Protein AF-A0A9E6BJZ3-F1 (afdb_monomer_lite)

pLDDT: mean 85.26, std 14.19, range [24.48, 97.94]

Structure (mmCIF, N/CA/C/O backbone):
data_AF-A0A9E6BJZ3-F1
#
_entry.id   AF-A0A9E6BJZ3-F1
#
loop_
_atom_site.group_PDB
_atom_site.id
_atom_site.type_symbol
_atom_site.label_atom_id
_atom_site.label_alt_id
_atom_site.label_comp_id
_atom_site.label_asym_id
_atom_site.label_entity_id
_atom_site.label_seq_id
_atom_site.pdbx_PDB_ins_code
_atom_site.Cartn_x
_atom_site.Cartn_y
_atom_site.Cartn_z
_atom_site.occupancy
_atom_site.B_iso_or_equiv
_atom_site.auth_seq_id
_atom_site.auth_comp_id
_atom_site.auth_asym_id
_atom_site.auth_atom_id
_atom_site.pdbx_PDB_model_num
ATOM 1 N N . MET A 1 1 ? -42.605 -7.011 -4.165 1.00 44.53 1 MET A N 1
ATOM 2 C CA . MET A 1 1 ? -43.627 -6.231 -4.903 1.00 44.53 1 MET A CA 1
ATOM 3 C C . MET A 1 1 ? -43.575 -6.679 -6.365 1.00 44.53 1 MET A C 1
ATOM 5 O O . MET A 1 1 ? -42.492 -6.611 -6.926 1.00 44.53 1 MET A O 1
ATOM 9 N N . VAL A 1 2 ? -44.649 -7.219 -6.958 1.00 57.72 2 VAL A N 1
ATOM 10 C CA . VAL A 1 2 ? -44.639 -7.738 -8.350 1.00 57.72 2 VAL A CA 1
ATOM 11 C C . VAL A 1 2 ? -45.305 -6.713 -9.275 1.00 57.72 2 VAL A C 1
ATOM 13 O O . VAL A 1 2 ? -46.449 -6.340 -9.043 1.00 57.72 2 VAL A O 1
ATOM 16 N N . VAL A 1 3 ? -44.583 -6.227 -10.290 1.00 78.38 3 VAL A N 1
ATOM 17 C CA . VAL A 1 3 ? -45.066 -5.228 -11.268 1.00 78.38 3 VAL A CA 1
ATOM 18 C C . VAL A 1 3 ? -45.964 -5.897 -12.320 1.00 78.38 3 VAL A C 1
ATOM 20 O O . VAL A 1 3 ? -45.636 -6.986 -12.810 1.00 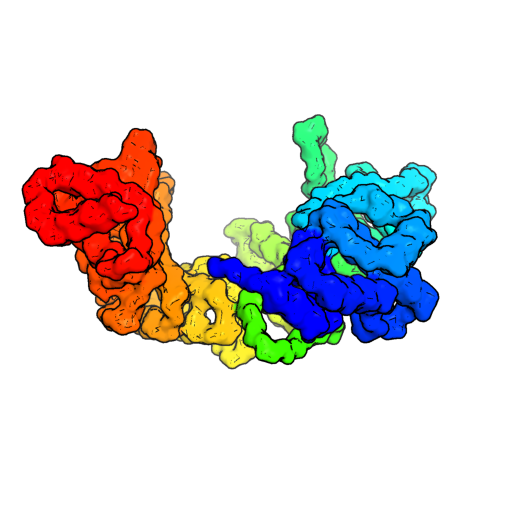78.38 3 VAL A O 1
ATOM 23 N N . SER A 1 4 ? -47.078 -5.253 -12.692 1.00 87.62 4 SER A N 1
ATOM 24 C CA . SER A 1 4 ? -48.056 -5.794 -13.651 1.00 87.62 4 SER A CA 1
ATOM 25 C C . SER A 1 4 ? -47.452 -6.022 -15.051 1.00 87.62 4 SER A C 1
ATOM 27 O O . SER A 1 4 ? -46.490 -5.359 -15.446 1.00 87.62 4 SER A O 1
ATOM 29 N N . ALA A 1 5 ? -47.997 -6.977 -15.816 1.00 85.44 5 ALA A N 1
ATOM 30 C CA . ALA A 1 5 ? -47.523 -7.275 -17.175 1.00 85.44 5 ALA A CA 1
ATOM 31 C C . ALA A 1 5 ? -47.745 -6.097 -18.143 1.00 85.44 5 ALA A C 1
ATOM 33 O O . ALA A 1 5 ? -46.919 -5.855 -19.024 1.00 85.44 5 ALA A O 1
ATOM 34 N N . GLU A 1 6 ? -48.822 -5.332 -17.947 1.00 85.00 6 GLU A N 1
ATOM 35 C CA . GLU A 1 6 ? -49.139 -4.149 -18.752 1.00 85.00 6 GLU A CA 1
ATOM 36 C C . GLU A 1 6 ? -48.151 -3.006 -18.506 1.00 85.00 6 GLU A C 1
ATOM 38 O O . GLU A 1 6 ? -47.654 -2.405 -19.461 1.00 85.00 6 GLU A O 1
ATOM 43 N N . ASP A 1 7 ? -47.786 -2.755 -17.246 1.00 85.88 7 ASP A N 1
ATOM 44 C CA . ASP A 1 7 ? -46.793 -1.731 -16.906 1.00 85.88 7 ASP A CA 1
ATOM 45 C C . ASP A 1 7 ? -45.412 -2.088 -17.461 1.00 85.88 7 ASP A C 1
ATOM 47 O O . ASP A 1 7 ? -44.694 -1.224 -17.974 1.00 85.88 7 ASP A O 1
ATOM 51 N N . VAL A 1 8 ? -45.037 -3.371 -17.417 1.00 86.69 8 VAL A N 1
ATOM 52 C CA . VAL A 1 8 ? -43.790 -3.851 -18.027 1.00 86.69 8 VAL A CA 1
ATOM 53 C C . VAL A 1 8 ? -43.815 -3.674 -19.546 1.00 86.69 8 VAL A C 1
ATOM 55 O O . VAL A 1 8 ? -42.855 -3.145 -20.108 1.00 86.69 8 VAL A O 1
ATOM 58 N N . ALA A 1 9 ? -44.907 -4.044 -20.219 1.00 86.94 9 ALA A N 1
ATOM 59 C CA . ALA A 1 9 ? -45.038 -3.887 -21.666 1.00 86.94 9 ALA A CA 1
ATOM 60 C C . ALA A 1 9 ? -44.966 -2.413 -22.101 1.00 86.94 9 ALA A C 1
ATOM 62 O O . ALA A 1 9 ? -44.258 -2.078 -23.057 1.00 86.94 9 ALA A O 1
ATOM 63 N N . LYS A 1 10 ? -45.640 -1.519 -21.367 1.00 87.25 10 LYS A N 1
ATOM 64 C CA . LYS A 1 10 ? -45.631 -0.071 -21.614 1.00 87.25 10 LYS A CA 1
ATOM 65 C C . LYS A 1 10 ? -44.239 0.530 -21.426 1.00 87.25 10 LYS A C 1
ATOM 67 O O . LYS A 1 10 ? -43.795 1.318 -22.263 1.00 87.25 10 LYS A O 1
ATOM 72 N N . ASN A 1 11 ? -43.522 0.116 -20.381 1.00 89.00 11 ASN A N 1
ATOM 73 C CA . ASN A 1 11 ? -42.146 0.548 -20.139 1.00 89.00 11 ASN A CA 1
ATOM 74 C C . ASN A 1 11 ? -41.180 0.035 -21.216 1.00 89.00 11 ASN A C 1
ATOM 76 O O . ASN A 1 11 ? -40.397 0.819 -21.746 1.00 89.00 11 ASN A O 1
ATOM 80 N N . LEU A 1 12 ? -41.263 -1.243 -21.608 1.00 87.31 12 LEU A N 1
ATOM 81 C CA . LEU A 1 12 ? -40.444 -1.809 -22.691 1.00 87.31 12 LEU A CA 1
ATOM 82 C C . LEU A 1 12 ? -40.699 -1.104 -24.030 1.00 87.31 12 LEU A C 1
ATOM 84 O O . LEU A 1 12 ? -39.766 -0.874 -24.804 1.00 87.31 12 LEU A O 1
ATOM 88 N N . TRP A 1 13 ? -41.948 -0.726 -24.304 1.00 83.25 13 TRP A N 1
ATOM 89 C CA . TRP A 1 13 ? -42.296 0.047 -25.491 1.00 83.25 13 TRP A CA 1
ATOM 90 C C . TRP A 1 13 ? -41.735 1.476 -25.450 1.00 83.25 13 TRP A C 1
ATOM 92 O O . TRP A 1 13 ? -41.143 1.919 -26.433 1.00 83.25 13 TRP A O 1
ATOM 102 N N . GLY A 1 14 ? -41.860 2.176 -24.318 1.00 82.19 14 GLY A N 1
ATOM 103 C CA . GLY A 1 14 ? -41.381 3.553 -24.136 1.00 82.19 14 GLY A CA 1
ATOM 104 C C . GLY A 1 14 ? -39.869 3.700 -23.923 1.00 82.19 14 GLY A C 1
ATOM 105 O O . GLY A 1 14 ? -39.358 4.816 -23.902 1.00 82.19 14 GLY A O 1
ATOM 106 N N . MET A 1 15 ? -39.139 2.594 -23.767 1.00 86.06 15 MET A N 1
ATOM 107 C CA . MET A 1 15 ? -37.715 2.603 -2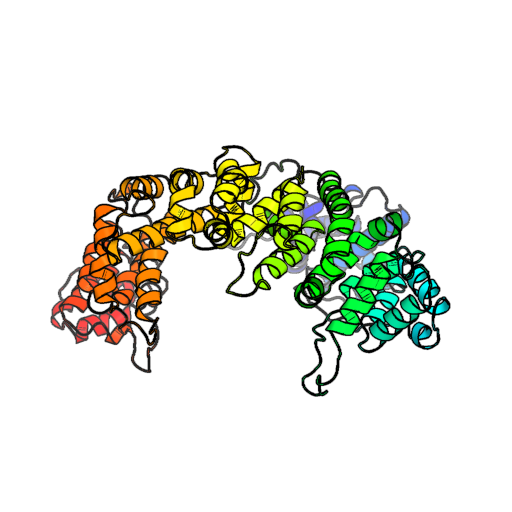3.434 1.00 86.06 15 MET A CA 1
ATOM 108 C C . MET A 1 15 ? -36.839 3.178 -24.554 1.00 86.06 15 MET A C 1
ATOM 110 O O . MET A 1 15 ? -37.031 2.876 -25.738 1.00 86.06 15 MET A O 1
ATOM 114 N N . ASN A 1 16 ? -35.811 3.936 -24.168 1.00 85.62 16 ASN A N 1
ATOM 115 C CA . ASN A 1 16 ? -34.779 4.439 -25.075 1.00 85.62 16 ASN A CA 1
ATOM 116 C C . ASN A 1 16 ? -34.022 3.301 -25.782 1.00 85.62 16 ASN A C 1
ATOM 118 O O . ASN A 1 16 ? -33.911 2.184 -25.279 1.00 85.62 16 ASN A O 1
ATOM 122 N N . HIS A 1 17 ? -33.461 3.586 -26.959 1.00 84.06 17 HIS A N 1
ATOM 123 C CA . HIS A 1 17 ? -32.834 2.565 -27.805 1.00 84.06 17 HIS A CA 1
ATOM 124 C C . HIS A 1 17 ? -31.642 1.855 -27.159 1.00 84.06 17 HIS A C 1
ATOM 126 O O . HIS A 1 17 ? -31.489 0.655 -27.357 1.00 84.06 17 HIS A O 1
ATOM 132 N N . ARG A 1 18 ? -30.816 2.566 -26.385 1.00 79.88 18 ARG A N 1
ATOM 133 C CA . ARG A 1 18 ? -29.605 1.989 -25.792 1.00 79.88 18 ARG A CA 1
ATOM 134 C C . ARG A 1 18 ? -29.917 0.920 -24.727 1.00 79.88 18 ARG A C 1
ATOM 136 O O . ARG A 1 18 ? -29.478 -0.203 -24.940 1.00 79.88 18 ARG A O 1
ATOM 143 N N . PRO A 1 19 ? -30.733 1.180 -23.683 1.00 82.12 19 PRO A N 1
ATOM 144 C CA . PRO A 1 19 ? -31.127 0.127 -22.738 1.00 82.12 19 PRO A CA 1
ATOM 145 C C . PRO A 1 19 ? -31.898 -1.030 -23.385 1.00 82.12 19 PRO A C 1
ATOM 147 O O . PRO A 1 19 ? -31.786 -2.172 -22.963 1.00 82.12 19 PRO A O 1
ATOM 150 N N . TYR A 1 20 ? -32.659 -0.752 -24.446 1.00 87.31 20 TYR A N 1
ATOM 151 C CA . TYR A 1 20 ? -33.479 -1.765 -25.111 1.00 87.31 20 TYR A CA 1
ATOM 152 C C . TYR A 1 20 ? -32.666 -2.793 -25.925 1.00 87.31 20 TYR A C 1
ATOM 154 O O . TYR A 1 20 ? -33.112 -3.936 -26.092 1.00 87.31 20 TYR A O 1
ATOM 162 N N . TRP A 1 21 ? -31.514 -2.379 -26.470 1.00 85.94 21 TRP A N 1
ATOM 163 C CA . TRP A 1 21 ? -30.717 -3.147 -27.438 1.00 85.94 21 TRP A CA 1
ATOM 164 C C . TRP A 1 21 ? -29.338 -3.590 -26.934 1.00 85.94 21 TRP A C 1
ATOM 166 O O . TRP A 1 21 ? -28.679 -4.345 -27.647 1.00 85.94 21 TRP A O 1
ATOM 176 N N . ASP A 1 22 ? -28.893 -3.139 -25.759 1.00 82.00 22 ASP A N 1
ATOM 177 C CA . ASP A 1 22 ? -27.570 -3.448 -25.204 1.00 82.00 22 ASP A CA 1
ATOM 178 C C . ASP A 1 22 ? -27.652 -4.521 -24.100 1.00 82.00 22 ASP A C 1
ATOM 180 O O . ASP A 1 22 ? -27.747 -4.179 -22.920 1.00 82.00 22 ASP A O 1
ATOM 184 N N . PRO A 1 23 ? -27.614 -5.822 -24.451 1.00 73.94 23 PRO A 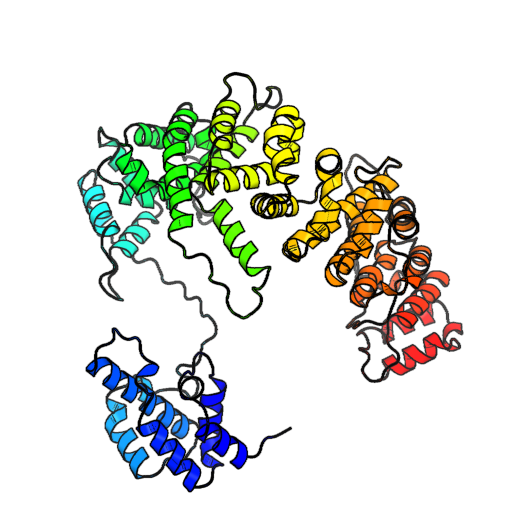N 1
ATOM 185 C CA . PRO A 1 23 ? -27.681 -6.904 -23.470 1.00 73.94 23 PRO A CA 1
ATOM 186 C C . PRO A 1 23 ? -26.413 -7.030 -22.619 1.00 73.94 23 PRO A C 1
ATOM 188 O O . PRO A 1 23 ? -26.445 -7.748 -21.630 1.00 73.94 23 PRO A O 1
ATOM 191 N N . ASN A 1 24 ? -25.309 -6.364 -22.984 1.00 71.00 24 ASN A N 1
ATOM 192 C CA . ASN A 1 24 ? -24.087 -6.379 -22.179 1.00 71.00 24 ASN A CA 1
ATOM 193 C C . ASN A 1 24 ? -24.227 -5.461 -20.965 1.00 71.00 24 ASN A C 1
ATOM 195 O O . ASN A 1 24 ? -23.766 -5.798 -19.881 1.00 71.00 24 ASN A O 1
ATOM 199 N N . SER A 1 25 ? -24.856 -4.300 -21.160 1.00 75.94 25 SER A N 1
ATOM 200 C CA . SER A 1 25 ? -25.086 -3.333 -20.083 1.00 75.94 25 SER A CA 1
ATOM 201 C C . SER A 1 25 ? -26.407 -3.571 -19.340 1.00 75.94 25 SER A C 1
ATOM 203 O O . SER A 1 25 ? -26.513 -3.165 -18.189 1.00 75.94 25 SER A O 1
ATOM 205 N N . PHE A 1 26 ? -27.404 -4.182 -20.000 1.00 82.56 26 PHE A N 1
ATOM 206 C CA . PHE A 1 26 ? -28.769 -4.366 -19.480 1.00 82.56 26 PHE A CA 1
ATOM 207 C C . PHE A 1 26 ? -29.364 -5.749 -19.844 1.00 82.56 26 PHE A C 1
ATOM 209 O O . PHE A 1 26 ? -30.390 -5.823 -20.541 1.00 82.56 26 PHE A O 1
ATOM 216 N N . PRO A 1 27 ? -28.729 -6.871 -19.450 1.00 82.69 27 PRO A N 1
ATOM 217 C CA . PRO A 1 27 ? -29.222 -8.221 -19.757 1.00 82.69 27 PRO A CA 1
ATOM 218 C C . PRO A 1 27 ? -30.643 -8.473 -19.229 1.00 82.69 27 PRO A C 1
ATOM 220 O O . PRO A 1 27 ? -31.460 -9.102 -19.907 1.00 82.69 27 PRO A O 1
ATOM 223 N N . GLU A 1 28 ? -30.981 -7.893 -18.077 1.00 85.25 28 GLU A N 1
ATOM 224 C CA . GLU A 1 28 ? -32.276 -8.023 -17.414 1.00 85.25 28 GLU A CA 1
ATOM 225 C C . GLU A 1 28 ? -33.437 -7.523 -18.282 1.00 85.25 28 GLU A C 1
ATOM 227 O O . GLU A 1 28 ? -34.531 -8.080 -18.237 1.00 85.25 28 GLU A O 1
ATOM 232 N N . ILE A 1 29 ? -33.212 -6.517 -19.133 1.00 88.75 29 ILE A N 1
ATOM 233 C CA . ILE A 1 29 ? -34.245 -5.980 -20.029 1.00 88.75 29 ILE A CA 1
ATOM 234 C C . ILE A 1 29 ? -34.567 -6.970 -21.149 1.00 88.75 29 ILE A C 1
ATOM 236 O O . ILE A 1 29 ? -35.733 -7.165 -21.509 1.00 88.75 29 ILE A O 1
ATOM 240 N N . ALA A 1 30 ? -33.536 -7.600 -21.710 1.00 87.94 30 ALA A N 1
ATOM 241 C CA . ALA A 1 30 ? -33.692 -8.591 -22.762 1.00 87.94 30 ALA A CA 1
ATOM 242 C C . ALA A 1 30 ? -34.319 -9.888 -22.227 1.00 87.94 30 ALA A C 1
ATOM 244 O O . ALA A 1 30 ? -35.182 -10.470 -22.890 1.00 87.94 30 ALA A O 1
ATOM 245 N N . GLU A 1 31 ? -33.939 -10.299 -21.018 1.00 88.00 31 GLU A N 1
ATOM 246 C CA . GLU A 1 31 ? -34.528 -11.440 -20.322 1.00 88.00 31 GLU A CA 1
ATOM 247 C C . GLU A 1 31 ? -35.994 -11.192 -19.947 1.00 88.00 31 GLU A C 1
ATOM 249 O O . GLU A 1 31 ? -36.859 -12.004 -20.282 1.00 88.00 31 GLU A O 1
ATOM 254 N N . LEU A 1 32 ? -36.297 -10.045 -19.328 1.00 89.62 32 LEU A N 1
ATOM 255 C CA . LEU A 1 32 ? -37.654 -9.650 -18.947 1.00 89.62 32 LEU A CA 1
ATOM 256 C C . LEU A 1 32 ? -38.587 -9.628 -20.162 1.00 89.62 32 LEU A C 1
ATOM 258 O O . LEU A 1 32 ? -39.701 -10.152 -20.102 1.00 89.62 32 LEU A O 1
ATOM 262 N N . ARG A 1 33 ? -38.118 -9.060 -21.282 1.00 92.25 33 ARG A N 1
ATOM 263 C CA . ARG A 1 33 ? -38.858 -9.027 -22.550 1.00 92.25 33 ARG A CA 1
ATOM 264 C C . ARG A 1 33 ? -39.155 -10.427 -23.077 1.00 92.25 33 ARG A C 1
ATOM 266 O O . ARG A 1 33 ? -40.247 -10.628 -23.595 1.00 92.25 33 ARG A O 1
ATOM 273 N N . ALA A 1 34 ? -38.205 -11.357 -22.987 1.00 91.19 34 ALA A N 1
ATOM 274 C CA . ALA A 1 34 ? -38.374 -12.715 -23.488 1.00 91.19 34 ALA A CA 1
ATOM 275 C C . ALA A 1 34 ? -39.304 -13.549 -22.600 1.00 91.19 34 ALA A C 1
ATOM 277 O O . ALA A 1 34 ? -40.285 -14.097 -23.096 1.00 91.19 34 ALA A O 1
ATOM 278 N N . ARG A 1 35 ? -39.040 -13.590 -21.287 1.00 90.75 35 ARG A N 1
ATOM 279 C CA . ARG A 1 35 ? -39.779 -14.433 -20.334 1.00 90.75 35 ARG A CA 1
ATOM 280 C C . ARG A 1 35 ? -41.234 -14.009 -20.155 1.00 90.75 35 ARG A C 1
ATOM 282 O O . ARG A 1 35 ? -42.096 -14.865 -20.016 1.00 90.75 35 ARG A O 1
ATOM 289 N N . ARG A 1 36 ? -41.521 -12.703 -20.189 1.00 91.62 36 ARG A N 1
ATOM 290 C CA . ARG A 1 36 ? -42.885 -12.182 -19.980 1.00 91.62 36 ARG A CA 1
ATOM 291 C C . ARG A 1 36 ? -43.653 -11.913 -21.271 1.00 91.62 36 ARG A C 1
ATOM 293 O O . ARG A 1 36 ? -44.785 -11.447 -21.210 1.00 91.62 36 ARG A O 1
ATOM 300 N N . PHE A 1 37 ? -43.083 -12.211 -22.443 1.00 92.00 37 PHE A N 1
ATOM 301 C CA . PHE A 1 37 ? -43.713 -11.883 -23.727 1.00 92.00 37 PHE A CA 1
ATOM 302 C C . PHE A 1 37 ? -45.130 -12.461 -23.865 1.00 92.00 37 PHE A C 1
ATOM 304 O O . PHE A 1 37 ? -46.037 -11.785 -24.352 1.00 92.00 37 PHE A O 1
ATOM 311 N N . GLY A 1 38 ? -45.325 -13.701 -23.404 1.00 89.62 38 GLY A N 1
ATOM 312 C CA . GLY A 1 38 ? -46.618 -14.391 -23.431 1.00 89.62 38 GLY A CA 1
ATOM 313 C C . GLY A 1 38 ? -47.682 -13.772 -22.518 1.00 89.62 38 GLY A C 1
ATOM 314 O O . GLY A 1 38 ? -48.866 -13.962 -22.769 1.00 89.62 38 GLY A O 1
ATOM 315 N N . GLU A 1 39 ? -47.280 -12.994 -21.510 1.00 91.06 39 GLU A N 1
ATOM 316 C CA . GLU A 1 39 ? -48.189 -12.312 -20.578 1.00 91.06 39 GLU A CA 1
ATOM 317 C C . GLU A 1 39 ? -48.711 -10.977 -21.132 1.00 91.06 39 GLU A C 1
ATOM 319 O O . GLU A 1 39 ? -49.629 -10.382 -20.570 1.00 91.06 39 GLU A O 1
ATOM 324 N N . PHE A 1 40 ? -48.117 -10.465 -22.214 1.00 91.81 40 PHE A N 1
ATOM 325 C CA . PHE A 1 40 ? -48.509 -9.186 -22.795 1.00 91.81 40 PHE A CA 1
ATOM 326 C C . PHE A 1 40 ? -49.769 -9.315 -23.652 1.00 91.81 40 PHE A C 1
ATOM 328 O O . PHE A 1 40 ? -49.970 -10.301 -24.358 1.00 91.81 40 PHE A O 1
ATOM 335 N N . SER A 1 41 ? -50.584 -8.256 -23.679 1.00 90.50 41 SER A N 1
ATOM 336 C CA . SER A 1 41 ? -51.727 -8.172 -24.596 1.00 90.50 41 SER A CA 1
ATOM 337 C C . SER A 1 41 ? -51.284 -8.333 -26.068 1.00 90.50 41 SER A C 1
ATOM 339 O O . SER A 1 41 ? -50.174 -7.893 -26.409 1.00 90.50 41 SER A O 1
ATOM 341 N N . PRO A 1 42 ? -52.156 -8.813 -26.972 1.00 89.75 42 PRO A N 1
ATOM 342 C CA . PRO A 1 42 ? -51.827 -8.997 -28.389 1.00 89.75 42 PRO A CA 1
ATOM 343 C C . PRO A 1 42 ? -51.277 -7.744 -29.090 1.00 89.75 42 PRO A C 1
ATOM 345 O O . PRO A 1 42 ? -50.413 -7.849 -29.964 1.00 89.75 42 PRO A O 1
ATOM 348 N N . ASP A 1 43 ? -51.740 -6.552 -28.709 1.00 89.75 43 ASP A N 1
ATOM 349 C CA . ASP A 1 43 ? -51.283 -5.294 -29.309 1.00 89.75 43 ASP A CA 1
ATOM 350 C C . ASP A 1 43 ? -49.847 -4.951 -28.897 1.00 89.75 43 ASP A C 1
ATOM 352 O O . ASP A 1 43 ? -49.018 -4.608 -29.744 1.00 89.75 43 ASP A O 1
ATOM 356 N N . HIS A 1 44 ? -49.507 -5.149 -27.622 1.00 90.81 44 HIS A N 1
ATOM 357 C CA . HIS A 1 44 ? -48.139 -4.999 -27.125 1.00 90.81 44 HIS A CA 1
ATOM 358 C C . HIS A 1 44 ? -47.181 -6.032 -27.735 1.00 90.81 44 HIS A C 1
ATOM 360 O O . HIS A 1 44 ? -46.075 -5.669 -28.142 1.00 90.81 44 HIS A O 1
ATOM 366 N N . GLN A 1 45 ? -47.605 -7.293 -27.883 1.00 91.31 45 GLN A N 1
ATOM 367 C CA . GLN A 1 45 ? -46.806 -8.324 -28.559 1.00 91.31 45 GLN A CA 1
ATOM 368 C C . GLN A 1 45 ? -46.492 -7.930 -30.008 1.00 91.31 45 GLN A C 1
ATOM 370 O O . GLN A 1 45 ? -45.339 -8.007 -30.442 1.00 91.31 45 GLN A O 1
ATOM 375 N N . LYS A 1 46 ? -47.491 -7.436 -30.755 1.00 91.50 46 LYS A N 1
ATOM 376 C CA . LYS A 1 46 ? -47.301 -6.933 -32.127 1.00 91.50 46 LYS A CA 1
ATOM 377 C C . LYS A 1 46 ? -46.353 -5.736 -32.171 1.00 91.50 46 LYS A C 1
ATOM 379 O O . LYS A 1 46 ? -45.472 -5.699 -33.032 1.00 91.50 46 LYS A O 1
ATOM 384 N N . ALA A 1 47 ? -46.508 -4.777 -31.259 1.00 90.19 47 ALA A N 1
ATOM 385 C CA . ALA A 1 47 ? -45.671 -3.582 -31.200 1.00 90.19 47 ALA A CA 1
ATOM 386 C C . ALA A 1 47 ? -44.199 -3.938 -30.923 1.00 90.19 47 ALA A C 1
ATOM 388 O O . ALA A 1 47 ? -43.310 -3.558 -31.692 1.00 90.19 47 ALA A O 1
ATOM 389 N N . ILE A 1 48 ? -43.941 -4.745 -29.889 1.00 91.62 48 ILE A N 1
ATOM 390 C CA . ILE A 1 48 ? -42.597 -5.203 -29.511 1.00 91.62 48 ILE A CA 1
ATOM 391 C C . ILE A 1 48 ? -41.968 -6.027 -30.641 1.00 91.62 48 ILE A C 1
ATOM 393 O O . ILE A 1 48 ? -40.846 -5.732 -31.058 1.00 91.62 48 ILE A O 1
ATOM 397 N N . ALA A 1 49 ? -42.692 -6.997 -31.208 1.00 92.25 49 ALA A N 1
ATOM 398 C CA . ALA A 1 49 ? -42.188 -7.814 -32.313 1.00 92.25 49 ALA A CA 1
ATOM 399 C C . ALA A 1 49 ? -41.886 -6.970 -33.566 1.00 92.25 49 ALA A C 1
ATOM 401 O O . ALA A 1 49 ? -40.879 -7.187 -34.243 1.00 92.25 49 ALA A O 1
ATOM 402 N N . SER A 1 50 ? -42.707 -5.953 -33.855 1.00 90.56 50 SER A N 1
ATOM 403 C CA . SER A 1 50 ? -42.438 -5.018 -34.949 1.00 90.56 50 SER A CA 1
ATOM 404 C C . SER A 1 50 ? -41.208 -4.151 -34.688 1.00 90.56 50 SER A C 1
ATOM 406 O O . SER A 1 50 ? -40.483 -3.851 -35.638 1.00 90.56 50 SER A O 1
ATOM 408 N N . ARG A 1 51 ? -40.969 -3.722 -33.443 1.00 91.38 51 ARG A N 1
ATOM 409 C CA . ARG A 1 51 ? -39.765 -2.966 -33.070 1.00 91.38 51 ARG A CA 1
ATOM 410 C C . ARG A 1 51 ? -38.517 -3.833 -33.183 1.00 91.38 51 ARG A C 1
ATOM 412 O O . ARG A 1 51 ? -37.524 -3.369 -33.733 1.00 91.38 51 ARG A O 1
ATOM 419 N N . LEU A 1 52 ? -38.588 -5.087 -32.736 1.00 92.25 52 LEU A N 1
ATOM 420 C CA . LEU A 1 52 ? -37.485 -6.038 -32.858 1.00 92.25 52 LEU A CA 1
ATOM 421 C C . LEU A 1 52 ? -37.137 -6.319 -34.318 1.00 92.25 52 LEU A C 1
ATOM 423 O O . LEU A 1 52 ? -35.972 -6.264 -34.683 1.00 92.25 52 LEU A O 1
ATOM 427 N N . ARG A 1 53 ? -38.136 -6.506 -35.185 1.00 90.88 53 ARG A N 1
ATOM 428 C CA . ARG A 1 53 ? -37.907 -6.710 -36.622 1.00 90.88 53 ARG A CA 1
ATOM 429 C C . ARG A 1 53 ? -37.236 -5.515 -37.318 1.00 90.88 53 ARG A C 1
ATOM 431 O O . ARG A 1 53 ? -36.538 -5.713 -38.306 1.00 90.88 53 ARG A O 1
ATOM 438 N N . LYS A 1 54 ? -37.460 -4.280 -36.849 1.00 89.19 54 LYS A N 1
ATOM 439 C CA . LYS A 1 54 ? -36.803 -3.077 -37.402 1.00 89.19 54 LYS A CA 1
ATOM 440 C C . LYS A 1 54 ? -35.313 -2.996 -37.048 1.00 89.19 54 LYS A C 1
ATOM 442 O O . LYS A 1 54 ? -34.571 -2.328 -37.761 1.00 89.19 54 LYS A O 1
ATOM 447 N N . GLY A 1 55 ? -34.890 -3.664 -35.977 1.00 87.75 55 GLY A N 1
ATOM 448 C CA . GLY A 1 55 ? -33.510 -3.669 -35.510 1.00 87.75 55 GLY A CA 1
ATOM 449 C C . GLY A 1 55 ? -33.063 -2.393 -34.782 1.00 87.75 55 GLY A C 1
ATOM 450 O O . GLY A 1 55 ? -33.819 -1.421 -34.657 1.00 87.75 55 GLY A O 1
ATOM 451 N N . PRO A 1 56 ? -31.827 -2.397 -34.251 1.00 86.88 56 PRO A N 1
ATOM 452 C CA . PRO A 1 56 ? -31.248 -1.262 -33.540 1.00 86.88 56 PRO A CA 1
ATOM 453 C C . PRO A 1 56 ? -30.980 -0.073 -34.481 1.00 86.88 56 PRO A C 1
ATOM 455 O O . PRO A 1 56 ? -30.518 -0.280 -35.606 1.00 86.88 56 PRO A O 1
ATOM 458 N N . PRO A 1 57 ? -31.218 1.179 -34.049 1.00 85.56 57 PRO A N 1
ATOM 459 C CA . PRO A 1 57 ? -30.956 2.370 -34.865 1.00 85.56 57 PRO A CA 1
ATOM 460 C C . PRO A 1 57 ? -29.459 2.611 -35.161 1.00 85.56 57 PRO A C 1
ATOM 462 O O . PRO A 1 57 ? -28.569 2.006 -34.562 1.00 85.56 57 PRO A O 1
ATOM 465 N N . ARG A 1 58 ? -29.170 3.488 -36.140 1.00 78.38 58 ARG A N 1
ATOM 466 C CA . ARG A 1 58 ? -27.811 3.736 -36.678 1.00 78.38 58 ARG A CA 1
ATOM 467 C C . ARG A 1 58 ? -26.861 4.414 -35.681 1.00 78.38 58 ARG A C 1
ATOM 469 O O . ARG A 1 58 ? -25.648 4.245 -35.802 1.00 78.38 58 ARG A O 1
ATOM 476 N N . ASP A 1 59 ? -27.394 5.178 -34.740 1.00 80.69 59 ASP A N 1
ATOM 477 C CA . ASP A 1 59 ? -26.674 5.914 -33.693 1.00 80.69 59 ASP A CA 1
ATOM 478 C C . ASP A 1 59 ? -25.984 5.003 -32.662 1.00 80.69 59 ASP A C 1
ATOM 480 O O . ASP A 1 59 ? -25.014 5.428 -32.040 1.00 80.69 59 ASP A O 1
ATOM 484 N N . LEU A 1 60 ? -26.399 3.735 -32.547 1.00 75.88 60 LEU A N 1
ATOM 485 C CA . LEU A 1 60 ? -25.730 2.729 -31.708 1.00 75.88 60 LEU A CA 1
ATOM 486 C C . LEU A 1 60 ? -24.407 2.205 -32.295 1.00 75.88 60 LEU A C 1
ATOM 488 O O . LEU A 1 60 ? -23.667 1.492 -31.619 1.00 75.88 60 LEU A O 1
ATOM 492 N N . TRP A 1 61 ? -24.080 2.560 -33.539 1.00 78.38 61 TRP A N 1
ATOM 493 C CA . TRP A 1 61 ? -22.896 2.065 -34.242 1.00 78.38 61 TRP A CA 1
ATOM 494 C C . TRP A 1 61 ? -21.865 3.176 -34.451 1.00 78.38 61 TRP A C 1
ATOM 496 O O . TRP A 1 61 ? -22.208 4.314 -34.781 1.00 78.38 61 TRP A O 1
ATOM 506 N N . ARG A 1 62 ? -20.571 2.841 -34.359 1.00 75.62 62 ARG A N 1
ATOM 507 C CA . ARG A 1 62 ? -19.479 3.800 -34.607 1.00 75.62 62 ARG A CA 1
ATOM 508 C C . ARG A 1 62 ? -19.565 4.394 -36.027 1.00 75.62 62 ARG A C 1
ATOM 510 O O . ARG A 1 62 ? -20.079 3.774 -36.966 1.00 75.62 62 ARG A O 1
ATOM 517 N N . ARG A 1 63 ? -19.081 5.630 -36.201 1.00 72.19 63 ARG A N 1
ATOM 518 C CA . ARG A 1 63 ? -19.186 6.374 -37.477 1.00 72.19 63 ARG A CA 1
ATOM 519 C C . ARG A 1 63 ? -18.372 5.755 -38.624 1.00 72.19 63 ARG A C 1
ATOM 521 O O . ARG A 1 63 ? -18.690 6.009 -39.775 1.00 72.19 63 ARG A O 1
ATOM 528 N N . ASN A 1 64 ? -17.381 4.923 -38.315 1.00 72.94 64 ASN A N 1
ATOM 529 C CA . ASN A 1 64 ? -16.439 4.316 -39.261 1.00 72.94 64 ASN A CA 1
ATOM 530 C C . ASN A 1 64 ? -16.843 2.921 -39.782 1.00 72.94 64 ASN A C 1
ATOM 532 O O . ASN A 1 64 ? -16.080 2.324 -40.532 1.00 72.94 64 ASN A O 1
ATOM 536 N N . VAL A 1 65 ? -18.006 2.390 -39.390 1.00 74.06 65 VAL A N 1
ATOM 537 C CA . VAL A 1 65 ? -18.485 1.065 -39.828 1.00 74.06 65 VAL A CA 1
ATOM 538 C C . VAL A 1 65 ? -19.277 1.191 -41.138 1.00 74.06 65 VAL A C 1
ATOM 540 O O . VAL A 1 65 ? -20.132 2.079 -41.262 1.00 74.06 65 VAL A O 1
ATOM 543 N N . GLY A 1 66 ? -19.001 0.309 -42.106 1.00 79.44 66 GLY A N 1
ATOM 544 C CA . GLY A 1 66 ? -19.638 0.295 -43.430 1.00 79.44 66 GLY A CA 1
ATOM 545 C C . GLY A 1 66 ? -21.141 -0.022 -43.386 1.00 79.44 66 GLY A C 1
ATOM 546 O O . GLY A 1 66 ? -21.626 -0.688 -42.473 1.00 79.44 66 GLY A O 1
ATOM 547 N N . ARG A 1 67 ? -21.915 0.457 -44.375 1.00 78.19 67 ARG A N 1
ATOM 548 C CA . ARG A 1 67 ? -23.389 0.305 -44.393 1.00 78.19 67 ARG A CA 1
ATOM 549 C C . ARG A 1 67 ? -23.851 -1.154 -44.468 1.00 78.19 67 ARG A C 1
ATOM 551 O O . ARG A 1 67 ? -24.799 -1.511 -43.776 1.00 78.19 67 ARG A O 1
ATOM 558 N N . GLU A 1 68 ? -23.186 -1.977 -45.274 1.00 75.62 68 GLU A N 1
ATOM 559 C CA . GLU A 1 68 ? -23.517 -3.403 -45.423 1.00 75.62 68 GLU A CA 1
ATOM 560 C C . GLU A 1 68 ? -23.242 -4.187 -44.137 1.00 75.62 68 GLU A C 1
ATOM 562 O O . GLU A 1 68 ? -24.070 -4.984 -43.696 1.00 75.62 68 GLU A O 1
ATOM 567 N N . GLU A 1 69 ? -22.128 -3.881 -43.469 1.00 73.88 69 GLU A N 1
ATOM 568 C CA . GLU A 1 69 ? -21.772 -4.476 -42.182 1.00 73.88 69 GLU A CA 1
ATOM 569 C C . GLU A 1 69 ? -22.812 -4.134 -41.102 1.00 73.88 69 GLU A C 1
ATOM 571 O O . GLU A 1 69 ? -23.230 -5.002 -40.335 1.00 73.88 69 GLU A O 1
ATOM 576 N N . ILE A 1 70 ? -23.303 -2.891 -41.073 1.00 79.81 70 ILE A N 1
ATOM 577 C CA . ILE A 1 70 ? -24.360 -2.476 -40.139 1.00 79.81 70 ILE A CA 1
ATOM 578 C C . ILE A 1 70 ? -25.673 -3.198 -40.431 1.00 79.81 70 ILE A C 1
ATOM 580 O O . ILE A 1 70 ? -26.324 -3.649 -39.492 1.00 79.81 70 ILE A O 1
ATOM 584 N N . ALA A 1 71 ? -26.054 -3.344 -41.702 1.00 80.12 71 ALA A N 1
ATOM 585 C CA . ALA A 1 71 ? -27.277 -4.049 -42.077 1.00 80.12 71 ALA A CA 1
ATOM 586 C C . ALA A 1 71 ? -27.236 -5.529 -41.652 1.00 80.12 71 ALA A C 1
ATOM 588 O O . ALA A 1 71 ? -28.213 -6.039 -41.098 1.00 80.12 71 ALA A O 1
ATOM 589 N N . SER A 1 72 ? -26.091 -6.194 -41.843 1.00 79.25 72 SER A N 1
ATOM 590 C CA . SER A 1 72 ? -25.870 -7.569 -41.381 1.00 79.25 72 SER A CA 1
ATOM 591 C C . SER A 1 72 ? -25.976 -7.676 -39.854 1.00 79.25 72 SER A C 1
ATOM 593 O O . SER A 1 72 ? -26.726 -8.502 -39.328 1.00 79.25 72 SER A O 1
ATOM 595 N N . ARG A 1 73 ? -25.330 -6.765 -39.113 1.00 81.44 73 ARG A N 1
ATOM 596 C CA . ARG A 1 73 ? -25.382 -6.763 -37.642 1.00 81.44 73 ARG A CA 1
ATOM 597 C C . ARG A 1 73 ? -26.764 -6.427 -37.082 1.00 81.44 73 ARG A C 1
ATOM 599 O O . ARG A 1 73 ? -27.199 -7.062 -36.125 1.00 81.44 73 ARG A O 1
ATOM 606 N N . GLN A 1 74 ? -27.482 -5.474 -37.679 1.00 85.62 74 GLN A N 1
ATOM 607 C CA . GLN A 1 74 ? -28.871 -5.171 -37.320 1.00 85.62 74 GLN A CA 1
ATOM 608 C C . GLN A 1 74 ? -29.763 -6.403 -37.481 1.00 85.62 74 GLN A C 1
ATOM 610 O O . GLN A 1 74 ? -30.598 -6.677 -36.615 1.00 85.62 74 GLN A O 1
ATOM 615 N N . ARG A 1 75 ? -29.564 -7.163 -38.564 1.00 85.44 75 ARG A N 1
ATOM 616 C CA . ARG A 1 75 ? -30.299 -8.400 -38.824 1.00 85.44 75 ARG A CA 1
ATOM 617 C C . ARG A 1 75 ? -29.982 -9.469 -37.780 1.00 85.44 75 ARG A C 1
ATOM 619 O O . ARG A 1 75 ? -30.918 -9.990 -37.181 1.00 85.44 75 ARG A O 1
ATOM 626 N N . TYR A 1 76 ? -28.703 -9.705 -37.483 1.00 85.50 76 TYR A N 1
ATOM 627 C CA . TYR A 1 76 ? -28.280 -10.635 -36.428 1.00 85.50 76 TYR A CA 1
ATOM 628 C C . TYR A 1 76 ? -28.920 -10.299 -35.072 1.00 85.50 76 TYR A C 1
ATOM 630 O O . TYR A 1 76 ? -29.527 -11.158 -34.436 1.00 85.50 76 TYR A O 1
ATOM 638 N N . TRP A 1 77 ? -28.855 -9.030 -34.647 1.00 88.06 77 TRP A N 1
ATOM 639 C CA . TRP A 1 77 ? -29.412 -8.593 -33.359 1.00 88.06 77 TRP A CA 1
ATOM 640 C C . TRP A 1 77 ? -30.928 -8.798 -33.310 1.00 88.06 77 TRP A C 1
ATOM 642 O O . TRP A 1 77 ? -31.454 -9.287 -32.316 1.00 88.06 77 TRP A O 1
ATOM 652 N N . SER A 1 78 ? -31.629 -8.482 -34.398 1.00 90.31 78 SER A N 1
ATOM 653 C CA . SER A 1 78 ? -33.082 -8.657 -34.496 1.00 90.31 78 SER A CA 1
ATOM 654 C C . SER A 1 78 ? -33.495 -10.128 -34.391 1.00 90.31 78 SER A C 1
ATOM 656 O O . SER A 1 78 ? -34.423 -10.456 -33.652 1.00 90.31 78 SER A O 1
ATOM 658 N N . LEU A 1 79 ? -32.796 -11.017 -35.106 1.00 90.31 79 LEU A N 1
ATOM 659 C CA . LEU A 1 79 ? -33.069 -12.456 -35.094 1.00 90.31 79 LEU A CA 1
ATOM 660 C C . LEU A 1 79 ? -32.771 -13.070 -33.724 1.00 90.31 79 LEU A C 1
ATOM 662 O O . LEU A 1 79 ? -33.599 -13.823 -33.218 1.00 90.31 79 LEU A O 1
ATOM 666 N N . ARG A 1 80 ? -31.658 -12.683 -33.086 1.00 91.31 80 ARG A N 1
ATOM 667 C CA . ARG A 1 80 ? -31.291 -13.134 -31.735 1.00 91.31 80 ARG A CA 1
ATOM 668 C C . ARG A 1 80 ? -32.390 -12.832 -30.718 1.00 91.31 80 ARG A C 1
ATOM 670 O O . ARG A 1 80 ? -32.792 -13.710 -29.962 1.00 91.31 80 ARG A O 1
ATOM 677 N N . GLU A 1 81 ? -32.897 -11.600 -30.697 1.00 92.69 81 GLU A N 1
ATOM 678 C CA . GLU A 1 81 ? -33.922 -11.201 -29.725 1.00 92.69 81 GLU A CA 1
ATOM 679 C C . GLU A 1 81 ? -35.276 -11.884 -29.964 1.00 92.69 81 GLU A C 1
ATOM 681 O O . GLU A 1 81 ? -35.958 -12.249 -29.008 1.00 92.69 81 GLU A O 1
ATOM 686 N N . LEU A 1 82 ? -35.670 -12.091 -31.225 1.00 92.94 82 LEU A N 1
ATOM 687 C CA . LEU A 1 82 ? -36.899 -12.823 -31.552 1.00 92.94 82 LEU A CA 1
ATOM 688 C C . LEU A 1 82 ? -36.779 -14.311 -31.222 1.00 92.94 82 LEU A C 1
ATOM 690 O O . LEU A 1 82 ? -37.711 -14.891 -30.671 1.00 92.94 82 LEU A O 1
ATOM 694 N N . LYS A 1 83 ? -35.624 -14.917 -31.508 1.00 91.88 83 LYS A N 1
ATOM 695 C CA . LYS A 1 83 ? -35.355 -16.311 -31.160 1.00 91.88 83 LYS A CA 1
ATOM 696 C C . LYS A 1 83 ? -35.339 -16.519 -29.646 1.00 91.88 83 LYS A C 1
ATOM 698 O O . LYS A 1 83 ? -35.874 -17.514 -29.169 1.00 91.88 83 LYS A O 1
ATOM 703 N N . ARG A 1 84 ? -34.825 -15.551 -28.879 1.00 92.12 84 ARG A N 1
ATOM 704 C CA . ARG A 1 84 ? -34.882 -15.568 -27.409 1.00 92.12 84 ARG A CA 1
ATOM 705 C C . ARG A 1 84 ? -36.320 -15.622 -26.881 1.00 92.12 84 ARG A C 1
ATOM 707 O O . ARG A 1 84 ? -36.582 -16.371 -25.947 1.00 92.12 84 ARG A O 1
ATOM 714 N N . ILE A 1 85 ? -37.246 -14.870 -27.486 1.00 92.56 85 ILE A N 1
ATOM 715 C CA . ILE A 1 85 ? -38.678 -14.934 -27.142 1.00 92.56 85 ILE A CA 1
ATOM 716 C C . ILE A 1 85 ? -39.244 -16.332 -27.432 1.00 92.56 85 ILE A C 1
ATOM 718 O O . ILE A 1 85 ? -39.938 -16.884 -26.583 1.00 92.56 85 ILE A O 1
ATOM 722 N N . GLU A 1 86 ? -38.928 -16.916 -28.593 1.00 91.00 86 GLU A N 1
ATOM 723 C CA . GLU A 1 86 ? -39.392 -18.262 -28.965 1.00 91.00 86 GLU A CA 1
ATOM 724 C C . GLU A 1 86 ? -38.879 -19.332 -27.983 1.00 91.00 86 GLU A C 1
ATOM 726 O O . GLU A 1 86 ? -39.655 -20.160 -27.514 1.00 91.00 86 GLU A O 1
ATOM 731 N N . ILE A 1 87 ? -37.597 -19.274 -27.603 1.00 89.94 87 ILE A N 1
ATOM 732 C CA . ILE A 1 87 ? -36.983 -20.195 -26.627 1.00 89.94 87 ILE A CA 1
ATOM 733 C C . ILE A 1 87 ? -37.611 -20.049 -25.237 1.00 89.94 87 ILE A C 1
ATOM 735 O O . ILE A 1 87 ? -37.791 -21.040 -24.536 1.00 89.94 87 ILE A O 1
ATOM 739 N N . ALA A 1 88 ? -37.976 -18.828 -24.844 1.00 87.75 88 ALA A N 1
ATOM 740 C CA . ALA A 1 88 ? -38.656 -18.561 -23.580 1.00 87.75 88 ALA A CA 1
ATOM 741 C C . ALA A 1 88 ? -40.135 -19.011 -23.563 1.00 87.75 88 ALA A C 1
ATOM 743 O O . ALA A 1 88 ? -40.822 -18.789 -22.569 1.00 87.75 88 ALA A O 1
ATOM 744 N N . GLY A 1 89 ? -40.638 -19.619 -24.646 1.00 87.50 89 GLY A N 1
ATOM 745 C CA . GLY A 1 89 ? -42.024 -20.082 -24.772 1.00 87.50 89 GLY A CA 1
ATOM 746 C C . GLY A 1 89 ? -43.008 -19.020 -25.277 1.00 87.50 89 GLY A C 1
ATOM 747 O O . GLY A 1 89 ? -44.217 -19.244 -25.264 1.00 87.50 89 GLY A O 1
ATOM 748 N N . GLY A 1 90 ? -42.523 -17.859 -25.729 1.00 89.19 90 GLY A N 1
ATOM 749 C CA . GLY A 1 90 ? -43.357 -16.795 -26.280 1.00 89.19 90 GLY A CA 1
ATOM 750 C C . GLY A 1 90 ? -43.822 -17.084 -27.711 1.00 89.19 90 GLY A C 1
ATOM 751 O O . GLY A 1 90 ? -43.023 -17.407 -28.589 1.00 89.19 90 GLY A O 1
ATOM 752 N N . ILE A 1 91 ? -45.118 -16.901 -27.978 1.00 90.12 91 ILE A N 1
ATOM 753 C CA . ILE A 1 91 ? -45.701 -17.082 -29.315 1.00 90.12 91 ILE A CA 1
ATOM 754 C C . ILE A 1 91 ? -45.556 -15.781 -30.113 1.00 90.12 91 ILE A C 1
ATOM 756 O O . ILE A 1 91 ? -46.213 -14.779 -29.830 1.00 90.12 91 ILE A O 1
ATOM 760 N N . LEU A 1 92 ? -44.692 -15.785 -31.130 1.00 92.06 92 LEU A N 1
ATOM 761 C CA . LEU A 1 92 ? -44.496 -14.629 -32.006 1.00 92.06 92 LEU A CA 1
ATOM 762 C C . LEU A 1 92 ? -45.679 -14.440 -32.976 1.00 92.06 92 LEU A C 1
ATOM 764 O O . LEU A 1 92 ? -46.243 -15.420 -33.462 1.00 92.06 92 LEU A O 1
ATOM 768 N N . PRO A 1 93 ? -46.013 -13.194 -33.369 1.00 93.31 93 PRO A N 1
ATOM 769 C CA . PRO A 1 93 ? -46.973 -12.956 -34.442 1.00 93.31 93 PRO A CA 1
ATOM 770 C C . PRO A 1 93 ? -46.552 -13.656 -35.743 1.00 93.31 93 PRO A C 1
ATOM 772 O O . PRO A 1 93 ? -45.394 -13.548 -36.155 1.00 93.31 93 PRO A O 1
ATOM 775 N N . THR A 1 94 ? -47.497 -14.283 -36.451 1.00 90.12 94 THR A N 1
ATOM 776 C CA . THR A 1 94 ? -47.250 -15.148 -37.626 1.00 90.12 94 THR A CA 1
ATOM 777 C C . THR A 1 94 ? -46.310 -14.527 -38.665 1.00 90.12 94 THR A C 1
ATOM 779 O O . THR A 1 94 ? -45.378 -15.167 -39.143 1.00 90.12 94 THR A O 1
ATOM 782 N N . LYS A 1 95 ? -46.488 -13.235 -38.981 1.00 90.88 95 LYS A N 1
ATOM 783 C CA . LYS A 1 95 ? -45.650 -12.509 -39.955 1.00 90.88 95 LYS A CA 1
ATOM 784 C C . LYS A 1 95 ? -44.183 -12.375 -39.518 1.00 90.88 95 LYS A C 1
ATOM 786 O O . LYS A 1 95 ? -43.298 -12.264 -40.365 1.00 90.88 95 LYS A O 1
ATOM 791 N N . VAL A 1 96 ? -43.928 -12.296 -38.214 1.00 91.31 96 VAL A N 1
ATOM 792 C CA . VAL A 1 96 ? -42.579 -12.188 -37.640 1.00 91.31 96 VAL A CA 1
ATOM 793 C C . VAL A 1 96 ? -41.963 -13.573 -37.480 1.00 91.31 96 VAL A C 1
ATOM 795 O O . VAL A 1 96 ? -40.787 -13.734 -37.782 1.00 91.31 96 VAL A O 1
ATOM 798 N N . GLN A 1 97 ? -42.763 -14.574 -37.110 1.00 92.12 97 GLN A N 1
ATOM 799 C CA . GLN A 1 97 ? -42.319 -15.964 -37.034 1.00 92.12 97 GLN A CA 1
ATOM 800 C C . GLN A 1 97 ? -41.858 -16.496 -38.399 1.00 92.12 97 GLN A C 1
ATOM 802 O O . GLN A 1 97 ? -40.759 -17.030 -38.503 1.00 92.12 97 GLN A O 1
ATOM 807 N N . LEU A 1 98 ? -42.634 -16.269 -39.467 1.00 91.56 98 LEU A N 1
ATOM 808 C CA . LEU A 1 98 ? -42.233 -16.647 -40.831 1.00 91.56 98 LEU A CA 1
ATOM 809 C C . LEU A 1 98 ? -40.930 -15.959 -41.268 1.00 91.56 98 LEU A C 1
ATOM 811 O O . LEU A 1 98 ? -40.098 -16.570 -41.930 1.00 91.56 98 LEU A O 1
ATOM 815 N N . TRP A 1 99 ? -40.738 -14.695 -40.874 1.00 94.31 99 TRP A N 1
ATOM 816 C CA . TRP A 1 99 ? -39.506 -13.957 -41.163 1.00 94.31 99 TRP A CA 1
ATOM 817 C C . TRP A 1 99 ? -38.299 -14.518 -40.398 1.00 94.31 99 TRP A C 1
ATOM 819 O O . TRP A 1 99 ? -37.236 -14.681 -40.987 1.00 94.31 99 TRP A O 1
ATOM 829 N N . LEU A 1 100 ? -38.469 -14.855 -39.114 1.00 90.81 100 LEU A N 1
ATOM 830 C CA . LEU A 1 100 ? -37.428 -15.490 -38.303 1.00 90.81 100 LEU A CA 1
ATOM 831 C C . LEU A 1 100 ? -36.986 -16.822 -38.923 1.00 90.81 100 LEU A C 1
ATOM 833 O O . LEU A 1 100 ? -35.795 -17.023 -39.126 1.00 90.81 100 LEU A O 1
ATOM 837 N N . GLN A 1 101 ? -37.933 -17.694 -39.276 1.00 91.56 101 GLN A N 1
ATOM 838 C CA . GLN A 1 101 ? -37.634 -19.018 -39.833 1.00 91.56 101 GLN A CA 1
ATOM 839 C C . GLN A 1 101 ? -36.932 -18.946 -41.200 1.00 91.56 101 GLN A C 1
ATOM 841 O O . GLN A 1 101 ? -36.052 -19.755 -41.477 1.00 91.56 101 GLN A O 1
ATOM 846 N N . ALA A 1 102 ? -37.265 -17.957 -42.035 1.00 91.25 102 ALA A N 1
ATOM 847 C CA . ALA A 1 102 ? -36.617 -17.769 -43.334 1.00 91.25 102 ALA A CA 1
ATOM 848 C C . ALA A 1 102 ? -35.170 -17.247 -43.230 1.00 91.25 102 ALA A C 1
ATOM 850 O O . ALA A 1 102 ? -34.331 -17.582 -44.062 1.00 91.25 102 ALA A O 1
ATOM 851 N N . GLU A 1 103 ? -34.869 -16.414 -42.229 1.00 90.00 103 GLU A N 1
ATOM 852 C CA . GLU A 1 103 ? -33.587 -15.700 -42.144 1.00 90.00 103 GLU A CA 1
ATOM 853 C C . GLU A 1 103 ? -32.602 -16.319 -41.140 1.00 90.00 103 GLU A C 1
ATOM 855 O O . GLU A 1 103 ? -31.395 -16.133 -41.286 1.00 90.00 103 GLU A O 1
ATOM 860 N N . ILE A 1 104 ? -33.072 -17.065 -40.130 1.00 88.56 104 ILE A N 1
ATOM 861 C CA . ILE A 1 104 ? -32.209 -17.581 -39.050 1.00 88.56 104 ILE A CA 1
ATOM 862 C C . ILE A 1 104 ? -31.128 -18.547 -39.551 1.00 88.56 104 ILE A C 1
ATOM 864 O O . ILE A 1 104 ? -30.046 -18.596 -38.976 1.00 88.56 104 ILE A O 1
ATOM 868 N N . GLY A 1 105 ? -31.369 -19.248 -40.665 1.00 83.12 105 GLY A N 1
ATOM 869 C CA . GLY A 1 105 ? -30.387 -20.146 -41.286 1.00 83.12 105 GLY A CA 1
ATOM 870 C C . GLY A 1 105 ? -29.102 -19.452 -41.761 1.00 83.12 105 GLY A C 1
ATOM 871 O O . GLY A 1 105 ? -28.088 -20.119 -41.937 1.00 83.12 105 GLY A O 1
ATOM 872 N N . GLN A 1 106 ? -29.110 -18.122 -41.918 1.00 85.38 106 GLN A N 1
ATOM 873 C CA . GLN A 1 106 ? -27.907 -17.335 -42.226 1.00 85.38 106 GLN A CA 1
ATOM 874 C C . GLN A 1 106 ? -26.953 -17.211 -41.024 1.00 85.38 106 GLN A C 1
ATOM 876 O O . GLN A 1 106 ? -25.791 -16.855 -41.204 1.00 85.38 106 GLN A O 1
ATOM 881 N N . PHE A 1 107 ? -27.427 -17.511 -39.809 1.00 84.50 107 PHE A N 1
ATOM 882 C CA . PHE A 1 107 ? -26.667 -17.420 -38.561 1.00 84.50 107 PHE A CA 1
ATOM 883 C C . PHE A 1 107 ? -26.807 -18.730 -37.771 1.00 84.50 107 PHE A C 1
ATOM 885 O O . PHE A 1 107 ? -27.645 -18.827 -36.869 1.00 84.50 107 PHE A O 1
ATOM 892 N N . PRO A 1 108 ? -26.009 -19.762 -38.110 1.00 81.81 108 PRO A N 1
ATOM 893 C CA . PRO A 1 108 ? -26.127 -21.091 -37.507 1.00 81.81 108 PRO A CA 1
ATOM 894 C C . PRO A 1 108 ? -26.040 -21.089 -35.975 1.00 81.81 108 PRO A C 1
ATOM 896 O O . PRO A 1 108 ? -26.688 -21.900 -35.316 1.00 81.81 108 PRO A O 1
ATOM 899 N N . ASP A 1 109 ? -25.295 -20.148 -35.393 1.00 79.69 109 ASP A N 1
ATOM 900 C CA . ASP A 1 109 ? -25.130 -20.020 -33.946 1.00 79.69 109 ASP A CA 1
ATOM 901 C C . ASP A 1 109 ? -26.394 -19.518 -33.221 1.00 79.69 109 ASP A C 1
ATOM 903 O O . ASP A 1 109 ? -26.546 -19.757 -32.023 1.00 79.69 109 ASP A O 1
ATOM 907 N N . LEU A 1 110 ? -27.336 -18.887 -33.933 1.00 85.69 110 LEU A N 1
ATOM 908 C CA . LEU A 1 110 ? -28.650 -18.517 -33.395 1.00 85.69 110 LEU A CA 1
ATOM 909 C C . LEU A 1 110 ? -29.647 -19.682 -33.409 1.00 85.69 110 LEU A C 1
ATOM 911 O O . LEU A 1 110 ? -30.615 -19.667 -32.652 1.00 85.69 110 LEU A O 1
ATOM 915 N N . VAL A 1 111 ? -29.438 -20.704 -34.243 1.00 81.69 111 VAL A N 1
ATOM 916 C CA . VAL A 1 111 ? -30.346 -21.862 -34.317 1.00 81.69 111 VAL A CA 1
ATOM 917 C C . VAL A 1 111 ? -30.276 -22.689 -33.030 1.00 81.69 111 VAL A C 1
ATOM 919 O O . VAL A 1 111 ? -31.315 -23.088 -32.506 1.00 81.69 111 VAL A O 1
ATOM 922 N N . ALA A 1 112 ? -29.066 -22.883 -32.500 1.00 78.75 112 ALA A N 1
ATOM 923 C CA . ALA A 1 112 ? -28.787 -23.647 -31.283 1.00 78.75 112 ALA A CA 1
ATOM 924 C C . ALA A 1 112 ? -28.580 -22.764 -30.032 1.00 78.75 112 ALA A C 1
ATOM 926 O O . ALA A 1 112 ? -27.966 -23.201 -29.060 1.00 78.75 112 ALA A O 1
ATOM 927 N N . MET A 1 113 ? -29.039 -21.507 -30.051 1.00 84.12 113 MET A N 1
ATOM 928 C CA . MET A 1 113 ? -28.801 -20.583 -28.938 1.00 84.12 113 MET A CA 1
ATOM 929 C C . MET A 1 113 ? -29.604 -20.951 -27.681 1.00 84.12 113 MET A C 1
ATOM 931 O O . MET A 1 113 ? -30.721 -21.459 -27.763 1.00 84.12 113 MET A O 1
ATOM 935 N N . THR A 1 114 ? -29.064 -20.607 -26.513 1.00 83.88 114 THR A N 1
ATOM 936 C CA . THR A 1 114 ? -29.794 -20.578 -25.238 1.00 83.88 114 THR A CA 1
ATOM 937 C C . THR A 1 114 ? -30.396 -19.191 -24.992 1.00 83.88 114 THR A C 1
ATOM 939 O O . THR A 1 114 ? -30.060 -18.217 -25.675 1.00 83.88 114 THR A O 1
ATOM 942 N N . ILE A 1 115 ? -31.281 -19.071 -23.996 1.00 80.75 115 ILE A N 1
ATOM 943 C CA . ILE A 1 115 ? -31.903 -17.787 -23.632 1.00 80.75 115 ILE A CA 1
ATOM 944 C C . ILE A 1 115 ? -30.861 -16.729 -23.209 1.00 80.75 115 ILE A C 1
ATOM 946 O O . ILE A 1 115 ? -31.049 -15.545 -23.481 1.00 80.75 115 ILE A O 1
ATOM 950 N N . GLU A 1 116 ? -29.733 -17.156 -22.636 1.00 77.38 116 GLU A N 1
ATOM 951 C CA . GLU A 1 116 ? -28.668 -16.299 -22.085 1.00 77.38 116 GLU A CA 1
ATOM 952 C C . GLU A 1 116 ? -27.618 -15.868 -23.120 1.00 77.38 116 GLU A C 1
ATOM 954 O O . GLU A 1 116 ? -26.774 -15.017 -22.848 1.00 77.38 116 GLU A O 1
ATOM 959 N N . ARG A 1 117 ? -27.663 -16.411 -24.343 1.00 77.31 117 ARG A N 1
ATOM 960 C CA . ARG A 1 117 ? -26.670 -16.135 -25.391 1.00 77.31 117 ARG A CA 1
ATOM 961 C C . ARG A 1 117 ? -26.491 -14.629 -25.622 1.00 77.31 117 ARG A C 1
ATOM 963 O O . ARG A 1 117 ? -27.414 -13.954 -26.082 1.00 77.31 117 ARG A O 1
ATOM 970 N N . GLY A 1 118 ? -25.279 -14.120 -25.395 1.00 66.19 118 GLY A N 1
ATOM 971 C CA . GLY A 1 118 ? -24.931 -12.705 -25.577 1.00 66.19 118 GLY A CA 1
ATOM 972 C C . GLY A 1 118 ? -25.231 -11.806 -24.374 1.00 66.19 118 GLY A C 1
ATOM 973 O O . GLY A 1 118 ? -25.209 -10.587 -24.539 1.00 66.19 118 GLY A O 1
ATOM 974 N N . PHE A 1 119 ? -25.541 -12.385 -23.213 1.00 79.19 119 PHE A N 1
ATOM 975 C CA . PHE A 1 119 ? -25.383 -11.727 -21.916 1.00 79.19 119 PHE A CA 1
ATOM 976 C C . PHE A 1 119 ? -23.900 -11.698 -21.532 1.00 79.19 119 PHE A C 1
ATOM 978 O O . PHE A 1 119 ? -23.120 -12.484 -22.079 1.00 79.19 119 PHE A O 1
ATOM 985 N N . PRO A 1 120 ? -23.484 -10.786 -20.638 1.00 62.34 120 PRO A N 1
ATOM 986 C CA . PRO A 1 120 ? -22.137 -10.819 -20.102 1.00 62.34 120 PRO A CA 1
ATOM 987 C C . PRO A 1 120 ? -21.983 -12.119 -19.307 1.00 62.34 120 PRO A C 1
ATOM 989 O O . PRO A 1 120 ? -22.501 -12.250 -18.201 1.00 62.34 120 PRO A O 1
ATOM 992 N N . GLU A 1 121 ? -21.306 -13.098 -19.901 1.00 57.34 121 GLU A N 1
ATOM 993 C CA . GLU A 1 121 ? -20.801 -14.252 -19.167 1.00 57.34 121 GLU A CA 1
ATOM 994 C C . GLU A 1 121 ? -19.850 -13.719 -18.082 1.00 57.34 121 GLU A C 1
ATOM 996 O O . GLU A 1 121 ? -19.146 -12.719 -18.289 1.00 57.34 121 GLU A O 1
ATOM 1001 N N . GLY A 1 122 ? -19.854 -14.343 -16.897 1.00 48.03 122 GLY A N 1
ATOM 1002 C CA . GLY A 1 122 ? -18.817 -14.075 -15.901 1.00 48.03 122 GLY A CA 1
ATOM 1003 C C . GLY A 1 122 ? -17.447 -14.178 -16.572 1.00 48.03 122 GLY A C 1
ATOM 1004 O O . GLY A 1 122 ? -17.294 -14.935 -17.525 1.00 48.03 122 GLY A O 1
ATOM 1005 N N . VAL A 1 123 ? -16.469 -13.379 -16.141 1.00 41.78 123 VAL A N 1
ATOM 1006 C CA . VAL A 1 123 ? -15.144 -13.348 -16.779 1.00 41.78 123 VAL A CA 1
ATOM 1007 C C . VAL A 1 123 ? -14.513 -14.743 -16.716 1.00 41.78 123 VAL A C 1
ATOM 1009 O O . VAL A 1 123 ? -13.872 -15.099 -15.730 1.00 41.78 123 VAL A O 1
ATOM 1012 N N . GLU A 1 124 ? -14.684 -15.537 -17.770 1.00 39.75 124 GLU A N 1
ATOM 1013 C CA . GLU A 1 124 ? -13.968 -16.789 -17.945 1.00 39.75 124 GLU A CA 1
ATOM 1014 C C . GLU A 1 124 ? -12.577 -16.455 -18.472 1.00 39.75 124 GLU A C 1
ATOM 1016 O O . GLU A 1 124 ? -12.346 -16.193 -19.657 1.00 39.75 124 GLU A O 1
ATOM 1021 N N . VAL A 1 125 ? -11.621 -16.427 -17.548 1.00 38.50 125 VAL A N 1
ATOM 1022 C CA . VAL A 1 125 ? -10.203 -16.360 -17.883 1.00 38.50 125 VAL A CA 1
ATOM 1023 C C . VAL A 1 125 ? -9.800 -17.724 -18.437 1.00 38.50 125 VAL A C 1
ATOM 1025 O O . VAL A 1 125 ? -9.437 -18.632 -17.693 1.00 38.50 125 VAL A O 1
ATOM 1028 N N . ARG A 1 126 ? -9.868 -17.887 -19.759 1.00 45.81 126 ARG A N 1
ATOM 1029 C CA . ARG A 1 126 ? -9.275 -19.047 -20.434 1.00 45.81 126 ARG A CA 1
ATOM 1030 C C . ARG A 1 126 ? -7.791 -18.795 -20.687 1.00 45.81 126 ARG A C 1
ATOM 1032 O O . ARG A 1 126 ? -7.425 -17.795 -21.304 1.00 45.81 126 ARG A O 1
ATOM 1039 N N . SER A 1 127 ? -6.941 -19.710 -20.228 1.00 49.09 127 SER A N 1
ATOM 1040 C CA . SER A 1 127 ? -5.535 -19.729 -20.629 1.00 49.09 127 SER A CA 1
ATOM 1041 C C . SER A 1 127 ? -5.467 -20.134 -22.100 1.00 49.09 127 SER A C 1
ATOM 1043 O O . SER A 1 127 ? -5.857 -21.246 -22.456 1.00 49.09 127 SER A O 1
ATOM 1045 N N . VAL A 1 128 ? -5.040 -19.218 -22.968 1.00 62.56 128 VAL A N 1
ATOM 1046 C CA . VAL A 1 128 ? -4.725 -19.552 -24.359 1.00 62.56 128 VAL A CA 1
ATOM 1047 C C . VAL A 1 128 ? -3.306 -20.125 -24.353 1.00 62.56 128 VAL A C 1
ATOM 1049 O O . VAL A 1 128 ? -2.398 -19.423 -23.906 1.00 62.56 128 VAL A O 1
ATOM 1052 N N . PRO A 1 129 ? -3.095 -21.384 -24.777 1.00 72.31 129 PRO A N 1
ATOM 1053 C CA . PRO A 1 129 ? -1.755 -21.952 -24.823 1.00 72.31 129 PRO A CA 1
ATOM 1054 C C . PRO A 1 129 ? -0.868 -21.130 -25.776 1.00 72.31 129 PRO A C 1
ATOM 1056 O O . PRO A 1 129 ? -1.363 -20.711 -26.828 1.00 72.31 129 PRO A O 1
ATOM 1059 N N . PRO A 1 130 ? 0.417 -20.902 -25.437 1.00 75.50 130 PRO A N 1
ATOM 1060 C CA . PRO A 1 130 ? 1.356 -20.220 -26.325 1.00 75.50 130 PRO A CA 1
ATOM 1061 C C . PRO A 1 130 ? 1.410 -20.904 -27.695 1.00 75.50 130 PRO A C 1
ATOM 1063 O O . PRO A 1 130 ? 1.417 -22.135 -27.771 1.00 75.50 130 PRO A O 1
ATOM 1066 N N . ASN A 1 131 ? 1.487 -20.123 -28.772 1.00 82.19 131 ASN A N 1
ATOM 1067 C CA . ASN A 1 131 ? 1.593 -20.626 -30.143 1.00 82.19 131 ASN A CA 1
ATOM 1068 C C . ASN A 1 131 ? 2.892 -20.124 -30.806 1.00 82.19 131 ASN A C 1
ATOM 1070 O O . ASN A 1 131 ? 2.840 -19.300 -31.722 1.00 82.19 131 ASN A O 1
ATOM 1074 N N . PRO A 1 132 ? 4.074 -20.568 -30.338 1.00 84.75 132 PRO A N 1
ATOM 1075 C CA . PRO A 1 132 ? 5.353 -20.073 -30.833 1.00 84.75 132 PRO A CA 1
ATOM 1076 C C . PRO A 1 132 ? 5.589 -20.455 -32.301 1.00 84.75 132 PRO A C 1
ATOM 1078 O O . PRO A 1 132 ? 5.279 -21.563 -32.743 1.00 84.75 132 PRO A O 1
ATOM 1081 N N . ASP A 1 133 ? 6.207 -19.554 -33.067 1.00 84.19 133 ASP A N 1
ATOM 1082 C CA . ASP A 1 133 ? 6.635 -19.858 -34.435 1.00 84.19 133 ASP A CA 1
ATOM 1083 C C . ASP A 1 133 ? 7.980 -20.602 -34.420 1.00 84.19 133 ASP A C 1
ATOM 1085 O O . ASP A 1 133 ? 9.053 -20.014 -34.290 1.00 84.19 133 ASP A O 1
ATOM 1089 N N . ASN A 1 134 ? 7.925 -21.924 -34.576 1.00 85.94 134 ASN A N 1
ATOM 1090 C CA . ASN A 1 134 ? 9.106 -22.788 -34.506 1.00 85.94 134 ASN A CA 1
ATOM 1091 C C . ASN A 1 134 ? 10.145 -22.540 -35.612 1.00 85.94 134 ASN A C 1
ATOM 1093 O O . ASN A 1 134 ? 11.246 -23.087 -35.534 1.00 85.94 134 ASN A O 1
ATOM 1097 N N . ARG A 1 135 ? 9.857 -21.716 -36.632 1.00 87.00 135 ARG A N 1
ATOM 1098 C CA . ARG A 1 135 ? 10.841 -21.381 -37.676 1.00 87.00 135 ARG A CA 1
ATOM 1099 C C . ARG A 1 135 ? 12.073 -20.684 -37.103 1.00 87.00 135 ARG A C 1
ATOM 1101 O O . ARG A 1 135 ? 13.168 -20.876 -37.629 1.00 87.00 135 ARG A O 1
ATOM 1108 N N . TYR A 1 136 ? 11.932 -19.938 -36.006 1.00 88.69 136 TYR A N 1
ATOM 1109 C CA . TYR A 1 136 ? 13.059 -19.270 -35.349 1.00 88.69 136 TYR A CA 1
ATOM 1110 C C . TYR A 1 136 ? 14.109 -20.247 -34.792 1.00 88.69 136 TYR A C 1
ATOM 1112 O O . TYR A 1 136 ? 15.286 -19.892 -34.759 1.00 88.69 136 TYR A O 1
ATOM 1120 N N . ASN A 1 137 ? 13.723 -21.491 -34.469 1.00 87.25 137 ASN A N 1
ATOM 1121 C CA . ASN A 1 137 ? 14.653 -22.543 -34.024 1.00 87.25 137 ASN A CA 1
ATOM 1122 C C . ASN A 1 137 ? 15.657 -22.952 -35.113 1.00 87.25 137 ASN A C 1
ATOM 1124 O O . ASN A 1 137 ? 16.697 -23.517 -34.805 1.00 87.25 137 ASN A O 1
ATOM 1128 N N . THR A 1 138 ? 15.331 -22.706 -36.387 1.00 88.56 138 THR A N 1
ATOM 1129 C CA . THR A 1 138 ? 16.170 -23.092 -37.539 1.00 88.56 138 THR A CA 1
ATOM 1130 C C . THR A 1 138 ? 17.054 -21.959 -38.059 1.00 88.56 138 THR A C 1
ATOM 1132 O O . THR A 1 138 ? 17.870 -22.172 -38.951 1.00 88.56 138 THR A O 1
ATOM 1135 N N . LEU A 1 139 ? 16.870 -20.744 -37.538 1.00 90.94 139 LEU A N 1
ATOM 1136 C CA . LEU A 1 139 ? 17.663 -19.566 -37.884 1.00 90.94 139 LEU A CA 1
ATOM 1137 C C . LEU A 1 139 ? 18.717 -19.336 -36.804 1.00 90.94 139 LEU A C 1
ATOM 1139 O O . LEU A 1 139 ? 18.468 -19.694 -35.661 1.00 90.94 139 LEU A O 1
ATOM 1143 N N . GLU A 1 140 ? 19.835 -18.691 -37.134 1.00 89.81 140 GLU A N 1
ATOM 1144 C CA . GLU A 1 140 ? 20.902 -18.316 -36.191 1.00 89.81 140 GLU A CA 1
ATOM 1145 C C . GLU A 1 140 ? 21.482 -16.937 -36.548 1.00 89.81 140 GLU A C 1
ATOM 1147 O O . GLU A 1 140 ? 21.345 -16.456 -37.684 1.00 89.81 140 GLU A O 1
ATOM 1152 N N . GLY A 1 141 ? 22.108 -16.281 -35.570 1.00 89.94 141 GLY A N 1
ATOM 1153 C CA . GLY A 1 141 ? 22.773 -14.991 -35.708 1.00 89.94 141 GLY A CA 1
ATOM 1154 C C . GLY A 1 141 ? 21.865 -13.902 -36.283 1.00 89.94 141 GLY A C 1
ATOM 1155 O O . GLY A 1 141 ? 20.676 -13.779 -35.975 1.00 89.94 141 GLY A O 1
ATOM 1156 N N . VAL A 1 142 ? 22.421 -13.114 -37.203 1.00 91.69 142 VAL A N 1
ATOM 1157 C CA . VAL A 1 142 ? 21.733 -11.975 -37.835 1.00 91.69 142 VAL A CA 1
ATOM 1158 C C . VAL A 1 142 ? 20.441 -12.384 -38.556 1.00 91.69 142 VAL A C 1
ATOM 1160 O O . VAL A 1 142 ? 19.501 -11.590 -38.636 1.00 91.69 142 VAL A O 1
ATOM 1163 N N . ALA A 1 143 ? 20.364 -13.610 -39.087 1.00 91.81 143 ALA A N 1
ATOM 1164 C CA . ALA A 1 143 ? 19.173 -14.088 -39.786 1.00 91.81 143 ALA A CA 1
ATOM 1165 C C . ALA A 1 143 ? 17.984 -14.258 -38.828 1.00 91.81 143 ALA A C 1
ATOM 1167 O O . ALA A 1 143 ? 16.871 -13.841 -39.167 1.00 91.81 143 ALA A O 1
ATOM 1168 N N . ARG A 1 144 ? 18.224 -14.794 -37.621 1.00 93.38 144 ARG A N 1
ATOM 1169 C CA . ARG A 1 144 ? 17.197 -14.913 -36.578 1.00 93.38 144 ARG A CA 1
ATOM 1170 C C . ARG A 1 144 ? 16.751 -13.534 -36.099 1.00 93.38 144 ARG A C 1
ATOM 1172 O O . ARG A 1 144 ? 15.554 -13.249 -36.105 1.00 93.38 144 ARG A O 1
ATOM 1179 N N . LEU A 1 145 ? 17.701 -12.648 -35.791 1.00 92.69 145 LEU A N 1
ATOM 1180 C CA . LEU A 1 145 ? 17.417 -11.288 -35.316 1.00 92.69 145 LEU A CA 1
ATOM 1181 C C . LEU A 1 145 ? 16.584 -10.476 -36.320 1.00 92.69 145 LEU A C 1
ATOM 1183 O O . LEU A 1 145 ? 15.593 -9.856 -35.941 1.00 92.69 145 LEU A O 1
ATOM 1187 N N . ARG A 1 146 ? 16.903 -10.538 -37.621 1.00 93.50 146 ARG A N 1
ATOM 1188 C CA . ARG A 1 146 ? 16.105 -9.879 -38.677 1.00 93.50 146 ARG A CA 1
ATOM 1189 C C . ARG A 1 146 ? 14.690 -10.439 -38.788 1.00 93.50 146 ARG A C 1
ATOM 1191 O O . ARG A 1 146 ? 13.753 -9.675 -39.023 1.00 93.50 146 ARG A O 1
ATOM 1198 N N . ALA A 1 147 ? 14.529 -11.754 -38.654 1.00 91.62 147 ALA A N 1
ATOM 1199 C CA . ALA A 1 147 ? 13.218 -12.390 -38.713 1.00 91.62 147 ALA A CA 1
ATOM 1200 C C . ALA A 1 147 ? 12.346 -11.999 -37.508 1.00 91.62 147 ALA A C 1
ATOM 1202 O O . ALA A 1 147 ? 11.161 -11.710 -37.688 1.00 91.62 147 ALA A O 1
ATOM 1203 N N . LEU A 1 148 ? 12.937 -11.940 -36.310 1.00 92.19 148 LEU A N 1
ATOM 1204 C CA . LEU A 1 148 ? 12.267 -11.484 -35.092 1.00 92.19 148 LEU A CA 1
ATOM 1205 C C . LEU A 1 148 ? 11.902 -10.000 -35.178 1.00 92.19 148 LEU A C 1
ATOM 1207 O O . LEU A 1 148 ? 10.744 -9.654 -34.981 1.00 92.19 148 LEU A O 1
ATOM 1211 N N . GLU A 1 149 ? 12.834 -9.127 -35.556 1.00 93.62 149 GLU A N 1
ATOM 1212 C CA . GLU A 1 149 ? 12.588 -7.682 -35.680 1.00 93.62 149 GLU A CA 1
ATOM 1213 C C . GLU A 1 149 ? 11.465 -7.371 -36.678 1.00 93.62 149 GLU A C 1
ATOM 1215 O O . GLU A 1 149 ? 10.593 -6.539 -36.421 1.00 93.62 149 GLU A O 1
ATOM 1220 N N . LYS A 1 150 ? 11.425 -8.090 -37.806 1.00 92.44 150 LYS A N 1
ATOM 1221 C CA . LYS A 1 150 ? 10.346 -7.963 -38.792 1.00 92.44 150 LYS A CA 1
ATOM 1222 C C . LYS A 1 150 ? 8.992 -8.422 -38.241 1.00 92.44 150 LYS A C 1
ATOM 1224 O O . LYS A 1 150 ? 7.978 -7.804 -38.550 1.00 92.44 150 LYS A O 1
ATOM 1229 N N . ALA A 1 151 ? 8.959 -9.505 -37.468 1.00 89.31 151 ALA A N 1
ATOM 1230 C CA . ALA A 1 151 ? 7.719 -10.013 -36.884 1.00 89.31 151 ALA A CA 1
ATOM 1231 C C . ALA A 1 151 ? 7.212 -9.113 -35.748 1.00 89.31 151 ALA A C 1
ATOM 1233 O O . ALA A 1 151 ? 6.030 -8.791 -35.709 1.00 89.31 151 ALA A O 1
ATOM 1234 N N . LEU A 1 152 ? 8.112 -8.640 -34.884 1.00 88.25 152 LEU A N 1
ATOM 1235 C CA . LEU A 1 152 ? 7.800 -7.760 -33.754 1.00 88.25 152 LEU A CA 1
ATOM 1236 C C . LEU A 1 152 ? 7.411 -6.337 -34.184 1.00 88.25 152 LEU A C 1
ATOM 1238 O O . LEU A 1 152 ? 6.763 -5.625 -33.427 1.00 88.25 152 LEU A O 1
ATOM 1242 N N . SER A 1 153 ? 7.788 -5.915 -35.394 1.00 87.25 153 SER A N 1
ATOM 1243 C CA . SER A 1 153 ? 7.356 -4.639 -35.982 1.00 87.25 153 SER A CA 1
ATOM 1244 C C . SER A 1 153 ? 6.062 -4.744 -36.803 1.00 87.25 153 SER A C 1
ATOM 1246 O O . SER A 1 153 ? 5.545 -3.723 -37.273 1.00 87.25 153 SER A O 1
ATOM 1248 N N . ALA A 1 154 ? 5.518 -5.951 -36.997 1.00 83.31 154 ALA A N 1
ATOM 1249 C CA . ALA A 1 154 ? 4.304 -6.152 -37.775 1.00 83.31 154 ALA A CA 1
ATOM 1250 C C . ALA A 1 154 ? 3.085 -5.572 -37.040 1.00 83.31 154 ALA A C 1
ATOM 1252 O O . ALA A 1 154 ? 2.808 -5.898 -35.892 1.00 83.31 154 ALA A O 1
ATOM 1253 N N . LYS A 1 155 ? 2.304 -4.721 -37.717 1.00 65.38 155 LYS A N 1
ATOM 1254 C CA . LYS A 1 155 ? 1.005 -4.279 -37.191 1.00 65.38 155 LYS A CA 1
ATOM 1255 C C . LYS A 1 155 ? 0.004 -5.424 -37.321 1.00 65.38 155 LYS A C 1
ATOM 1257 O O . LYS A 1 155 ? -0.138 -5.962 -38.417 1.00 65.38 155 LYS A O 1
ATOM 1262 N N . ARG A 1 156 ? -0.715 -5.726 -36.234 1.00 58.88 156 ARG A N 1
ATOM 1263 C CA . ARG A 1 156 ? -1.757 -6.764 -36.135 1.00 58.88 156 ARG A CA 1
ATOM 1264 C C . ARG A 1 156 ? -2.545 -6.943 -37.442 1.00 58.88 156 ARG A C 1
ATOM 1266 O O . ARG A 1 156 ? -3.362 -6.090 -37.798 1.00 58.88 156 ARG A O 1
ATOM 1273 N N . SER A 1 157 ? -2.319 -8.059 -38.136 1.00 47.06 157 SER A N 1
ATOM 1274 C CA . SER A 1 157 ? -3.002 -8.412 -39.384 1.00 47.06 157 SER A CA 1
ATOM 1275 C C . SER A 1 157 ? -4.053 -9.496 -39.136 1.00 47.06 157 SER A C 1
ATOM 1277 O O . SER A 1 157 ? -3.862 -10.656 -39.474 1.00 47.06 157 SER A O 1
ATOM 1279 N N . GLY A 1 158 ? -5.192 -9.113 -38.555 1.00 53.34 158 GLY A N 1
ATOM 1280 C CA . GLY A 1 158 ? -6.342 -10.011 -38.386 1.00 53.34 158 GLY A CA 1
ATOM 1281 C C . GLY A 1 158 ? -6.506 -10.602 -36.981 1.00 53.34 158 GLY A C 1
ATOM 1282 O O . GLY A 1 158 ? -5.786 -10.252 -36.046 1.00 53.34 158 GLY A O 1
ATOM 1283 N N . TRP A 1 159 ? -7.550 -11.420 -36.819 1.00 47.59 159 TRP A N 1
ATOM 1284 C CA . TRP A 1 159 ? -7.948 -12.010 -35.533 1.00 47.59 159 TRP A CA 1
ATOM 1285 C C . TRP A 1 159 ? -7.222 -13.325 -35.205 1.00 47.59 159 TRP A C 1
ATOM 1287 O O . TRP A 1 159 ? -7.022 -13.580 -34.022 1.00 47.59 159 TRP A O 1
ATOM 1297 N N . ASP A 1 160 ? -6.770 -14.081 -36.215 1.00 53.94 160 ASP A N 1
ATOM 1298 C CA . ASP A 1 160 ? -6.255 -15.454 -36.039 1.00 53.94 160 ASP A CA 1
ATOM 1299 C C . ASP A 1 160 ? -4.763 -15.639 -36.395 1.00 53.94 160 ASP A C 1
ATOM 1301 O O . ASP A 1 160 ? -4.191 -16.693 -36.125 1.00 53.94 160 ASP A O 1
ATOM 1305 N N . ASP A 1 161 ? -4.102 -14.628 -36.970 1.00 65.56 161 ASP A N 1
ATOM 1306 C CA . ASP A 1 161 ? -2.688 -14.689 -37.360 1.00 65.56 161 ASP A CA 1
ATOM 1307 C C . ASP A 1 161 ? -1.955 -13.420 -36.893 1.00 65.56 161 ASP A C 1
ATOM 1309 O O . ASP A 1 161 ? -1.993 -12.381 -37.553 1.00 65.56 161 ASP A O 1
ATOM 1313 N N . ASP A 1 162 ? -1.320 -13.499 -35.718 1.00 78.00 162 ASP A N 1
ATOM 1314 C CA . ASP A 1 162 ? -0.514 -12.416 -35.148 1.00 78.00 162 ASP A CA 1
ATOM 1315 C C . ASP A 1 162 ? 0.977 -12.817 -35.082 1.00 78.00 162 ASP A C 1
ATOM 1317 O O . ASP A 1 162 ? 1.398 -13.514 -34.150 1.00 78.00 162 ASP A O 1
ATOM 1321 N N . PRO A 1 163 ? 1.791 -12.406 -36.078 1.00 82.94 163 PRO A N 1
ATOM 1322 C CA . PRO A 1 163 ? 3.228 -12.663 -36.093 1.00 82.94 163 PRO A CA 1
ATOM 1323 C C . PRO A 1 163 ? 3.969 -12.104 -34.874 1.00 82.94 163 PRO A C 1
ATOM 1325 O O . PRO A 1 163 ? 4.946 -12.713 -34.438 1.00 82.94 163 PRO A O 1
ATOM 1328 N N . GLU A 1 164 ? 3.515 -10.979 -34.312 1.00 84.81 164 GLU A N 1
ATOM 1329 C CA . GLU A 1 164 ? 4.119 -10.375 -33.121 1.00 84.81 164 GLU A CA 1
ATOM 1330 C C . GLU A 1 164 ? 3.886 -11.273 -31.902 1.00 84.81 164 GLU A C 1
ATOM 1332 O O . GLU A 1 164 ? 4.826 -11.573 -31.163 1.00 84.81 164 GLU A O 1
ATOM 1337 N N . ALA A 1 165 ? 2.653 -11.762 -31.726 1.00 82.62 165 ALA A N 1
ATOM 1338 C CA . ALA A 1 165 ? 2.308 -12.669 -30.634 1.00 82.62 165 ALA A CA 1
ATOM 1339 C C . ALA A 1 165 ? 3.116 -13.974 -30.700 1.00 82.62 165 ALA A C 1
ATOM 1341 O O . ALA A 1 165 ? 3.705 -14.370 -29.701 1.00 82.62 165 ALA A O 1
ATOM 1342 N N . ARG A 1 166 ? 3.242 -14.595 -31.881 1.00 85.12 166 ARG A N 1
ATOM 1343 C CA . ARG A 1 166 ? 4.031 -15.833 -32.026 1.00 85.12 166 ARG A CA 1
ATOM 1344 C C . ARG A 1 166 ? 5.528 -15.635 -31.807 1.00 85.12 166 ARG A C 1
ATOM 1346 O O . ARG A 1 166 ? 6.193 -16.535 -31.296 1.00 85.12 166 ARG A O 1
ATOM 1353 N N . ALA A 1 167 ? 6.068 -14.481 -32.205 1.00 87.69 167 ALA A N 1
ATOM 1354 C CA . ALA A 1 167 ? 7.456 -14.126 -31.927 1.00 87.69 167 ALA A CA 1
ATOM 1355 C C . ALA A 1 167 ? 7.688 -13.926 -30.423 1.00 87.69 167 ALA A C 1
ATOM 1357 O O . ALA A 1 167 ? 8.692 -14.402 -29.897 1.00 87.69 167 ALA A O 1
ATOM 1358 N N . ARG A 1 168 ? 6.747 -13.290 -29.712 1.00 86.69 168 ARG A N 1
ATOM 1359 C CA . ARG A 1 168 ? 6.789 -13.169 -28.246 1.00 86.69 168 ARG A CA 1
ATOM 1360 C C . ARG A 1 168 ? 6.667 -14.521 -27.555 1.00 86.69 168 ARG A C 1
ATOM 1362 O O . ARG A 1 168 ? 7.495 -14.824 -26.703 1.00 86.69 168 ARG A O 1
ATOM 1369 N N . ASP A 1 169 ? 5.703 -15.346 -27.953 1.00 86.44 169 ASP A N 1
ATOM 1370 C CA . ASP A 1 169 ? 5.524 -16.701 -27.420 1.00 86.44 169 ASP A CA 1
ATOM 1371 C C . ASP A 1 169 ? 6.789 -17.542 -27.613 1.00 86.44 169 ASP A C 1
ATOM 1373 O O . ASP A 1 169 ? 7.186 -18.285 -26.717 1.00 86.44 169 ASP A O 1
ATOM 1377 N N . TRP A 1 170 ? 7.462 -17.388 -28.759 1.00 90.88 170 TRP A N 1
ATOM 1378 C CA . TRP A 1 170 ? 8.749 -18.030 -28.996 1.00 90.88 170 TRP A CA 1
ATOM 1379 C C . TRP A 1 170 ? 9.840 -17.482 -28.071 1.00 90.88 170 TRP A C 1
ATOM 1381 O O . TRP A 1 170 ? 10.541 -18.276 -27.451 1.00 90.88 170 TRP A O 1
ATOM 1391 N N . LEU A 1 171 ? 9.964 -16.161 -27.907 1.00 87.25 171 LEU A N 1
ATOM 1392 C CA . LEU A 1 171 ? 10.934 -15.574 -26.971 1.00 87.25 171 LEU A CA 1
ATOM 1393 C C . LEU A 1 171 ? 10.731 -16.086 -25.539 1.00 87.25 171 LEU A C 1
ATOM 1395 O O . LEU A 1 171 ? 11.714 -16.363 -24.859 1.00 87.25 171 LEU A O 1
ATOM 1399 N N . HIS A 1 172 ? 9.477 -16.257 -25.102 1.00 83.31 172 HIS A N 1
ATOM 1400 C CA . HIS A 1 172 ? 9.115 -16.795 -23.785 1.00 83.31 172 HIS A CA 1
ATOM 1401 C C . HIS A 1 172 ? 9.482 -18.279 -23.579 1.00 83.31 172 HIS A C 1
ATOM 1403 O O . HIS A 1 172 ? 9.367 -18.780 -22.459 1.00 83.31 172 HIS A O 1
ATOM 1409 N N . GLY A 1 173 ? 9.929 -18.988 -24.621 1.00 80.19 173 GLY A N 1
ATOM 1410 C CA . GLY A 1 173 ? 10.448 -20.350 -24.508 1.00 80.19 173 GLY A CA 1
ATOM 1411 C C . GLY A 1 173 ? 11.757 -20.404 -23.711 1.00 80.19 173 GLY A C 1
ATOM 1412 O O . GLY A 1 173 ? 12.674 -19.621 -23.954 1.00 80.19 173 GLY A O 1
ATOM 1413 N N . SER A 1 174 ? 11.868 -21.369 -22.793 1.00 66.12 174 SER A N 1
ATOM 1414 C CA . SER A 1 174 ? 12.937 -21.460 -21.779 1.00 66.12 174 SER A CA 1
ATOM 1415 C C . SER A 1 174 ? 14.371 -21.475 -22.326 1.00 66.12 174 SER A C 1
ATOM 1417 O O . SER A 1 174 ? 15.279 -21.027 -21.640 1.00 66.12 174 SER A O 1
ATOM 1419 N N . ASN A 1 175 ? 14.588 -21.929 -23.564 1.00 74.56 175 ASN A N 1
ATOM 1420 C CA . ASN A 1 175 ? 15.929 -22.027 -24.162 1.00 74.56 175 ASN A CA 1
ATOM 1421 C C . ASN A 1 175 ? 16.214 -20.951 -25.221 1.00 74.56 175 ASN A C 1
ATOM 1423 O O . ASN A 1 175 ? 17.349 -20.804 -25.666 1.00 74.56 175 ASN A O 1
ATOM 1427 N N . ASN A 1 176 ? 15.201 -20.184 -25.626 1.00 86.50 176 ASN A N 1
ATOM 1428 C CA . ASN A 1 176 ? 15.297 -19.305 -26.792 1.00 86.50 176 ASN A CA 1
ATOM 1429 C C . ASN A 1 176 ? 15.989 -17.981 -26.459 1.00 86.50 176 ASN A C 1
ATOM 1431 O O . ASN A 1 176 ? 16.658 -17.390 -27.307 1.00 86.50 176 ASN A O 1
ATOM 1435 N N . ILE A 1 177 ? 15.871 -17.530 -25.208 1.00 86.00 177 ILE A N 1
ATOM 1436 C CA . ILE A 1 177 ? 16.444 -16.258 -24.768 1.00 86.00 177 ILE A CA 1
ATOM 1437 C C . ILE A 1 177 ? 17.977 -16.278 -24.743 1.00 86.00 177 ILE A C 1
ATOM 1439 O O . ILE A 1 177 ? 18.604 -15.294 -25.133 1.00 86.00 177 ILE A O 1
ATOM 1443 N N . GLY A 1 178 ? 18.577 -17.414 -24.367 1.00 85.81 178 GLY A N 1
ATOM 1444 C CA . GLY A 1 178 ? 20.025 -17.614 -24.424 1.00 85.81 178 GLY A CA 1
ATOM 1445 C C . GLY A 1 178 ? 20.537 -17.547 -25.861 1.00 85.81 178 GLY A C 1
ATOM 1446 O O . GLY A 1 178 ? 21.499 -16.841 -26.141 1.00 85.81 178 GLY A O 1
ATOM 1447 N N . SER A 1 179 ? 19.818 -18.170 -26.799 1.00 89.06 179 SER A N 1
ATOM 1448 C CA . SER A 1 179 ? 20.188 -18.128 -28.214 1.00 89.06 179 SER A CA 1
ATOM 1449 C C . SER A 1 179 ? 20.073 -16.722 -28.817 1.00 89.06 179 SER A C 1
ATOM 1451 O O . SER A 1 179 ? 20.882 -16.357 -29.662 1.00 89.06 179 SER A O 1
ATOM 1453 N N . VAL A 1 180 ? 19.110 -15.904 -28.371 1.00 90.88 180 VAL A N 1
ATOM 1454 C CA . VAL A 1 180 ? 19.024 -14.485 -28.771 1.00 90.88 180 VAL A CA 1
ATOM 1455 C C . VAL A 1 180 ? 20.190 -13.674 -28.206 1.00 90.88 180 VAL A C 1
ATOM 1457 O O . VAL A 1 180 ? 20.738 -12.833 -28.917 1.00 90.88 180 VAL A O 1
ATOM 1460 N N . LEU A 1 181 ? 20.592 -13.921 -26.955 1.00 91.19 181 LEU A N 1
ATOM 1461 C CA . LEU A 1 181 ? 21.767 -13.273 -26.370 1.00 91.19 181 LEU A CA 1
ATOM 1462 C C . LEU A 1 181 ? 23.037 -13.628 -27.155 1.00 91.19 181 LEU A C 1
ATOM 1464 O O . LEU A 1 181 ? 23.808 -12.731 -27.493 1.00 91.19 181 LEU A O 1
ATOM 1468 N N . ASP A 1 182 ? 23.228 -14.905 -27.491 1.00 91.06 182 ASP A N 1
ATOM 1469 C CA . ASP A 1 182 ? 24.359 -15.362 -28.303 1.00 91.06 182 ASP A CA 1
ATOM 1470 C C . ASP A 1 182 ? 24.343 -14.716 -29.700 1.00 91.06 182 ASP A C 1
ATOM 1472 O O . ASP A 1 182 ? 25.367 -14.201 -30.152 1.00 91.06 182 ASP A O 1
ATOM 1476 N N . ASP A 1 183 ? 23.179 -14.638 -30.355 1.00 92.06 183 ASP A N 1
ATOM 1477 C CA . ASP A 1 183 ? 23.038 -13.978 -31.658 1.00 92.06 183 ASP A CA 1
ATOM 1478 C C . ASP A 1 183 ? 23.419 -12.491 -31.598 1.00 92.06 183 ASP A C 1
ATOM 1480 O O . ASP A 1 183 ? 24.115 -11.996 -32.488 1.00 92.06 183 ASP A O 1
ATOM 1484 N N . LEU A 1 184 ? 22.993 -11.769 -30.554 1.00 92.06 184 LEU A N 1
ATOM 1485 C CA . LEU A 1 184 ? 23.337 -10.356 -30.356 1.00 92.06 184 LEU A CA 1
ATOM 1486 C C . LEU A 1 184 ? 24.845 -10.155 -30.154 1.00 92.06 184 LEU A C 1
ATOM 1488 O O . LEU A 1 184 ? 25.385 -9.137 -30.582 1.00 92.06 184 LEU A O 1
ATOM 1492 N N . GLN A 1 185 ? 25.538 -11.124 -29.552 1.00 91.12 185 GLN A N 1
ATOM 1493 C CA . GLN A 1 185 ? 26.991 -11.070 -29.374 1.00 91.12 185 GLN A CA 1
ATOM 1494 C C . GLN A 1 185 ? 27.787 -11.269 -30.659 1.00 91.12 185 GLN A C 1
ATOM 1496 O O . GLN A 1 185 ? 28.914 -10.785 -30.742 1.00 91.12 185 GLN A O 1
ATOM 1501 N N . THR A 1 186 ? 27.218 -11.947 -31.660 1.00 90.19 186 THR A N 1
ATOM 1502 C CA . THR A 1 186 ? 27.874 -12.098 -32.971 1.00 90.19 186 THR A CA 1
ATOM 1503 C C . THR A 1 186 ? 27.993 -10.778 -33.737 1.00 90.19 186 THR A C 1
ATOM 1505 O O . THR A 1 186 ? 28.714 -10.706 -34.730 1.00 90.19 186 THR A O 1
ATOM 1508 N N . LEU A 1 187 ? 27.289 -9.734 -33.289 1.00 89.12 187 LEU A N 1
ATOM 1509 C CA . LEU A 1 187 ? 27.291 -8.411 -33.891 1.00 89.12 187 LEU A CA 1
ATOM 1510 C C . LEU A 1 187 ? 28.242 -7.462 -33.155 1.00 89.12 187 LEU A C 1
ATOM 1512 O O . LEU A 1 187 ? 28.147 -7.257 -31.943 1.00 89.12 187 LEU A O 1
ATOM 1516 N N . ASP A 1 188 ? 29.109 -6.796 -33.917 1.00 86.00 188 ASP A N 1
ATOM 1517 C CA . ASP A 1 188 ? 30.080 -5.843 -33.369 1.00 86.00 188 ASP A CA 1
ATOM 1518 C C . ASP A 1 188 ? 29.419 -4.621 -32.711 1.00 86.00 188 ASP A C 1
ATOM 1520 O O . ASP A 1 188 ? 29.986 -4.055 -31.776 1.00 86.00 188 ASP A O 1
ATOM 1524 N N . ASP A 1 189 ? 28.206 -4.261 -33.147 1.00 88.31 189 ASP A N 1
ATOM 1525 C CA . ASP A 1 189 ? 27.410 -3.118 -32.679 1.00 88.31 189 ASP A CA 1
ATOM 1526 C C . ASP A 1 189 ? 26.410 -3.462 -31.556 1.00 88.31 189 ASP A C 1
ATOM 1528 O O . ASP A 1 189 ? 25.570 -2.637 -31.196 1.00 88.31 189 ASP A O 1
ATOM 1532 N N . GLY A 1 190 ? 26.462 -4.686 -31.017 1.00 86.19 190 GLY A N 1
ATOM 1533 C CA . GLY A 1 190 ? 25.551 -5.147 -29.965 1.00 86.19 190 GLY A CA 1
ATOM 1534 C C . GLY A 1 190 ? 24.095 -5.323 -30.413 1.00 86.19 190 GLY A C 1
ATOM 1535 O O . GLY A 1 190 ? 23.197 -5.402 -29.576 1.00 86.19 190 GLY A O 1
ATOM 1536 N N . GLY A 1 191 ? 23.831 -5.366 -31.721 1.00 89.31 191 GLY A N 1
ATOM 1537 C CA . GLY A 1 191 ? 22.477 -5.468 -32.257 1.00 89.31 191 GLY A CA 1
ATOM 1538 C C . GLY A 1 191 ? 21.776 -4.121 -32.393 1.00 89.31 191 GLY A C 1
ATOM 1539 O O . GLY A 1 191 ? 20.556 -4.046 -32.241 1.00 89.31 191 GLY A O 1
ATOM 1540 N N . ASN A 1 192 ? 22.526 -3.062 -32.707 1.00 92.00 192 ASN A N 1
ATOM 1541 C CA . ASN A 1 192 ? 21.996 -1.706 -32.838 1.00 92.00 192 ASN A CA 1
ATOM 1542 C C . ASN A 1 192 ? 20.839 -1.600 -33.853 1.00 92.00 192 ASN A C 1
ATOM 1544 O O . ASN A 1 192 ? 19.941 -0.784 -33.698 1.00 92.00 192 ASN A O 1
ATOM 1548 N N . GLY A 1 193 ? 20.810 -2.454 -34.877 1.00 92.06 193 GLY A N 1
ATOM 1549 C CA . GLY A 1 193 ? 19.721 -2.501 -35.858 1.00 92.06 193 GLY A CA 1
ATOM 1550 C C . GLY A 1 193 ? 18.406 -3.147 -35.386 1.00 92.06 193 GLY A C 1
ATOM 1551 O O . GLY A 1 193 ? 17.491 -3.251 -36.203 1.00 92.06 193 GLY A O 1
ATOM 1552 N N . PHE A 1 194 ? 18.299 -3.609 -34.131 1.00 94.06 194 PHE A N 1
ATOM 1553 C CA . PHE A 1 194 ? 17.194 -4.464 -33.656 1.00 94.06 194 PHE A CA 1
ATOM 1554 C C . PHE A 1 194 ? 16.478 -3.935 -32.390 1.00 94.06 194 PHE A C 1
ATOM 1556 O O . PHE A 1 194 ? 16.467 -4.599 -31.347 1.00 94.06 194 PHE A O 1
ATOM 1563 N N . PRO A 1 195 ? 15.875 -2.730 -32.431 1.00 93.50 195 PRO A N 1
ATOM 1564 C CA . PRO A 1 195 ? 15.239 -2.123 -31.261 1.00 93.50 195 PRO A CA 1
ATOM 1565 C C . PRO A 1 195 ? 14.014 -2.891 -30.737 1.00 93.50 195 PRO A C 1
ATOM 1567 O O . PRO A 1 195 ? 13.803 -2.927 -29.524 1.00 93.50 195 PRO A O 1
ATOM 1570 N N . ASN A 1 196 ? 13.196 -3.515 -31.595 1.00 92.31 196 ASN A N 1
ATOM 1571 C CA . ASN A 1 196 ? 12.026 -4.265 -31.125 1.00 92.31 196 ASN A CA 1
ATOM 1572 C C . ASN A 1 196 ? 12.436 -5.587 -30.469 1.00 92.31 196 ASN A C 1
ATOM 1574 O O . ASN A 1 196 ? 11.816 -5.987 -29.478 1.00 92.31 196 ASN A O 1
ATOM 1578 N N . VAL A 1 197 ? 13.494 -6.233 -30.971 1.00 93.44 197 VAL A N 1
ATOM 1579 C CA . VAL A 1 197 ? 14.111 -7.387 -30.300 1.00 93.44 197 VAL A CA 1
ATOM 1580 C C . VAL A 1 197 ? 14.605 -6.982 -28.915 1.00 93.44 197 VAL A C 1
ATOM 1582 O O . VAL A 1 197 ? 14.187 -7.606 -27.945 1.00 93.44 197 VAL A O 1
ATOM 1585 N N . TRP A 1 198 ? 15.387 -5.903 -28.788 1.00 94.44 198 TRP A N 1
ATOM 1586 C CA . TRP A 1 198 ? 15.847 -5.401 -27.485 1.00 94.44 198 TRP A CA 1
ATOM 1587 C C . TRP A 1 198 ? 14.697 -5.056 -26.535 1.00 94.44 198 TRP A C 1
ATOM 1589 O O . TRP A 1 198 ? 14.742 -5.392 -25.350 1.00 94.44 198 TRP A O 1
ATOM 1599 N N . ASN A 1 199 ? 13.636 -4.431 -27.053 1.00 92.75 199 ASN A N 1
ATOM 1600 C CA . ASN A 1 199 ? 12.472 -4.101 -26.245 1.00 92.75 199 ASN A CA 1
ATOM 1601 C C . ASN A 1 199 ? 11.799 -5.357 -25.679 1.00 92.75 199 ASN A C 1
ATOM 1603 O O . ASN A 1 199 ? 11.444 -5.362 -24.512 1.00 92.75 199 ASN A O 1
ATOM 1607 N N . ASN A 1 200 ? 11.611 -6.417 -26.469 1.00 91.31 200 ASN A N 1
ATOM 1608 C CA . ASN A 1 200 ? 10.960 -7.640 -25.983 1.00 91.31 200 ASN A CA 1
ATOM 1609 C C . ASN A 1 200 ? 11.916 -8.510 -25.155 1.00 91.31 200 ASN A C 1
ATOM 1611 O O . ASN A 1 200 ? 11.494 -9.070 -24.147 1.00 91.31 200 ASN A O 1
ATOM 1615 N N . PHE A 1 201 ? 13.200 -8.561 -25.521 1.00 91.69 201 PHE A N 1
ATOM 1616 C CA . PHE A 1 201 ? 14.245 -9.257 -24.771 1.00 91.69 201 PHE A CA 1
ATOM 1617 C C . PHE A 1 201 ? 14.227 -8.852 -23.296 1.00 91.69 201 PHE A C 1
ATOM 1619 O O . PHE A 1 201 ? 14.237 -9.717 -22.425 1.00 91.69 201 PHE A O 1
ATOM 1626 N N . GLY A 1 202 ? 14.106 -7.553 -23.008 1.00 89.44 202 GLY A N 1
ATOM 1627 C CA . GLY A 1 202 ? 14.124 -7.068 -21.633 1.00 89.44 202 GLY A CA 1
ATOM 1628 C C . GLY A 1 202 ? 12.944 -7.497 -20.752 1.00 89.44 202 GLY A C 1
ATOM 1629 O O . GLY A 1 202 ? 13.115 -7.597 -19.542 1.00 89.44 202 GLY A O 1
ATOM 1630 N N . TRP A 1 203 ? 11.784 -7.817 -21.337 1.00 88.00 203 TRP A N 1
ATOM 1631 C CA . TRP A 1 203 ? 10.622 -8.346 -20.600 1.00 88.00 203 TRP A CA 1
ATOM 1632 C C . TRP A 1 203 ? 10.713 -9.848 -20.330 1.00 88.00 203 TRP A C 1
ATOM 1634 O O . TRP A 1 203 ? 10.068 -10.360 -19.418 1.00 88.00 203 TRP A O 1
ATOM 1644 N N . VAL A 1 204 ? 11.458 -10.567 -21.169 1.00 88.12 204 VAL A N 1
ATOM 1645 C CA . VAL A 1 204 ? 11.484 -12.033 -21.171 1.00 88.12 204 VAL A CA 1
ATOM 1646 C C . VAL A 1 204 ? 12.724 -12.574 -20.474 1.00 88.12 204 VAL A C 1
ATOM 1648 O O . VAL A 1 204 ? 12.660 -13.582 -19.771 1.00 88.12 204 VAL A O 1
ATOM 1651 N N . HIS A 1 205 ? 13.860 -11.902 -20.648 1.00 89.81 205 HIS A N 1
ATOM 1652 C CA . HIS A 1 205 ? 15.109 -12.297 -20.031 1.00 89.81 205 HIS A CA 1
ATOM 1653 C C . HIS A 1 205 ? 15.082 -11.960 -18.541 1.00 89.81 205 HIS A C 1
ATOM 1655 O O . HIS A 1 205 ? 15.317 -10.820 -18.146 1.00 89.81 205 HIS A O 1
ATOM 1661 N N . THR A 1 206 ? 14.812 -12.962 -17.705 1.00 85.81 206 THR A N 1
ATOM 1662 C CA . THR A 1 206 ? 14.720 -12.810 -16.248 1.00 85.81 206 THR A CA 1
ATOM 1663 C C . THR A 1 206 ? 15.692 -13.759 -15.529 1.00 85.81 206 THR A C 1
ATOM 1665 O O . THR A 1 206 ? 15.986 -14.843 -16.046 1.00 85.81 206 THR A O 1
ATOM 1668 N N . PRO A 1 207 ? 16.188 -13.389 -14.331 1.00 80.06 207 PRO A N 1
ATOM 1669 C CA . PRO A 1 207 ? 17.008 -14.265 -13.498 1.00 80.06 207 PRO A CA 1
ATOM 1670 C C . PRO A 1 207 ? 16.151 -15.300 -12.745 1.00 80.06 207 PRO A C 1
ATOM 1672 O O . PRO A 1 207 ? 16.668 -16.300 -12.256 1.00 80.06 207 PRO A O 1
ATOM 1675 N N . ARG A 1 208 ? 14.830 -15.072 -12.653 1.00 66.00 208 ARG A N 1
ATOM 1676 C CA . ARG A 1 208 ? 13.843 -15.978 -12.056 1.00 66.00 208 ARG A CA 1
ATOM 1677 C C . ARG A 1 208 ? 13.064 -16.684 -13.156 1.00 66.00 208 ARG A C 1
ATOM 1679 O O . ARG A 1 208 ? 11.945 -16.292 -13.480 1.00 66.00 208 ARG A O 1
ATOM 1686 N N . GLU A 1 209 ? 13.615 -17.756 -13.703 1.00 56.84 209 GLU A N 1
ATOM 1687 C CA . GLU A 1 209 ? 12.756 -18.681 -14.436 1.00 56.84 209 GLU A CA 1
ATOM 1688 C C . GLU A 1 209 ? 11.734 -19.260 -13.452 1.00 56.84 209 GLU A C 1
ATOM 1690 O O . GLU A 1 209 ? 12.099 -19.836 -12.426 1.00 56.84 209 GLU A O 1
ATOM 1695 N N . LYS A 1 210 ? 10.439 -19.110 -13.753 1.00 44.81 210 LYS A N 1
ATOM 1696 C CA . LYS A 1 210 ? 9.379 -19.946 -13.172 1.00 44.81 210 LYS A CA 1
ATOM 1697 C C . LYS A 1 210 ? 9.594 -21.378 -13.671 1.00 44.81 210 LYS A C 1
ATOM 1699 O O . LYS A 1 210 ? 8.867 -21.854 -14.537 1.00 44.81 210 LYS A O 1
ATOM 1704 N N . ARG A 1 211 ? 10.642 -22.035 -13.187 1.00 45.41 211 ARG A N 1
ATOM 1705 C CA . ARG A 1 211 ? 10.935 -23.429 -13.486 1.00 45.41 211 ARG A CA 1
ATOM 1706 C C . ARG A 1 211 ? 10.123 -24.267 -12.510 1.00 45.41 211 ARG A C 1
ATOM 1708 O O . ARG A 1 211 ? 10.158 -24.033 -11.304 1.00 45.41 211 ARG A O 1
ATOM 1715 N N . SER A 1 212 ? 9.347 -25.205 -13.045 1.00 40.50 212 SER A N 1
ATOM 1716 C CA . SER A 1 212 ? 8.804 -26.317 -12.269 1.00 40.50 212 SER A CA 1
ATOM 1717 C C . SER A 1 212 ? 9.934 -26.942 -11.452 1.00 40.50 212 SER A C 1
ATOM 1719 O O . SER A 1 212 ? 11.038 -27.092 -11.972 1.00 40.50 212 SER A O 1
ATOM 1721 N N . GLU A 1 213 ? 9.648 -27.299 -10.203 1.00 39.31 213 GLU A N 1
ATOM 1722 C CA . GLU A 1 213 ? 10.556 -27.759 -9.136 1.00 39.31 213 GLU A CA 1
ATOM 1723 C C . GLU A 1 213 ? 11.429 -29.002 -9.459 1.00 39.31 213 GLU A C 1
ATOM 1725 O O . GLU A 1 213 ? 11.960 -29.636 -8.554 1.00 39.31 213 GLU A O 1
ATOM 1730 N N . GLN A 1 214 ? 11.596 -29.392 -10.725 1.00 38.81 214 GLN A N 1
ATOM 1731 C CA . GLN A 1 214 ? 12.188 -30.666 -11.141 1.00 38.81 214 GLN A CA 1
ATOM 1732 C C . GLN A 1 214 ? 13.469 -30.572 -11.980 1.00 38.81 214 GLN A C 1
ATOM 1734 O O . GLN A 1 214 ? 14.041 -31.613 -12.290 1.00 38.81 214 GLN A O 1
ATOM 1739 N N . GLU A 1 215 ? 13.992 -29.384 -12.294 1.00 43.16 215 GLU A N 1
ATOM 1740 C CA . GLU A 1 215 ? 15.299 -29.275 -12.962 1.00 43.16 215 GLU A CA 1
ATOM 1741 C C . GLU A 1 215 ? 16.279 -28.413 -12.161 1.00 43.16 215 GLU A C 1
ATOM 1743 O O . GLU A 1 215 ? 16.099 -27.207 -12.007 1.00 43.16 215 GLU A O 1
ATOM 1748 N N . ASN A 1 216 ? 17.322 -29.079 -11.656 1.00 42.31 216 ASN A N 1
ATOM 1749 C CA . ASN A 1 216 ? 18.452 -28.542 -10.899 1.00 42.31 216 ASN A CA 1
ATOM 1750 C C . ASN A 1 216 ? 18.963 -27.198 -11.456 1.00 42.31 216 ASN A C 1
ATOM 1752 O O . ASN A 1 216 ? 19.700 -27.153 -12.439 1.00 42.31 216 ASN A O 1
ATOM 1756 N N . SER A 1 217 ? 18.633 -26.100 -10.776 1.00 47.53 217 SER A N 1
ATOM 1757 C CA . SER A 1 217 ? 19.044 -24.726 -11.091 1.00 47.53 217 SER A CA 1
ATOM 1758 C C . SER A 1 217 ? 20.455 -24.378 -10.583 1.00 47.53 217 SER A C 1
ATOM 1760 O O . SER A 1 217 ? 20.674 -23.278 -10.079 1.00 47.53 217 SER A O 1
ATOM 1762 N N . ALA A 1 218 ? 21.407 -25.310 -10.635 1.00 48.72 218 ALA A N 1
ATOM 1763 C CA . ALA A 1 218 ? 22.663 -25.179 -9.891 1.00 48.72 218 ALA A CA 1
ATOM 1764 C C . ALA A 1 218 ? 23.840 -24.531 -10.654 1.00 48.72 218 ALA A C 1
ATOM 1766 O O . ALA A 1 218 ? 24.878 -24.346 -10.034 1.00 48.72 218 ALA A O 1
ATOM 1767 N N . ASP A 1 219 ? 23.711 -24.151 -11.935 1.00 57.00 219 ASP A N 1
ATOM 1768 C CA . ASP A 1 219 ? 24.898 -23.777 -12.742 1.00 57.00 219 ASP A CA 1
ATOM 1769 C C . ASP A 1 219 ? 24.738 -22.564 -13.688 1.00 57.00 219 ASP A C 1
ATOM 1771 O O . ASP A 1 219 ? 25.545 -22.355 -14.595 1.00 57.00 219 ASP A O 1
ATOM 1775 N N . ARG A 1 220 ? 23.712 -21.719 -13.509 1.00 75.69 220 ARG A N 1
ATOM 1776 C CA . ARG A 1 220 ? 23.564 -20.506 -14.337 1.00 75.69 220 ARG A CA 1
ATOM 1777 C C . ARG A 1 220 ? 24.437 -19.373 -13.791 1.00 75.69 220 ARG A C 1
ATOM 1779 O O . ARG A 1 220 ? 24.185 -18.861 -12.701 1.00 75.69 220 ARG A O 1
ATOM 1786 N N . ASN A 1 221 ? 25.440 -18.941 -14.558 1.00 85.31 221 ASN A N 1
ATOM 1787 C CA . ASN A 1 221 ? 26.272 -17.783 -14.216 1.00 85.31 221 ASN A CA 1
ATOM 1788 C C . ASN A 1 221 ? 25.514 -16.463 -14.460 1.00 85.31 221 ASN A C 1
ATOM 1790 O O . ASN A 1 221 ? 25.761 -15.757 -15.438 1.00 85.31 221 ASN A O 1
ATOM 1794 N N . LEU A 1 222 ? 24.597 -16.128 -13.548 1.00 88.81 222 LEU A N 1
ATOM 1795 C CA . LEU A 1 222 ? 23.756 -14.930 -13.636 1.00 88.81 222 LEU A CA 1
ATOM 1796 C C . LEU A 1 222 ? 24.579 -13.638 -13.744 1.00 88.81 222 LEU A C 1
ATOM 1798 O O . LEU A 1 222 ? 24.249 -12.766 -14.543 1.00 88.81 222 LEU A O 1
ATOM 1802 N N . GLN A 1 223 ? 25.669 -13.512 -12.979 1.00 91.00 223 GLN A N 1
ATOM 1803 C CA . GLN A 1 223 ? 26.508 -12.313 -13.050 1.00 91.00 223 GLN A CA 1
ATOM 1804 C C . GLN A 1 223 ? 27.184 -12.191 -14.420 1.00 91.00 223 GLN A C 1
ATOM 1806 O O . GLN A 1 223 ? 27.139 -11.127 -15.030 1.00 91.00 223 GLN A O 1
ATOM 1811 N N . GLY A 1 224 ? 27.735 -13.290 -14.946 1.00 90.19 224 GLY A N 1
ATOM 1812 C CA . GLY A 1 224 ? 28.352 -13.300 -16.272 1.00 90.19 224 GLY A CA 1
ATOM 1813 C C . GLY A 1 224 ? 27.367 -12.967 -17.394 1.00 90.19 224 GLY A C 1
ATOM 1814 O O . GLY A 1 224 ? 27.723 -12.266 -18.336 1.00 90.19 224 GLY A O 1
ATOM 1815 N N . GLU A 1 225 ? 26.117 -13.417 -17.302 1.00 91.12 225 GLU A N 1
ATOM 1816 C CA . GLU A 1 225 ? 25.072 -13.052 -18.267 1.00 91.12 225 GLU A CA 1
ATOM 1817 C C . GLU A 1 225 ? 24.669 -11.577 -18.185 1.00 91.12 225 GLU A C 1
ATOM 1819 O O . GLU A 1 225 ? 24.485 -10.925 -19.220 1.00 91.12 225 GLU A O 1
ATOM 1824 N N . ALA A 1 226 ? 24.565 -11.036 -16.970 1.00 92.94 226 ALA A N 1
ATOM 1825 C CA . ALA A 1 226 ? 24.298 -9.620 -16.763 1.00 92.94 226 ALA A CA 1
ATOM 1826 C C . ALA A 1 226 ? 25.427 -8.757 -17.341 1.00 92.94 226 ALA A C 1
ATOM 1828 O O . ALA A 1 226 ? 25.150 -7.828 -18.099 1.00 92.94 226 ALA A O 1
ATOM 1829 N N . ASP A 1 227 ? 26.687 -9.107 -17.068 1.00 93.56 227 ASP A N 1
ATOM 1830 C CA . ASP A 1 227 ? 27.861 -8.397 -17.587 1.00 93.56 227 ASP A CA 1
ATOM 1831 C C . ASP A 1 227 ? 27.916 -8.452 -19.120 1.00 93.56 227 ASP A C 1
ATOM 1833 O O . ASP A 1 227 ? 28.075 -7.420 -19.771 1.00 93.56 227 ASP A O 1
ATOM 1837 N N . ARG A 1 228 ? 27.680 -9.633 -19.716 1.00 92.69 228 ARG A N 1
ATOM 1838 C CA . ARG A 1 228 ? 27.565 -9.799 -21.178 1.00 92.69 228 ARG A CA 1
ATOM 1839 C C . ARG A 1 228 ? 26.505 -8.870 -21.765 1.00 92.69 228 ARG A C 1
ATOM 1841 O O . ARG A 1 228 ? 26.757 -8.220 -22.778 1.00 92.69 228 ARG A O 1
ATOM 1848 N N . THR A 1 229 ? 25.331 -8.810 -21.142 1.00 94.38 229 THR A N 1
ATOM 1849 C CA . THR A 1 229 ? 24.214 -7.985 -21.618 1.00 94.38 229 THR A CA 1
ATOM 1850 C C . THR A 1 229 ? 24.531 -6.493 -21.488 1.00 94.38 229 THR A C 1
ATOM 1852 O O . THR A 1 229 ? 24.313 -5.740 -22.436 1.00 94.38 229 THR A O 1
ATOM 1855 N N . LEU A 1 230 ? 25.109 -6.064 -20.362 1.00 95.38 230 LEU A N 1
ATOM 1856 C CA . LEU A 1 230 ? 25.528 -4.677 -20.140 1.00 95.38 230 LEU A CA 1
ATOM 1857 C C . LEU A 1 230 ? 26.591 -4.234 -21.155 1.00 95.38 230 LEU A C 1
ATOM 1859 O O . LEU A 1 230 ? 26.472 -3.149 -21.719 1.00 95.38 230 LEU A O 1
ATOM 1863 N N . SER A 1 231 ? 27.577 -5.082 -21.464 1.00 94.25 231 SER A N 1
ATOM 1864 C CA . SER A 1 231 ? 28.579 -4.788 -22.500 1.00 94.25 231 SER A CA 1
ATOM 1865 C C . SER A 1 231 ? 27.978 -4.657 -23.905 1.00 94.25 231 SER A C 1
ATOM 1867 O O . SER A 1 231 ? 28.507 -3.916 -24.731 1.00 94.25 231 SER A O 1
ATOM 1869 N N . LEU A 1 232 ? 26.879 -5.358 -24.207 1.00 93.94 232 LEU A N 1
ATOM 1870 C CA . LEU A 1 232 ? 26.153 -5.162 -25.467 1.00 93.94 232 LEU A CA 1
ATOM 1871 C C . LEU A 1 232 ? 25.372 -3.846 -25.464 1.00 93.94 232 LEU A C 1
ATOM 1873 O O . LEU A 1 232 ? 25.420 -3.113 -26.450 1.00 93.94 232 LEU A O 1
ATOM 1877 N N . MET A 1 233 ? 24.708 -3.513 -24.353 1.00 94.56 233 MET A N 1
ATOM 1878 C CA . MET A 1 233 ? 23.975 -2.250 -24.200 1.00 94.56 233 MET A CA 1
ATOM 1879 C C . MET A 1 233 ? 24.885 -1.022 -24.355 1.00 94.56 233 MET A C 1
ATOM 1881 O O . MET A 1 233 ? 24.465 -0.018 -24.933 1.00 94.56 233 MET A O 1
ATOM 1885 N N . GLU A 1 234 ? 26.149 -1.111 -23.928 1.00 93.44 234 GLU A N 1
ATOM 1886 C CA . GLU A 1 234 ? 27.152 -0.054 -24.122 1.00 93.44 234 GLU A CA 1
ATOM 1887 C C . GLU A 1 234 ? 27.401 0.283 -25.599 1.00 93.44 234 GLU A C 1
ATOM 1889 O O . GLU A 1 234 ? 27.713 1.432 -25.916 1.00 93.44 234 GLU A O 1
ATOM 1894 N N . LYS A 1 235 ? 27.219 -0.682 -26.508 1.00 93.69 235 LYS A N 1
ATOM 1895 C CA . LYS A 1 235 ? 27.473 -0.528 -27.950 1.00 93.69 235 LYS A CA 1
ATOM 1896 C C . LYS A 1 235 ? 26.288 0.035 -28.736 1.00 93.69 235 LYS A C 1
ATOM 1898 O O . LYS A 1 235 ? 26.477 0.516 -29.852 1.00 93.69 235 LYS A O 1
ATOM 1903 N N . LEU A 1 236 ? 25.081 -0.009 -28.171 1.00 94.44 236 LEU A N 1
ATOM 1904 C CA . LEU A 1 236 ? 23.869 0.492 -28.827 1.00 94.44 236 LEU A CA 1
ATOM 1905 C C . LEU A 1 236 ? 23.948 2.003 -29.034 1.00 94.44 236 LEU A C 1
ATOM 1907 O O . LEU A 1 236 ? 24.596 2.693 -28.253 1.00 94.44 236 LEU A O 1
ATOM 1911 N N . SER A 1 237 ? 23.265 2.539 -30.043 1.00 95.25 237 SER A N 1
ATOM 1912 C CA . SER A 1 237 ? 23.096 3.980 -30.240 1.00 95.25 237 SER A CA 1
ATOM 1913 C C . SER A 1 237 ? 21.939 4.525 -29.397 1.00 95.25 237 SER A C 1
ATOM 1915 O O . SER A 1 237 ? 21.064 3.784 -28.934 1.00 95.25 237 SER A O 1
ATOM 1917 N N . ASP A 1 238 ? 21.919 5.841 -29.188 1.00 94.12 238 ASP A N 1
ATOM 1918 C CA . ASP A 1 238 ? 20.874 6.491 -28.394 1.00 94.12 238 ASP A CA 1
ATOM 1919 C C . ASP A 1 238 ? 19.492 6.380 -29.064 1.00 94.12 238 ASP A C 1
ATOM 1921 O O . ASP A 1 238 ? 18.472 6.329 -28.373 1.00 94.12 238 ASP A O 1
ATOM 1925 N N . GLU A 1 239 ? 19.432 6.284 -30.397 1.00 93.81 239 GLU A N 1
ATOM 1926 C CA . GLU A 1 239 ? 18.195 6.044 -31.148 1.00 93.81 239 GLU A CA 1
ATOM 1927 C C . GLU A 1 239 ? 17.595 4.675 -30.818 1.00 93.81 239 GLU A C 1
ATOM 1929 O O . GLU A 1 239 ? 16.399 4.571 -30.529 1.00 93.81 239 GLU A O 1
ATOM 1934 N N . THR A 1 240 ? 18.427 3.635 -30.801 1.00 94.06 240 THR A N 1
ATOM 1935 C CA . THR A 1 240 ? 18.009 2.263 -30.489 1.00 94.06 240 THR A CA 1
ATOM 1936 C C . THR A 1 240 ? 17.579 2.141 -29.038 1.00 94.06 240 THR A C 1
ATOM 1938 O O . THR A 1 240 ? 16.508 1.602 -28.758 1.00 94.06 240 THR A O 1
ATOM 1941 N N . LEU A 1 241 ? 18.348 2.728 -28.115 1.00 95.00 241 LEU A N 1
ATOM 1942 C CA . LEU A 1 241 ? 17.969 2.815 -26.704 1.00 95.00 241 LEU A CA 1
ATOM 1943 C C . LEU A 1 241 ? 16.650 3.574 -26.517 1.00 95.00 241 LEU A C 1
ATOM 1945 O O . LEU A 1 241 ? 15.824 3.169 -25.704 1.00 95.00 241 LEU A O 1
ATOM 1949 N N . THR A 1 242 ? 16.410 4.640 -27.285 1.00 95.06 242 THR A N 1
ATOM 1950 C CA . THR A 1 242 ? 15.145 5.390 -27.243 1.00 95.06 242 THR A CA 1
ATOM 1951 C C . THR A 1 242 ? 13.967 4.532 -27.702 1.00 95.06 242 THR A C 1
ATOM 1953 O O . THR A 1 242 ? 12.913 4.553 -27.065 1.00 95.06 242 THR A O 1
ATOM 1956 N N . ALA A 1 243 ? 14.132 3.763 -28.779 1.00 92.81 243 ALA A N 1
ATOM 1957 C CA . ALA A 1 243 ? 13.089 2.880 -29.292 1.00 92.81 243 ALA A CA 1
ATOM 1958 C C . ALA A 1 243 ? 12.812 1.685 -28.356 1.00 92.81 243 ALA A C 1
ATOM 1960 O O . ALA A 1 243 ? 11.656 1.292 -28.196 1.00 92.81 243 ALA A O 1
ATOM 1961 N N . ALA A 1 244 ? 13.845 1.155 -27.693 1.00 94.50 244 ALA A N 1
ATOM 1962 C CA . ALA A 1 244 ? 13.764 -0.012 -26.812 1.00 94.50 244 ALA A CA 1
ATOM 1963 C C . ALA A 1 244 ? 13.620 0.316 -25.312 1.00 94.50 244 ALA A C 1
ATOM 1965 O O . ALA A 1 244 ? 13.664 -0.586 -24.473 1.00 94.50 244 ALA A O 1
ATOM 1966 N N . ILE A 1 245 ? 13.441 1.593 -24.955 1.00 95.25 245 ILE A N 1
ATOM 1967 C CA . ILE A 1 245 ? 13.621 2.096 -23.583 1.00 95.25 245 ILE A CA 1
ATOM 1968 C C . ILE A 1 245 ? 12.790 1.363 -22.525 1.00 95.25 245 ILE A C 1
ATOM 1970 O O . ILE A 1 245 ? 13.249 1.178 -21.403 1.00 95.25 245 ILE A O 1
ATOM 1974 N N . LYS A 1 246 ? 11.572 0.923 -22.864 1.00 91.94 246 LYS A N 1
ATOM 1975 C CA . LYS A 1 246 ? 10.694 0.219 -21.919 1.00 91.94 246 LYS A CA 1
ATOM 1976 C C . LYS A 1 246 ? 11.282 -1.135 -21.531 1.00 91.94 246 LYS A C 1
ATOM 1978 O O . LYS A 1 246 ? 11.462 -1.387 -20.347 1.00 91.94 246 LYS A O 1
ATOM 1983 N N . GLY A 1 247 ? 11.615 -1.960 -22.523 1.00 92.31 247 GLY A N 1
ATOM 1984 C CA . GLY A 1 247 ? 12.252 -3.255 -22.297 1.00 92.31 247 GLY A CA 1
ATOM 1985 C C . GLY A 1 247 ? 13.609 -3.138 -21.622 1.00 92.31 247 GLY A C 1
ATOM 1986 O O . GLY A 1 247 ? 13.878 -3.856 -20.669 1.00 92.31 247 GLY A O 1
ATOM 1987 N N . VAL A 1 248 ? 14.443 -2.191 -22.057 1.00 95.62 248 VAL A N 1
ATOM 1988 C CA . VAL A 1 248 ? 15.769 -1.975 -21.456 1.00 95.62 248 VAL A CA 1
ATOM 1989 C C . VAL A 1 248 ? 15.655 -1.605 -19.973 1.00 95.62 248 VAL A C 1
ATOM 1991 O O . VAL A 1 248 ? 16.362 -2.171 -19.143 1.00 95.62 248 VAL A O 1
ATOM 1994 N N . CYS A 1 249 ? 14.749 -0.693 -19.609 1.00 95.75 249 CYS A N 1
ATOM 1995 C CA . CYS A 1 249 ? 14.537 -0.335 -18.207 1.00 95.75 249 CYS A CA 1
ATOM 1996 C C . CYS A 1 249 ? 13.930 -1.484 -17.388 1.00 95.75 249 CYS A C 1
ATOM 1998 O O . CYS A 1 249 ? 14.323 -1.658 -16.239 1.00 95.75 249 CYS A O 1
ATOM 2000 N N . GLU A 1 250 ? 13.002 -2.266 -17.951 1.00 94.00 250 GLU A N 1
ATOM 2001 C CA . GLU A 1 250 ? 12.476 -3.480 -17.303 1.00 94.00 250 GLU A CA 1
ATOM 2002 C C . GLU A 1 250 ? 13.578 -4.501 -17.020 1.00 94.00 250 GLU A C 1
ATOM 2004 O O . GLU A 1 250 ? 13.664 -5.036 -15.913 1.00 94.00 250 GLU A O 1
ATOM 2009 N N . TRP A 1 251 ? 14.464 -4.721 -17.992 1.00 95.12 251 TRP A N 1
ATOM 2010 C CA . TRP A 1 251 ? 15.593 -5.624 -17.828 1.00 95.12 251 TRP A CA 1
ATOM 2011 C C . TRP A 1 251 ? 16.493 -5.174 -16.679 1.00 95.12 251 TRP A C 1
ATOM 2013 O O . TRP A 1 251 ? 16.808 -5.967 -15.794 1.00 95.12 251 TRP A O 1
ATOM 2023 N N . LEU A 1 252 ? 16.850 -3.885 -16.652 1.00 95.56 252 LEU A N 1
ATOM 2024 C CA . LEU A 1 252 ? 17.692 -3.320 -15.600 1.00 95.56 252 LEU A CA 1
ATOM 2025 C C . LEU A 1 252 ? 17.061 -3.461 -14.206 1.00 95.56 252 LEU A C 1
ATOM 2027 O O . LEU A 1 252 ? 17.782 -3.782 -13.267 1.00 95.56 252 LEU A O 1
ATOM 2031 N N . ASP A 1 253 ? 15.746 -3.256 -14.050 1.00 94.00 253 ASP A N 1
ATOM 2032 C CA . ASP A 1 253 ? 15.065 -3.464 -12.757 1.00 94.00 253 ASP A CA 1
ATOM 2033 C C . ASP A 1 253 ? 14.996 -4.946 -12.368 1.00 94.00 253 ASP A C 1
ATOM 2035 O O . ASP A 1 253 ? 15.267 -5.311 -11.221 1.00 94.00 253 ASP A O 1
ATOM 2039 N N . THR A 1 254 ? 14.689 -5.819 -13.327 1.00 92.12 254 THR A N 1
ATOM 2040 C CA . THR A 1 254 ? 14.595 -7.264 -13.091 1.00 92.12 254 THR A CA 1
ATOM 2041 C C . THR A 1 254 ? 15.951 -7.853 -12.677 1.00 92.12 254 THR A C 1
ATOM 2043 O O . THR A 1 254 ? 16.005 -8.706 -11.793 1.00 92.12 254 THR A O 1
ATOM 2046 N N . TRP A 1 255 ? 17.045 -7.360 -13.264 1.00 94.12 255 TRP A N 1
ATOM 2047 C CA . TRP A 1 255 ? 18.428 -7.782 -12.999 1.00 94.12 255 TRP A CA 1
ATOM 2048 C C . TRP A 1 255 ? 19.184 -6.853 -12.038 1.00 94.12 255 TRP A C 1
ATOM 2050 O O . TRP A 1 255 ? 20.413 -6.893 -11.971 1.00 94.12 255 TRP A O 1
ATOM 2060 N N . LYS A 1 256 ? 18.484 -5.999 -11.279 1.00 94.12 256 LYS A N 1
ATOM 2061 C CA . LYS A 1 256 ? 19.100 -4.920 -10.482 1.00 94.12 256 LYS A CA 1
ATOM 2062 C C . LYS A 1 256 ? 20.213 -5.363 -9.534 1.00 94.12 256 LYS A C 1
ATOM 2064 O O . LYS A 1 256 ? 21.167 -4.617 -9.352 1.00 94.12 256 LYS A O 1
ATOM 2069 N N . GLU A 1 257 ? 20.116 -6.556 -8.950 1.00 92.12 257 GLU A N 1
ATOM 2070 C CA . GLU A 1 257 ? 21.138 -7.096 -8.042 1.00 92.12 257 GLU A CA 1
ATOM 2071 C C . GLU A 1 257 ? 22.471 -7.330 -8.774 1.00 92.12 257 GLU A C 1
ATOM 2073 O O . GLU A 1 257 ? 23.532 -6.912 -8.301 1.00 92.12 257 GLU A O 1
ATOM 2078 N N . GLN A 1 258 ? 22.417 -7.928 -9.968 1.00 94.06 258 GLN A N 1
ATOM 2079 C CA . GLN A 1 258 ? 23.595 -8.182 -10.800 1.00 94.06 258 GLN A CA 1
ATOM 2080 C C . GLN A 1 258 ? 24.095 -6.900 -11.477 1.00 94.06 258 GLN A C 1
ATOM 2082 O O . GLN A 1 258 ? 25.302 -6.687 -11.589 1.00 94.06 258 GLN A O 1
ATOM 2087 N N . VAL A 1 259 ? 23.180 -6.013 -11.884 1.00 94.00 259 VAL A N 1
ATOM 2088 C CA . VAL A 1 259 ? 23.515 -4.716 -12.493 1.00 94.00 259 VAL A CA 1
ATOM 2089 C C . VAL A 1 259 ? 24.306 -3.847 -11.520 1.00 94.00 259 VAL A C 1
ATOM 2091 O O . VAL A 1 259 ? 25.320 -3.275 -11.902 1.00 94.00 259 VAL A O 1
ATOM 2094 N N . VAL A 1 260 ? 23.874 -3.757 -10.262 1.00 92.12 260 VAL A N 1
ATOM 2095 C CA . VAL A 1 260 ? 24.560 -2.964 -9.229 1.00 92.12 260 VAL A CA 1
ATOM 2096 C C . VAL A 1 260 ? 25.938 -3.534 -8.888 1.00 92.12 260 VAL A C 1
ATOM 2098 O O . VAL A 1 260 ? 26.852 -2.771 -8.582 1.00 92.12 260 VAL A O 1
ATOM 2101 N N . SER A 1 261 ? 26.092 -4.856 -8.967 1.00 90.12 261 SER A N 1
ATOM 2102 C CA . SER A 1 261 ? 27.362 -5.544 -8.708 1.00 90.12 261 SER A CA 1
ATOM 2103 C C . SER A 1 261 ? 28.349 -5.446 -9.881 1.00 90.12 261 SER A C 1
ATOM 2105 O O . SER A 1 261 ? 29.545 -5.669 -9.702 1.00 90.12 261 SER A O 1
ATOM 2107 N N . SER A 1 262 ? 27.864 -5.097 -11.077 1.00 91.38 262 SER A N 1
ATOM 2108 C CA . SER A 1 262 ? 28.671 -4.990 -12.291 1.00 91.38 262 SER A CA 1
ATOM 2109 C C . SER A 1 262 ? 29.429 -3.655 -12.376 1.00 91.38 262 SER A C 1
ATOM 2111 O O . SER A 1 262 ? 28.820 -2.593 -12.194 1.00 91.38 262 SER A O 1
ATOM 2113 N N . PRO A 1 263 ? 30.720 -3.646 -12.770 1.00 86.81 263 PRO A N 1
ATOM 2114 C CA . PRO A 1 263 ? 31.468 -2.411 -13.036 1.00 86.81 263 PRO A CA 1
ATOM 2115 C C . PRO A 1 263 ? 30.823 -1.517 -14.109 1.00 86.81 263 PRO A C 1
ATOM 2117 O O . PRO A 1 263 ? 30.900 -0.290 -14.031 1.00 86.81 263 PRO A O 1
ATOM 2120 N N . SER A 1 264 ? 30.151 -2.128 -15.088 1.00 91.44 264 SER A N 1
ATOM 2121 C CA . SER A 1 264 ? 29.462 -1.447 -16.191 1.00 91.44 264 SER A CA 1
ATOM 2122 C C . SER A 1 264 ? 28.065 -0.936 -15.819 1.00 91.44 264 SER A C 1
ATOM 2124 O O . SER A 1 264 ? 27.473 -0.144 -16.562 1.00 91.44 264 SER A O 1
ATOM 2126 N N . GLY A 1 265 ? 27.516 -1.351 -14.673 1.00 92.69 265 GLY A N 1
ATOM 2127 C CA . GLY A 1 265 ? 26.142 -1.040 -14.278 1.00 92.69 265 GLY A CA 1
ATOM 2128 C C . GLY A 1 265 ? 25.881 0.457 -14.117 1.00 92.69 265 GLY A C 1
ATOM 2129 O O . GLY A 1 265 ? 24.910 0.985 -14.663 1.00 92.69 265 GLY A O 1
ATOM 2130 N N . LEU A 1 266 ? 26.780 1.173 -13.431 1.00 93.94 266 LEU A N 1
ATOM 2131 C CA . LEU A 1 266 ? 26.655 2.622 -13.231 1.00 93.94 266 LEU A CA 1
ATOM 2132 C C . LEU A 1 266 ? 26.734 3.393 -14.557 1.00 93.94 266 LEU A C 1
ATOM 2134 O O . LEU A 1 266 ? 25.944 4.312 -14.776 1.00 93.94 266 LEU A O 1
ATOM 2138 N N . ALA A 1 267 ? 27.669 3.027 -15.438 1.00 95.06 267 ALA A N 1
ATOM 2139 C CA . ALA A 1 267 ? 27.859 3.698 -16.722 1.00 95.06 267 ALA A CA 1
ATOM 2140 C C . ALA A 1 267 ? 26.609 3.569 -17.608 1.00 95.06 267 ALA A C 1
ATOM 2142 O O . ALA A 1 267 ? 26.104 4.573 -18.120 1.00 95.06 267 ALA A O 1
ATOM 2143 N N . ASN A 1 268 ? 26.055 2.356 -17.706 1.00 95.06 268 ASN A N 1
ATOM 2144 C CA . ASN A 1 268 ? 24.806 2.102 -18.424 1.00 95.06 268 ASN A CA 1
ATOM 2145 C C . ASN A 1 268 ? 23.632 2.870 -17.807 1.00 95.06 268 ASN A C 1
ATOM 2147 O O . ASN A 1 268 ? 22.896 3.550 -18.523 1.00 95.06 268 ASN A O 1
ATOM 2151 N N . TRP A 1 269 ? 23.488 2.841 -16.480 1.00 97.12 269 TRP A N 1
ATOM 2152 C CA . TRP A 1 269 ? 22.419 3.568 -15.793 1.00 97.12 269 TRP A CA 1
ATOM 2153 C C . TRP A 1 269 ? 22.478 5.077 -16.078 1.00 97.12 269 TRP A C 1
ATOM 2155 O O . TRP A 1 269 ? 21.469 5.677 -16.452 1.00 97.12 269 TRP A O 1
ATOM 2165 N N . LEU A 1 270 ? 23.663 5.696 -15.972 1.00 96.06 270 LEU A N 1
ATOM 2166 C CA . LEU A 1 270 ? 23.852 7.134 -16.209 1.00 96.06 270 LEU A CA 1
ATOM 2167 C C . LEU A 1 270 ? 23.550 7.535 -17.656 1.00 96.06 270 LEU A C 1
ATOM 2169 O O . LEU A 1 270 ? 23.011 8.624 -17.886 1.00 96.06 270 LEU A O 1
ATOM 2173 N N . ARG A 1 271 ? 23.878 6.663 -18.614 1.00 96.00 271 ARG A N 1
ATOM 2174 C CA . ARG A 1 271 ? 23.597 6.861 -20.037 1.00 96.00 271 ARG A CA 1
ATOM 2175 C C . ARG A 1 271 ? 22.105 6.742 -20.354 1.00 96.00 271 ARG A C 1
ATOM 2177 O O . ARG A 1 271 ? 21.566 7.570 -21.083 1.00 96.00 271 ARG A O 1
ATOM 2184 N N . ILE A 1 272 ? 21.431 5.742 -19.789 1.00 96.62 272 ILE A N 1
ATOM 2185 C CA . ILE A 1 272 ? 20.025 5.429 -20.088 1.00 96.62 272 ILE A CA 1
ATOM 2186 C C . ILE A 1 272 ? 19.067 6.385 -19.359 1.00 96.62 272 ILE A C 1
ATOM 2188 O O . ILE A 1 272 ? 18.009 6.726 -19.893 1.00 96.62 272 ILE A O 1
ATOM 2192 N N . TRP A 1 273 ? 19.443 6.891 -18.180 1.00 97.00 273 TRP A N 1
ATOM 2193 C CA . TRP A 1 273 ? 18.629 7.812 -17.379 1.00 97.00 273 TRP A CA 1
ATOM 2194 C C . TRP A 1 273 ? 17.993 8.983 -18.162 1.00 97.00 273 TRP A C 1
ATOM 2196 O O . TRP A 1 273 ? 16.769 9.127 -18.116 1.00 97.00 273 TRP A O 1
ATOM 2206 N N . PRO A 1 274 ? 18.742 9.831 -18.904 1.00 96.69 274 PRO A N 1
ATOM 2207 C CA . PRO A 1 274 ? 18.142 10.942 -19.651 1.00 96.69 274 PRO A CA 1
ATOM 2208 C C . PRO A 1 274 ? 17.127 10.488 -20.715 1.00 96.69 274 PRO A C 1
ATOM 2210 O O . PRO A 1 274 ? 16.135 11.185 -20.948 1.00 96.69 274 PRO A O 1
ATOM 2213 N N . ILE A 1 275 ? 17.331 9.315 -21.322 1.00 96.25 275 ILE A N 1
ATOM 2214 C CA . ILE A 1 275 ? 16.409 8.726 -22.304 1.00 96.25 275 ILE A CA 1
ATOM 2215 C C . ILE A 1 275 ? 15.116 8.287 -21.602 1.00 96.25 275 ILE A C 1
ATOM 2217 O O . ILE A 1 275 ? 14.017 8.627 -22.050 1.00 96.25 275 ILE A O 1
ATOM 2221 N N . ALA A 1 276 ? 15.236 7.620 -20.450 1.00 95.38 276 ALA A N 1
ATOM 2222 C CA . ALA A 1 276 ? 14.103 7.208 -19.625 1.00 95.38 276 ALA A CA 1
ATOM 2223 C C . ALA A 1 276 ? 13.266 8.404 -19.138 1.00 95.38 276 ALA A C 1
ATOM 2225 O O . ALA A 1 276 ? 12.033 8.347 -19.181 1.00 95.38 276 ALA A O 1
ATOM 2226 N N . VAL A 1 277 ? 13.913 9.506 -18.736 1.00 95.06 277 VAL A N 1
ATOM 2227 C CA . VAL A 1 277 ? 13.241 10.757 -18.336 1.00 95.06 277 VAL A CA 1
ATOM 2228 C C . VAL A 1 277 ? 12.431 11.340 -19.494 1.00 95.06 277 VAL A C 1
ATOM 2230 O O . VAL A 1 277 ? 11.254 11.671 -19.330 1.00 95.06 277 VAL A O 1
ATOM 2233 N N . LYS A 1 278 ? 13.023 11.429 -20.692 1.00 94.38 278 LYS A N 1
ATOM 2234 C CA . LYS A 1 278 ? 12.323 11.928 -21.885 1.00 94.38 278 LYS A CA 1
ATOM 2235 C C . LYS A 1 278 ? 11.116 11.051 -22.233 1.00 94.38 278 LYS A C 1
ATOM 2237 O O . LYS A 1 278 ? 10.025 11.576 -22.469 1.00 94.38 278 LYS A O 1
ATOM 2242 N N . ALA A 1 279 ? 11.292 9.730 -22.219 1.00 91.69 279 ALA A N 1
ATOM 2243 C CA . ALA A 1 279 ? 10.222 8.776 -22.498 1.00 91.69 279 ALA A CA 1
ATOM 2244 C C . ALA A 1 279 ? 9.074 8.895 -21.483 1.00 91.69 279 ALA A C 1
ATOM 2246 O O . ALA A 1 279 ? 7.913 8.996 -21.873 1.00 91.69 279 ALA A O 1
ATOM 2247 N N . THR A 1 280 ? 9.397 8.963 -20.191 1.00 90.62 280 THR A N 1
ATOM 2248 C CA . THR A 1 280 ? 8.410 9.038 -19.103 1.00 90.62 280 THR A CA 1
ATOM 2249 C C . THR A 1 280 ? 7.622 10.350 -19.135 1.00 90.62 280 THR A C 1
ATOM 2251 O O . THR A 1 280 ? 6.397 10.334 -19.036 1.00 90.62 280 THR A O 1
ATOM 2254 N N . ASN A 1 281 ? 8.282 11.489 -19.365 1.00 89.81 281 ASN A N 1
ATOM 2255 C CA . ASN A 1 281 ? 7.594 12.780 -19.492 1.00 89.81 281 ASN A CA 1
ATOM 2256 C C . ASN A 1 281 ? 6.669 12.842 -20.725 1.00 89.81 281 ASN A C 1
ATOM 2258 O O . ASN A 1 281 ? 5.633 13.506 -20.693 1.00 89.81 281 ASN A O 1
ATOM 2262 N N . THR A 1 282 ? 6.998 12.117 -21.799 1.00 86.50 282 THR A N 1
ATOM 2263 C CA . THR A 1 282 ? 6.150 12.037 -23.003 1.00 86.50 282 THR A CA 1
ATOM 2264 C C . THR A 1 282 ? 4.882 11.205 -22.762 1.00 86.50 282 THR A C 1
ATOM 2266 O O . THR A 1 282 ? 3.834 11.489 -23.337 1.00 86.50 282 THR A O 1
ATOM 2269 N N . MET A 1 283 ? 4.922 10.211 -21.865 1.00 78.44 283 MET A N 1
ATOM 2270 C CA . MET A 1 283 ? 3.732 9.416 -21.517 1.00 78.44 283 MET A CA 1
ATOM 2271 C C . MET A 1 283 ? 2.636 10.262 -20.853 1.00 78.44 283 MET A C 1
ATOM 2273 O O . MET A 1 283 ? 1.457 10.017 -21.089 1.00 78.44 283 MET A O 1
ATOM 2277 N N . GLN A 1 284 ? 3.010 11.293 -20.085 1.00 69.25 284 GLN A N 1
ATOM 2278 C CA . GLN A 1 284 ? 2.050 12.197 -19.440 1.00 69.25 284 GLN A CA 1
ATOM 2279 C C . GLN A 1 284 ? 1.302 13.092 -20.445 1.00 69.25 284 GLN A C 1
ATOM 2281 O O . GLN A 1 284 ? 0.157 13.455 -20.209 1.00 69.25 284 GLN A O 1
ATOM 2286 N N . THR A 1 285 ? 1.933 13.461 -21.563 1.00 56.84 285 THR A N 1
ATOM 2287 C CA . THR A 1 285 ? 1.353 14.390 -22.553 1.00 56.84 285 THR A CA 1
ATOM 2288 C C . THR A 1 285 ? 0.430 13.706 -23.566 1.00 56.84 285 THR A C 1
ATOM 2290 O O . THR A 1 285 ? -0.403 14.379 -24.169 1.00 56.84 285 THR A O 1
ATOM 2293 N N . GLY A 1 286 ? 0.551 12.386 -23.753 1.00 44.88 286 GLY A N 1
ATOM 2294 C CA . GLY A 1 286 ? -0.262 11.609 -24.699 1.00 44.88 286 GLY A CA 1
ATOM 2295 C C . GLY A 1 286 ? -1.582 11.067 -24.137 1.00 44.88 286 GLY A C 1
ATOM 2296 O O . GLY A 1 286 ? -2.502 10.783 -24.904 1.00 44.88 286 GLY A O 1
ATOM 2297 N N . GLU A 1 287 ? -1.705 10.935 -22.816 1.00 41.06 287 GLU A N 1
ATOM 2298 C CA . GLU A 1 287 ? -2.962 10.574 -22.164 1.00 41.06 287 GLU A CA 1
ATOM 2299 C C . GLU A 1 287 ? -3.714 11.855 -21.810 1.00 41.06 287 GLU A C 1
ATOM 2301 O O . GLU A 1 287 ? -3.274 12.631 -20.964 1.00 41.06 287 GLU A O 1
ATOM 2306 N N . ALA A 1 288 ? -4.849 12.093 -22.472 1.00 29.28 288 ALA A N 1
ATOM 2307 C CA . ALA A 1 288 ? -5.754 13.165 -22.089 1.00 29.28 288 ALA A CA 1
ATOM 2308 C C . ALA A 1 288 ? -6.003 13.085 -20.578 1.00 29.28 288 ALA A C 1
ATOM 2310 O O . ALA A 1 288 ? -6.487 12.065 -20.078 1.00 29.28 288 ALA A O 1
ATOM 2311 N N . VAL A 1 289 ? -5.666 14.170 -19.873 1.00 31.05 289 VAL A N 1
ATOM 2312 C CA . VAL A 1 289 ? -6.153 14.465 -18.522 1.00 31.05 289 VAL A CA 1
ATOM 2313 C C . VAL A 1 289 ? -7.609 14.004 -18.471 1.00 31.05 289 VAL A C 1
ATOM 2315 O O . VAL A 1 289 ? -8.352 14.376 -19.386 1.00 31.05 289 VAL A O 1
ATOM 2318 N N . PRO A 1 290 ? -8.033 13.175 -17.499 1.00 29.14 290 PRO A N 1
ATOM 2319 C CA . PRO A 1 290 ? -9.428 12.793 -17.409 1.00 29.14 290 PRO A CA 1
ATOM 2320 C C . PRO A 1 290 ? -10.234 14.080 -17.259 1.00 29.14 290 PRO A C 1
ATOM 2322 O O . PRO A 1 290 ? -10.236 14.728 -16.214 1.00 29.14 290 PRO A O 1
ATOM 2325 N N . VAL A 1 291 ? -10.849 14.483 -18.371 1.00 25.36 291 VAL A N 1
ATOM 2326 C CA . VAL A 1 291 ? -11.770 15.600 -18.443 1.00 25.36 291 VAL A CA 1
ATOM 2327 C C . VAL A 1 291 ? -12.861 15.288 -17.440 1.00 25.36 291 VAL A C 1
ATOM 2329 O O . VAL A 1 291 ? -13.463 14.215 -17.480 1.00 25.36 291 VAL A O 1
ATOM 2332 N N . ILE A 1 292 ? -13.039 16.241 -16.533 1.00 29.20 292 ILE A N 1
ATOM 2333 C CA . ILE A 1 292 ? -14.080 16.353 -15.520 1.00 29.20 292 ILE A CA 1
ATOM 2334 C C . ILE A 1 292 ? -15.380 15.729 -16.048 1.00 29.20 292 ILE A C 1
ATOM 2336 O O . ILE A 1 292 ? -16.110 16.324 -16.841 1.00 29.20 292 ILE A O 1
ATOM 2340 N N . SER A 1 293 ? -15.636 14.490 -15.629 1.00 24.48 293 SER A N 1
ATOM 2341 C CA . SER A 1 293 ? -16.953 13.877 -15.725 1.00 24.48 293 SER A CA 1
ATOM 2342 C C . SER A 1 293 ? -17.849 14.558 -14.692 1.00 24.48 293 SER A C 1
ATOM 2344 O O . SER A 1 293 ? -17.399 14.909 -13.606 1.00 24.48 293 SER A O 1
ATOM 2346 N N . VAL A 1 294 ? -19.125 14.748 -15.024 1.00 29.72 294 VAL A N 1
ATOM 2347 C CA . VAL A 1 294 ? -20.138 15.428 -14.187 1.00 29.72 294 VAL A CA 1
ATOM 2348 C C . VAL A 1 294 ? -20.527 14.597 -12.942 1.00 29.72 294 VAL A C 1
ATOM 2350 O O . VAL A 1 294 ? -21.348 15.012 -12.130 1.00 29.72 294 VAL A O 1
ATOM 2353 N N . LEU A 1 295 ? -19.906 13.431 -12.750 1.00 29.58 295 LEU A N 1
ATOM 2354 C CA . LEU A 1 295 ? -19.943 12.663 -11.508 1.00 29.58 295 LEU A CA 1
ATOM 2355 C C . LEU A 1 295 ? -18.664 12.947 -10.709 1.00 29.58 295 LEU A C 1
ATOM 2357 O O . LEU A 1 295 ? -17.588 12.910 -11.311 1.00 29.58 295 LEU A O 1
ATOM 2361 N N . PRO A 1 296 ? -18.739 13.201 -9.385 1.00 29.36 296 PRO A N 1
ATOM 2362 C CA . PRO A 1 296 ? -17.538 13.366 -8.575 1.00 29.36 296 PRO A CA 1
ATOM 2363 C C . PRO A 1 296 ? -16.644 12.134 -8.788 1.00 29.36 296 PRO A C 1
ATOM 2365 O O . PRO A 1 296 ? -17.134 11.013 -8.618 1.00 29.36 296 PRO A O 1
ATOM 2368 N N . PRO A 1 297 ? -15.384 12.311 -9.232 1.00 41.25 297 PRO A N 1
ATOM 2369 C CA . PRO A 1 297 ? -14.498 11.186 -9.479 1.00 41.25 297 PRO A CA 1
ATOM 2370 C C . PRO A 1 297 ? -14.374 10.377 -8.193 1.00 41.25 297 PRO A C 1
ATOM 2372 O O . PRO A 1 297 ? -14.240 10.954 -7.113 1.00 41.25 297 PRO A O 1
ATOM 2375 N N . ASP A 1 298 ? -14.430 9.052 -8.316 1.00 48.56 298 ASP A N 1
ATOM 2376 C CA . ASP A 1 298 ? -14.034 8.164 -7.231 1.00 48.56 298 ASP A CA 1
ATOM 2377 C C . ASP A 1 298 ? -12.597 8.551 -6.826 1.00 48.56 298 ASP A C 1
ATOM 2379 O O . ASP A 1 298 ? -11.677 8.391 -7.642 1.00 48.56 298 ASP A O 1
ATOM 2383 N N . PRO A 1 299 ? -12.385 9.113 -5.620 1.00 51.16 299 PRO A N 1
ATOM 2384 C CA . PRO A 1 299 ? -11.068 9.576 -5.198 1.00 51.16 299 PRO A CA 1
ATOM 2385 C C . PRO A 1 299 ? -10.050 8.428 -5.131 1.00 51.16 299 PRO A C 1
ATOM 2387 O O . PRO A 1 299 ? -8.847 8.684 -5.181 1.00 51.16 299 PRO A O 1
ATOM 2390 N N . ASP A 1 300 ? -10.510 7.174 -5.089 1.00 51.38 300 ASP A N 1
ATOM 2391 C CA . ASP A 1 300 ? -9.655 5.991 -5.035 1.00 51.38 300 ASP A CA 1
ATOM 2392 C C . ASP A 1 300 ? -9.262 5.481 -6.445 1.00 51.38 300 ASP A C 1
ATOM 2394 O O . ASP A 1 300 ? -8.272 4.757 -6.598 1.00 51.38 300 ASP A O 1
ATOM 2398 N N . ALA A 1 301 ? -9.973 5.884 -7.509 1.00 49.41 301 ALA A N 1
ATOM 2399 C CA . ALA A 1 301 ? -9.663 5.481 -8.888 1.00 49.41 301 ALA A CA 1
ATOM 2400 C C . ALA A 1 301 ? -8.403 6.176 -9.442 1.00 49.41 301 ALA A C 1
ATOM 2402 O O . ALA A 1 301 ? -7.607 5.556 -10.156 1.00 49.41 301 ALA A O 1
ATOM 2403 N N . GLY A 1 302 ? -8.187 7.446 -9.079 1.00 53.03 302 GLY A N 1
ATOM 2404 C CA . GLY A 1 302 ? -6.976 8.195 -9.437 1.00 53.03 302 GLY A CA 1
ATOM 2405 C C . GLY A 1 302 ? -5.714 7.638 -8.768 1.00 53.03 302 GLY A C 1
ATOM 2406 O O . GLY A 1 302 ? -4.670 7.529 -9.412 1.00 53.03 302 GLY A O 1
ATOM 2407 N N . GLU A 1 303 ? -5.831 7.206 -7.509 1.00 53.16 303 GLU A N 1
ATOM 2408 C CA . GLU A 1 303 ? -4.736 6.612 -6.733 1.00 53.16 303 GLU A CA 1
ATOM 2409 C C . GLU A 1 303 ? -4.287 5.272 -7.344 1.00 53.16 303 GLU A C 1
ATOM 2411 O O . GLU A 1 303 ? -3.108 5.097 -7.642 1.00 53.16 303 GLU A O 1
ATOM 2416 N N . LYS A 1 304 ? -5.206 4.345 -7.659 1.00 51.47 304 LYS A N 1
ATOM 2417 C CA . LYS A 1 304 ? -4.848 3.041 -8.269 1.00 51.47 304 LYS A CA 1
ATOM 2418 C C . LYS A 1 304 ? -4.168 3.173 -9.639 1.00 51.47 304 LYS A C 1
ATOM 2420 O O . LYS A 1 304 ? -3.243 2.425 -9.941 1.00 51.47 304 LYS A O 1
ATOM 2425 N N . SER A 1 305 ? -4.602 4.132 -10.458 1.00 55.78 305 SER A N 1
ATOM 2426 C CA . SER A 1 305 ? -4.022 4.373 -11.788 1.00 55.78 305 SER A CA 1
ATOM 2427 C C . SER A 1 305 ? -2.592 4.917 -11.705 1.00 55.78 305 SER A C 1
ATOM 2429 O O . SER A 1 305 ? -1.728 4.524 -12.485 1.00 55.78 305 SER A O 1
ATOM 2431 N N . MET A 1 306 ? -2.311 5.794 -10.741 1.00 56.88 306 MET A N 1
ATOM 2432 C CA . MET A 1 306 ? -1.013 6.468 -10.653 1.00 56.88 306 MET A CA 1
ATOM 2433 C C . MET A 1 306 ? 0.040 5.685 -9.878 1.00 56.88 306 MET A C 1
ATOM 2435 O O . MET A 1 306 ? 1.220 5.719 -10.219 1.00 56.88 306 MET A O 1
ATOM 2439 N N . THR A 1 307 ? -0.390 4.932 -8.876 1.00 57.66 307 THR A N 1
ATOM 2440 C CA . THR A 1 307 ? 0.473 4.023 -8.125 1.00 57.66 307 THR A CA 1
ATOM 2441 C C . THR A 1 307 ? 1.008 2.915 -9.026 1.00 57.66 307 THR A C 1
ATOM 2443 O O . THR A 1 307 ? 2.212 2.708 -9.055 1.00 57.66 307 THR A O 1
ATOM 2446 N N . GLY A 1 308 ? 0.179 2.328 -9.896 1.00 58.31 308 GLY A N 1
ATOM 2447 C CA . GLY A 1 308 ? 0.668 1.459 -10.975 1.00 58.31 308 GLY A CA 1
ATOM 2448 C C . GLY A 1 308 ? 1.701 2.149 -11.882 1.00 58.31 308 GLY A C 1
ATOM 2449 O O . GLY A 1 308 ? 2.757 1.584 -12.155 1.00 58.31 308 GLY A O 1
ATOM 2450 N N . LYS A 1 309 ? 1.455 3.407 -12.280 1.00 61.00 309 LYS A N 1
ATOM 2451 C CA . LYS A 1 309 ? 2.349 4.175 -13.172 1.00 61.00 309 LYS A CA 1
ATOM 2452 C C . LYS A 1 309 ? 3.699 4.542 -12.546 1.00 61.00 309 LYS A C 1
ATOM 2454 O O . LYS A 1 309 ? 4.697 4.588 -13.260 1.00 61.00 309 LYS A O 1
ATOM 2459 N N . SER A 1 310 ? 3.774 4.796 -11.238 1.00 61.56 310 SER A N 1
ATOM 2460 C CA . SER A 1 310 ? 5.056 5.096 -10.575 1.00 61.56 310 SER A CA 1
ATOM 2461 C C . SER A 1 310 ? 6.028 3.910 -10.637 1.00 61.56 310 SER A C 1
ATOM 2463 O O . SER A 1 310 ? 7.236 4.112 -10.741 1.00 61.56 310 SER A O 1
ATOM 2465 N N . PHE A 1 311 ? 5.499 2.683 -10.642 1.00 64.81 311 PHE A N 1
ATOM 2466 C CA . PHE A 1 311 ? 6.289 1.454 -10.672 1.00 64.81 311 PHE A CA 1
ATOM 2467 C C . PHE A 1 311 ? 6.516 0.915 -12.086 1.00 64.81 311 PHE A C 1
ATOM 2469 O O . PHE A 1 311 ? 7.500 0.227 -12.286 1.00 64.81 311 PHE A O 1
ATOM 2476 N N . SER A 1 312 ? 5.653 1.226 -13.060 1.00 77.75 312 SER A N 1
ATOM 2477 C CA . SER A 1 312 ? 5.716 0.643 -14.412 1.00 77.75 312 SER A CA 1
ATOM 2478 C C . SER A 1 312 ? 6.307 1.570 -15.485 1.00 77.75 312 SER A C 1
ATOM 2480 O O . SER A 1 312 ? 6.111 1.349 -16.683 1.00 77.75 312 SER A O 1
ATOM 2482 N N . THR A 1 313 ? 6.929 2.682 -15.090 1.00 89.69 313 THR A N 1
ATOM 2483 C CA . THR A 1 313 ? 7.546 3.637 -16.026 1.00 89.69 313 THR A CA 1
ATOM 2484 C C . THR A 1 313 ? 9.047 3.387 -16.153 1.00 89.69 313 THR A C 1
ATOM 2486 O O . THR A 1 313 ? 9.664 2.926 -15.195 1.00 89.69 313 THR A O 1
ATOM 2489 N N . PRO A 1 314 ? 9.681 3.773 -17.280 1.00 92.75 314 PRO A N 1
ATOM 2490 C CA . PRO A 1 314 ? 11.134 3.676 -17.431 1.00 92.75 314 PRO A CA 1
ATOM 2491 C C . PRO A 1 314 ? 11.915 4.315 -16.272 1.00 92.75 314 PRO A C 1
ATOM 2493 O O . PRO A 1 314 ? 12.870 3.734 -15.765 1.00 92.75 314 PRO A O 1
ATOM 2496 N N . VAL A 1 315 ? 11.480 5.492 -15.803 1.00 94.38 315 VAL A N 1
ATOM 2497 C CA . VAL A 1 315 ? 12.071 6.151 -14.625 1.00 94.38 315 VAL A CA 1
ATOM 2498 C C . VAL A 1 315 ? 11.813 5.359 -13.343 1.00 94.38 315 VAL A C 1
ATOM 2500 O O . VAL A 1 315 ? 12.741 5.189 -12.559 1.00 94.38 315 VAL A O 1
ATOM 2503 N N . GLY A 1 316 ? 10.593 4.853 -13.132 1.00 91.69 316 GLY A N 1
ATOM 2504 C CA . GLY A 1 316 ? 10.256 4.012 -11.979 1.00 91.69 316 GLY A CA 1
ATOM 2505 C C . GLY A 1 316 ? 11.170 2.792 -11.845 1.00 91.69 316 GLY A C 1
ATOM 2506 O O . GLY A 1 316 ? 11.746 2.574 -10.776 1.00 91.69 316 GLY A O 1
ATOM 2507 N N . ASN A 1 317 ? 11.384 2.078 -12.953 1.00 93.62 317 ASN A N 1
ATOM 2508 C CA . ASN A 1 317 ? 12.274 0.920 -13.041 1.00 93.62 317 ASN A CA 1
ATOM 2509 C C . ASN A 1 317 ? 13.727 1.297 -12.706 1.00 93.62 317 ASN A C 1
ATOM 2511 O O . ASN A 1 317 ? 14.366 0.664 -11.868 1.00 93.62 317 ASN A O 1
ATOM 2515 N N . LEU A 1 318 ? 14.251 2.387 -13.279 1.00 96.06 318 LEU A N 1
ATOM 2516 C CA . LEU A 1 318 ? 15.617 2.836 -12.981 1.00 96.06 318 LEU A CA 1
ATOM 2517 C C . LEU A 1 318 ? 15.796 3.328 -11.538 1.00 96.06 318 LEU A C 1
ATOM 2519 O O . LEU A 1 318 ? 16.883 3.173 -10.976 1.00 96.06 318 LEU A O 1
ATOM 2523 N N . VAL A 1 319 ? 14.757 3.895 -10.917 1.00 95.06 319 VAL A N 1
ATOM 2524 C CA . VAL A 1 319 ? 14.786 4.230 -9.485 1.00 95.06 319 VAL A CA 1
ATOM 2525 C C . VAL A 1 319 ? 14.848 2.959 -8.637 1.00 95.06 319 VAL A C 1
ATOM 2527 O O . VAL A 1 319 ? 15.560 2.944 -7.638 1.00 95.06 319 VAL A O 1
ATOM 2530 N N . SER A 1 320 ? 14.178 1.874 -9.033 1.00 92.81 320 SER A N 1
ATOM 2531 C CA . SER A 1 320 ? 14.310 0.580 -8.351 1.00 92.81 320 SER A CA 1
ATOM 2532 C C . SER A 1 320 ? 15.749 0.045 -8.391 1.00 92.81 320 SER A C 1
ATOM 2534 O O . SER A 1 320 ? 16.230 -0.455 -7.373 1.00 92.81 320 SER A O 1
ATOM 2536 N N . VAL A 1 321 ? 16.467 0.222 -9.509 1.00 94.25 321 VAL A N 1
ATOM 2537 C CA . VAL A 1 321 ? 17.905 -0.106 -9.613 1.00 94.25 321 VAL A CA 1
ATOM 2538 C C . VAL A 1 321 ? 18.740 0.751 -8.664 1.00 94.25 321 VAL A C 1
ATOM 2540 O O . VAL A 1 321 ? 19.574 0.229 -7.929 1.00 94.25 321 VAL A O 1
ATOM 2543 N N . PHE A 1 322 ? 18.478 2.060 -8.616 1.00 95.06 322 PHE A N 1
ATOM 2544 C CA . PHE A 1 322 ? 19.134 2.958 -7.663 1.00 95.06 322 PHE A CA 1
ATOM 2545 C C . PHE A 1 322 ? 18.895 2.530 -6.203 1.00 95.06 322 PHE A C 1
ATOM 2547 O O . PHE A 1 322 ? 19.830 2.490 -5.407 1.00 95.06 322 PHE A O 1
ATOM 2554 N N . LEU A 1 323 ? 17.664 2.155 -5.844 1.00 92.25 323 LEU A N 1
ATOM 2555 C CA . LEU A 1 323 ? 17.349 1.692 -4.490 1.00 92.25 323 LEU A CA 1
ATOM 2556 C C . LEU A 1 323 ? 18.042 0.363 -4.147 1.00 92.25 323 LEU A C 1
ATOM 2558 O O . LEU A 1 323 ? 18.397 0.164 -2.986 1.00 92.25 323 LEU A O 1
ATOM 2562 N N . ALA A 1 324 ? 18.269 -0.520 -5.126 1.00 91.38 324 ALA A N 1
ATOM 2563 C CA . ALA A 1 324 ? 19.114 -1.701 -4.938 1.00 91.38 324 ALA A CA 1
ATOM 2564 C C . ALA A 1 324 ? 20.588 -1.319 -4.734 1.00 91.38 324 ALA A C 1
ATOM 2566 O O . ALA A 1 324 ? 21.246 -1.885 -3.862 1.00 91.38 324 ALA A O 1
ATOM 2567 N N . ALA A 1 325 ? 21.084 -0.298 -5.444 1.00 89.88 325 ALA A N 1
ATOM 2568 C CA . ALA A 1 325 ? 22.431 0.236 -5.239 1.00 89.88 325 ALA A CA 1
ATOM 2569 C C . ALA A 1 325 ? 22.643 0.744 -3.807 1.00 89.88 325 ALA A C 1
ATOM 2571 O O . ALA A 1 325 ? 23.683 0.476 -3.212 1.00 89.88 325 ALA A O 1
ATOM 2572 N N . CYS A 1 326 ? 21.641 1.409 -3.226 1.00 88.00 326 CYS A N 1
ATOM 2573 C CA . CYS A 1 326 ? 21.670 1.834 -1.824 1.00 88.00 326 CYS A CA 1
ATOM 2574 C C . CYS A 1 326 ? 21.674 0.670 -0.820 1.00 88.00 326 CYS A C 1
ATOM 2576 O O . CYS A 1 326 ? 22.149 0.840 0.293 1.00 88.00 326 CYS A O 1
ATOM 2578 N N . GLN A 1 327 ? 21.116 -0.492 -1.168 1.00 84.81 327 GLN A N 1
ATOM 2579 C CA . GLN A 1 327 ? 21.073 -1.659 -0.273 1.00 84.81 327 GLN A CA 1
ATOM 2580 C C . GLN A 1 327 ? 22.338 -2.517 -0.369 1.00 84.81 327 GLN A C 1
ATOM 2582 O O . GLN A 1 327 ? 22.683 -3.210 0.583 1.00 84.81 327 GLN A O 1
ATOM 2587 N N . SER A 1 328 ? 23.028 -2.465 -1.509 1.00 77.25 328 SER A N 1
ATOM 2588 C CA . SER A 1 328 ? 24.243 -3.240 -1.767 1.00 77.25 328 SER A CA 1
ATOM 2589 C C . SER A 1 328 ? 25.506 -2.642 -1.133 1.00 77.25 328 SER A C 1
ATOM 2591 O O . SER A 1 328 ? 26.576 -3.249 -1.221 1.00 77.25 328 SER A O 1
ATOM 2593 N N . THR A 1 329 ? 25.436 -1.456 -0.524 1.00 70.00 329 THR A N 1
ATOM 2594 C CA . THR A 1 329 ? 26.594 -0.851 0.143 1.00 70.00 329 THR A CA 1
ATOM 2595 C C . THR A 1 329 ? 26.932 -1.614 1.420 1.00 70.00 329 THR A C 1
ATOM 2597 O O . THR A 1 329 ? 26.064 -1.857 2.257 1.00 70.00 329 THR A O 1
ATOM 2600 N N . ALA A 1 330 ? 28.205 -1.992 1.573 1.00 61.75 330 ALA A N 1
ATOM 2601 C CA . ALA A 1 330 ? 28.684 -2.709 2.750 1.00 61.75 330 ALA A CA 1
ATOM 2602 C C . ALA A 1 330 ? 28.339 -1.946 4.039 1.00 61.75 330 ALA A C 1
ATOM 2604 O O . ALA A 1 330 ? 28.479 -0.726 4.099 1.00 61.75 330 ALA A O 1
ATOM 2605 N N . THR A 1 331 ? 27.970 -2.678 5.091 1.00 59.47 331 THR A N 1
ATOM 2606 C CA . THR A 1 331 ? 27.480 -2.172 6.390 1.00 59.47 331 THR A CA 1
ATOM 2607 C C . THR A 1 331 ? 28.386 -1.150 7.088 1.00 59.47 331 THR A C 1
ATOM 2609 O O . THR A 1 331 ? 27.930 -0.470 8.001 1.00 59.47 331 THR A O 1
ATOM 2612 N N . ASN A 1 332 ? 29.644 -1.012 6.658 1.00 62.19 332 ASN A N 1
ATOM 2613 C CA . ASN A 1 332 ? 30.637 -0.108 7.241 1.00 62.19 332 ASN A CA 1
ATOM 2614 C C . ASN A 1 332 ? 31.009 1.086 6.342 1.00 62.19 332 ASN A C 1
ATOM 2616 O O . ASN A 1 332 ? 31.916 1.842 6.684 1.00 62.19 332 ASN A O 1
ATOM 2620 N N . THR A 1 333 ? 30.375 1.259 5.178 1.00 69.12 333 THR A N 1
ATOM 2621 C CA . THR A 1 333 ? 30.641 2.389 4.273 1.00 69.12 333 THR A CA 1
ATOM 2622 C C . THR A 1 333 ? 29.393 3.260 4.147 1.00 69.12 333 THR A C 1
ATOM 2624 O O . THR A 1 333 ? 28.320 2.719 3.892 1.00 69.12 333 THR A O 1
ATOM 2627 N N . PRO A 1 334 ? 29.502 4.596 4.293 1.00 79.88 334 PRO A N 1
ATOM 2628 C CA . PRO A 1 334 ? 28.363 5.486 4.101 1.00 79.88 334 PRO A CA 1
ATOM 2629 C C . PRO A 1 334 ? 27.764 5.304 2.703 1.00 79.88 334 PRO A C 1
ATOM 2631 O O . PRO A 1 334 ? 28.491 5.408 1.710 1.00 79.88 334 PRO A O 1
ATOM 2634 N N . THR A 1 335 ? 26.447 5.097 2.620 1.00 85.31 335 THR A N 1
ATOM 2635 C CA . THR A 1 335 ? 25.716 4.858 1.362 1.00 85.31 335 THR A CA 1
ATOM 2636 C C . THR A 1 335 ? 26.019 5.916 0.294 1.00 85.31 335 THR A C 1
ATOM 2638 O O . THR A 1 335 ? 26.136 5.606 -0.890 1.00 85.31 335 THR A O 1
ATOM 2641 N N . PHE A 1 336 ? 26.191 7.174 0.717 1.00 89.25 336 PHE A N 1
ATOM 2642 C CA . PHE A 1 336 ? 26.419 8.334 -0.150 1.00 89.25 336 PHE A CA 1
ATOM 2643 C C . PHE A 1 336 ? 27.825 8.934 -0.012 1.00 89.25 336 PHE A C 1
ATOM 2645 O O . PHE A 1 336 ? 28.004 10.144 -0.143 1.00 89.25 336 PHE A O 1
ATOM 2652 N N . ALA A 1 337 ? 28.842 8.104 0.236 1.00 86.12 337 ALA A N 1
ATOM 2653 C CA . ALA A 1 337 ? 30.232 8.558 0.244 1.00 86.12 337 ALA A CA 1
ATOM 2654 C C . ALA A 1 337 ? 30.628 9.237 -1.088 1.00 86.12 337 ALA A C 1
ATOM 2656 O O . ALA A 1 337 ? 30.099 8.912 -2.158 1.00 86.12 337 ALA A O 1
ATOM 2657 N N . ALA A 1 338 ? 31.579 10.175 -1.037 1.00 85.19 338 ALA A N 1
ATOM 2658 C CA . ALA A 1 338 ? 32.051 10.892 -2.221 1.00 85.19 338 ALA A CA 1
ATOM 2659 C C . ALA A 1 338 ? 32.557 9.918 -3.304 1.00 85.19 338 ALA A C 1
ATOM 2661 O O . ALA A 1 338 ? 33.348 9.022 -3.026 1.00 85.19 338 ALA A O 1
ATOM 2662 N N . GLY A 1 339 ? 32.079 10.088 -4.541 1.00 82.94 339 GLY A N 1
ATOM 2663 C CA . GLY A 1 339 ? 32.419 9.219 -5.676 1.00 82.94 339 GLY A CA 1
ATOM 2664 C C 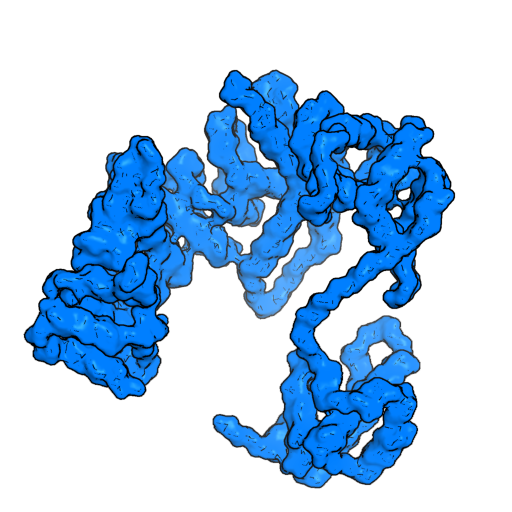. GLY A 1 339 ? 31.631 7.905 -5.760 1.00 82.94 339 GLY A C 1
ATOM 2665 O O . GLY A 1 339 ? 31.715 7.226 -6.781 1.00 82.94 339 GLY A O 1
ATOM 2666 N N . SER A 1 340 ? 30.822 7.563 -4.752 1.00 89.12 340 SER A N 1
ATOM 2667 C CA . SER A 1 340 ? 30.010 6.340 -4.762 1.00 89.12 340 SER A CA 1
ATOM 2668 C C . SER A 1 340 ? 28.956 6.337 -5.880 1.00 89.12 340 SER A C 1
ATOM 2670 O O . SER A 1 340 ? 28.423 7.382 -6.270 1.00 89.12 340 SER A O 1
ATOM 2672 N N . ALA A 1 341 ? 28.631 5.144 -6.390 1.00 89.50 341 ALA A N 1
ATOM 2673 C CA . ALA A 1 341 ? 27.589 4.971 -7.401 1.00 89.50 341 ALA A CA 1
ATOM 2674 C C . ALA A 1 341 ? 26.212 5.495 -6.933 1.00 89.50 341 ALA A C 1
ATOM 2676 O O . ALA A 1 341 ? 25.604 6.267 -7.683 1.00 89.50 341 ALA A O 1
ATOM 2677 N N . PRO A 1 342 ? 25.735 5.200 -5.701 1.00 92.19 342 PRO A N 1
ATOM 2678 C CA . PRO A 1 342 ? 24.458 5.724 -5.219 1.00 92.19 342 PRO A CA 1
ATOM 2679 C C . PRO A 1 342 ? 24.414 7.255 -5.172 1.00 92.19 342 PRO A C 1
ATOM 2681 O O . PRO A 1 342 ? 23.405 7.841 -5.558 1.00 92.19 342 PRO A O 1
ATOM 2684 N N . LEU A 1 343 ? 25.501 7.930 -4.773 1.00 93.06 343 LEU A N 1
ATOM 2685 C CA . LEU A 1 343 ? 25.542 9.397 -4.758 1.00 93.06 343 LEU A CA 1
ATOM 2686 C C . LEU A 1 343 ? 25.381 9.981 -6.171 1.00 93.06 343 LEU A C 1
ATOM 2688 O O . LEU A 1 343 ? 24.579 10.894 -6.375 1.00 93.06 343 LEU A O 1
ATOM 2692 N N . GLN A 1 344 ? 26.097 9.435 -7.157 1.00 93.94 344 GLN A N 1
ATOM 2693 C CA . GLN A 1 344 ? 26.013 9.896 -8.548 1.00 93.94 344 GLN A CA 1
ATOM 2694 C C . GLN A 1 344 ? 24.613 9.683 -9.141 1.00 93.94 344 GLN A C 1
ATOM 2696 O O . GLN A 1 344 ? 24.062 10.586 -9.779 1.00 93.94 344 GLN A O 1
ATOM 2701 N N . MET A 1 345 ? 24.012 8.514 -8.891 1.00 94.75 345 MET A N 1
ATOM 2702 C CA . MET A 1 345 ? 22.645 8.205 -9.318 1.00 94.75 345 MET A CA 1
ATOM 2703 C C . MET A 1 345 ? 21.625 9.149 -8.668 1.00 94.75 345 MET A C 1
ATOM 2705 O O . MET A 1 345 ? 20.790 9.725 -9.368 1.00 94.75 345 MET A O 1
ATOM 2709 N N . ARG A 1 346 ? 21.728 9.375 -7.350 1.00 94.94 346 ARG A N 1
ATOM 2710 C CA . ARG A 1 346 ? 20.845 10.269 -6.585 1.00 94.94 346 ARG A CA 1
ATOM 2711 C C . ARG A 1 346 ? 20.865 11.694 -7.131 1.00 94.94 346 ARG A C 1
ATOM 2713 O O . ARG A 1 346 ? 19.808 12.259 -7.409 1.00 94.94 346 ARG A O 1
ATOM 2720 N N . GLU A 1 347 ? 22.057 12.260 -7.319 1.00 94.00 347 GLU A N 1
ATOM 2721 C CA . GLU A 1 347 ? 22.233 13.627 -7.824 1.00 94.00 347 GLU A CA 1
ATOM 2722 C C . GLU A 1 347 ? 21.671 13.802 -9.235 1.00 94.00 347 GLU A C 1
ATOM 2724 O O . GLU A 1 347 ? 21.090 14.841 -9.560 1.00 94.00 347 GLU A O 1
ATOM 2729 N N . LYS A 1 348 ? 21.795 12.775 -10.082 1.00 94.69 348 LYS A N 1
ATOM 2730 C CA . LYS A 1 348 ? 21.196 12.792 -11.417 1.00 94.69 348 LYS A CA 1
ATOM 2731 C C . LYS A 1 348 ? 19.673 12.672 -11.351 1.00 94.69 348 LYS A C 1
ATOM 2733 O O . LYS A 1 348 ? 18.977 13.411 -12.050 1.00 94.69 348 LYS A O 1
ATOM 2738 N N . ALA A 1 349 ? 19.160 11.779 -10.506 1.00 95.00 349 ALA A N 1
ATOM 2739 C CA . ALA A 1 349 ? 17.735 11.510 -10.396 1.00 95.00 349 ALA A CA 1
ATOM 2740 C C . ALA A 1 349 ? 16.959 12.716 -9.858 1.00 95.00 349 ALA A C 1
ATOM 2742 O O . ALA A 1 349 ? 15.969 13.124 -10.470 1.00 95.00 349 ALA A O 1
ATOM 2743 N N . ILE A 1 350 ? 17.432 13.340 -8.774 1.00 94.81 350 ILE A N 1
ATOM 2744 C CA . ILE A 1 350 ? 16.708 14.421 -8.086 1.00 94.81 350 ILE A CA 1
ATOM 2745 C C . ILE A 1 350 ? 16.583 15.710 -8.911 1.00 94.81 350 ILE A C 1
ATOM 2747 O O . ILE A 1 350 ? 15.642 16.483 -8.719 1.00 94.81 350 ILE A O 1
ATOM 2751 N N . ARG A 1 351 ? 17.502 15.925 -9.863 1.00 94.44 351 ARG A N 1
ATOM 2752 C CA . ARG A 1 351 ? 17.493 17.061 -10.803 1.00 94.44 351 ARG A CA 1
ATOM 2753 C C . ARG A 1 351 ? 16.481 16.900 -11.939 1.00 94.44 351 ARG A C 1
ATOM 2755 O O . ARG A 1 351 ? 16.316 17.817 -12.741 1.00 94.44 351 ARG A O 1
ATOM 2762 N N . SER A 1 352 ? 15.821 15.748 -12.037 1.00 93.38 352 SER A N 1
ATOM 2763 C CA . SER A 1 352 ? 14.818 15.499 -13.071 1.00 93.38 352 SER A CA 1
ATOM 2764 C C . SER A 1 352 ? 13.597 16.400 -12.875 1.00 93.38 352 SER A C 1
ATOM 2766 O O . SER A 1 352 ? 13.148 16.638 -11.752 1.00 93.38 352 SER A O 1
ATOM 2768 N N . VAL A 1 353 ? 13.048 16.891 -13.986 1.00 89.38 353 VAL A N 1
ATOM 2769 C CA . VAL A 1 353 ? 11.900 17.810 -14.016 1.00 89.38 353 VAL A CA 1
ATOM 2770 C C . VAL A 1 353 ? 10.673 17.152 -14.649 1.00 89.38 353 VAL A C 1
ATOM 2772 O O . VAL A 1 353 ? 10.785 16.152 -15.366 1.00 89.38 353 VAL A O 1
ATOM 2775 N N . GLY A 1 354 ? 9.496 17.727 -14.394 1.00 88.12 354 GLY A N 1
ATOM 2776 C CA . GLY A 1 354 ? 8.215 17.195 -14.861 1.00 88.12 354 GLY A CA 1
ATOM 2777 C C . GLY A 1 354 ? 7.808 15.917 -14.125 1.00 88.12 354 GLY A C 1
ATOM 2778 O O . GLY A 1 354 ? 8.255 15.665 -13.005 1.00 88.12 354 GLY A O 1
ATOM 2779 N N . PHE A 1 355 ? 6.982 15.090 -14.769 1.00 86.75 355 PHE A N 1
ATOM 2780 C CA . PHE A 1 355 ? 6.449 13.851 -14.188 1.00 86.75 355 PHE A CA 1
ATOM 2781 C C . PHE A 1 355 ? 7.530 12.900 -13.672 1.00 86.75 355 PHE A C 1
ATOM 2783 O O . PHE A 1 355 ? 7.381 12.303 -12.610 1.00 86.75 355 PHE A O 1
ATOM 2790 N N . SER A 1 356 ? 8.653 12.814 -14.383 1.00 90.19 356 SER A N 1
ATOM 2791 C CA . SER A 1 356 ? 9.803 12.002 -13.979 1.00 90.19 356 SER A CA 1
ATOM 2792 C C . SER A 1 356 ? 10.363 12.436 -12.622 1.00 90.19 356 SER A C 1
ATOM 2794 O O . SER A 1 356 ? 10.648 11.591 -11.781 1.00 90.19 356 SER A O 1
ATOM 2796 N N . GLY A 1 357 ? 10.484 13.747 -12.378 1.00 91.00 357 GLY A N 1
ATOM 2797 C CA . GLY A 1 357 ? 10.946 14.277 -11.090 1.00 91.00 357 GLY A CA 1
ATOM 2798 C C . GLY A 1 357 ? 9.981 13.965 -9.946 1.00 91.00 357 GLY A C 1
ATOM 2799 O O . GLY A 1 357 ? 10.413 13.620 -8.846 1.00 91.00 357 GLY A O 1
ATOM 2800 N N . ILE A 1 358 ? 8.677 14.012 -10.229 1.00 89.50 358 ILE A N 1
ATOM 2801 C CA . ILE A 1 358 ? 7.623 13.657 -9.274 1.00 89.50 358 ILE A CA 1
ATOM 2802 C C . ILE A 1 358 ? 7.693 12.160 -8.922 1.00 89.50 358 ILE A C 1
ATOM 2804 O O . ILE A 1 358 ? 7.671 11.814 -7.741 1.00 89.50 358 ILE A O 1
ATOM 2808 N N . ILE A 1 359 ? 7.849 11.275 -9.918 1.00 90.25 359 ILE A N 1
ATOM 2809 C CA . ILE A 1 359 ? 8.027 9.826 -9.703 1.00 90.25 359 ILE A CA 1
ATOM 2810 C C . ILE A 1 359 ? 9.257 9.554 -8.840 1.00 90.25 359 ILE A C 1
ATOM 2812 O O . ILE A 1 359 ? 9.160 8.788 -7.882 1.00 90.25 359 ILE A O 1
ATOM 2816 N N . VAL A 1 360 ? 10.392 10.198 -9.142 1.00 93.06 360 VAL A N 1
ATOM 2817 C CA . VAL A 1 360 ? 11.611 10.068 -8.333 1.00 93.06 360 VAL A CA 1
ATOM 2818 C C . VAL A 1 360 ? 11.305 10.418 -6.881 1.00 93.06 360 VAL A C 1
ATOM 2820 O O . VAL A 1 360 ? 11.462 9.563 -6.016 1.00 93.06 360 VAL A O 1
ATOM 2823 N N . ARG A 1 361 ? 10.802 11.627 -6.600 1.00 93.19 361 ARG A N 1
ATOM 2824 C CA . ARG A 1 361 ? 10.519 12.056 -5.218 1.00 93.19 361 ARG A CA 1
ATOM 2825 C C . ARG A 1 361 ? 9.546 11.119 -4.512 1.00 93.19 361 ARG A C 1
ATOM 2827 O O . ARG A 1 361 ? 9.817 10.737 -3.380 1.00 93.19 361 ARG A O 1
ATOM 2834 N N . HIS A 1 362 ? 8.473 10.701 -5.181 1.00 91.06 362 HIS A N 1
ATOM 2835 C CA . HIS A 1 362 ? 7.507 9.751 -4.630 1.00 91.06 362 HIS A CA 1
ATOM 2836 C C . HIS A 1 362 ? 8.191 8.451 -4.183 1.00 91.06 362 HIS A C 1
ATOM 2838 O O . HIS A 1 362 ? 8.083 8.055 -3.025 1.00 91.06 362 HIS A O 1
ATOM 2844 N N . ARG A 1 363 ? 8.973 7.823 -5.066 1.00 90.19 363 ARG A N 1
ATOM 2845 C CA . ARG A 1 363 ? 9.682 6.566 -4.777 1.00 90.19 363 ARG A CA 1
ATOM 2846 C C . ARG A 1 363 ? 10.732 6.723 -3.673 1.00 90.19 363 ARG A C 1
ATOM 2848 O O . ARG A 1 363 ? 10.909 5.817 -2.864 1.00 90.19 363 ARG A O 1
ATOM 2855 N N . LEU A 1 364 ? 11.410 7.870 -3.602 1.00 92.88 364 LEU A N 1
ATOM 2856 C CA . LEU A 1 364 ? 12.367 8.143 -2.525 1.00 92.88 364 LEU A CA 1
ATOM 2857 C C . LEU A 1 364 ? 11.668 8.363 -1.173 1.00 92.88 364 LEU A C 1
ATOM 2859 O O . LEU A 1 364 ? 12.147 7.876 -0.151 1.00 92.88 364 LEU A O 1
ATOM 2863 N N . ILE A 1 365 ? 10.506 9.023 -1.161 1.00 92.06 365 ILE A N 1
ATOM 2864 C CA . ILE A 1 365 ? 9.702 9.263 0.049 1.00 92.06 365 ILE A CA 1
ATOM 2865 C C . ILE A 1 365 ? 9.124 7.962 0.624 1.00 92.06 365 ILE A C 1
ATOM 2867 O O . ILE A 1 365 ? 8.985 7.834 1.842 1.00 92.06 365 ILE A O 1
ATOM 2871 N N . GLU A 1 366 ? 8.846 6.942 -0.191 1.00 89.38 366 GLU A N 1
ATOM 2872 C CA . GLU A 1 366 ? 8.503 5.607 0.329 1.00 89.38 366 GLU A CA 1
ATOM 2873 C C . GLU A 1 366 ? 9.580 5.111 1.319 1.00 89.38 366 GLU A C 1
ATOM 2875 O O . GLU A 1 366 ? 9.255 4.618 2.401 1.00 89.38 366 GLU A O 1
ATOM 2880 N N . ARG A 1 367 ? 10.860 5.382 1.033 1.00 88.88 367 ARG A N 1
ATOM 2881 C CA . ARG A 1 367 ? 12.029 5.006 1.849 1.00 88.88 367 ARG A CA 1
ATOM 2882 C C . ARG A 1 367 ? 12.605 6.160 2.684 1.00 88.88 367 ARG A C 1
ATOM 2884 O O . ARG A 1 367 ? 13.775 6.113 3.053 1.00 88.88 367 ARG A O 1
ATOM 2891 N N . LEU A 1 368 ? 11.795 7.170 3.011 1.00 91.12 368 LEU A N 1
ATOM 2892 C CA . LEU A 1 368 ? 12.235 8.408 3.673 1.00 91.12 368 LEU A CA 1
ATOM 2893 C C . LEU A 1 368 ? 13.073 8.190 4.946 1.00 91.12 368 LEU A C 1
ATOM 2895 O O . LEU A 1 368 ? 14.026 8.925 5.178 1.00 91.12 368 LEU A O 1
ATOM 2899 N N . GLU A 1 369 ? 12.755 7.168 5.746 1.00 89.62 369 GLU A N 1
ATOM 2900 C CA . GLU A 1 369 ? 13.508 6.840 6.964 1.00 89.62 369 GLU A CA 1
ATOM 2901 C C . GLU A 1 369 ? 14.984 6.522 6.683 1.00 89.62 369 GLU A C 1
ATOM 2903 O O . GLU A 1 369 ? 15.856 6.967 7.425 1.00 89.62 369 GLU A O 1
ATOM 2908 N N . ASN A 1 370 ? 15.274 5.791 5.603 1.00 88.06 370 ASN A N 1
ATOM 2909 C CA . ASN A 1 370 ? 16.646 5.434 5.242 1.00 88.06 370 ASN A CA 1
ATOM 2910 C C . ASN A 1 370 ? 17.434 6.683 4.834 1.00 88.06 370 ASN A C 1
ATOM 2912 O O . ASN A 1 370 ? 18.555 6.884 5.281 1.00 88.06 370 ASN A O 1
ATOM 2916 N N . PHE A 1 371 ? 16.816 7.570 4.051 1.00 90.88 371 PHE A N 1
ATOM 2917 C CA . PHE A 1 371 ? 17.450 8.817 3.626 1.00 90.88 371 PHE A CA 1
ATOM 2918 C C . PHE A 1 371 ? 17.699 9.781 4.793 1.00 90.88 371 PHE A C 1
ATOM 2920 O O . PHE A 1 371 ? 18.760 10.394 4.850 1.00 90.88 371 PHE A O 1
ATOM 2927 N N . LEU A 1 372 ? 16.778 9.867 5.760 1.00 90.44 372 LEU A N 1
ATOM 2928 C CA . LEU A 1 372 ? 16.993 10.654 6.980 1.00 90.44 372 LEU A CA 1
ATOM 2929 C C . LEU A 1 372 ? 18.147 10.116 7.837 1.00 90.44 372 LEU A C 1
ATOM 2931 O O . LEU A 1 372 ? 18.822 10.905 8.492 1.00 90.44 372 LEU A O 1
ATOM 2935 N N . LYS A 1 373 ? 18.376 8.796 7.843 1.00 88.56 373 LYS A N 1
ATOM 2936 C CA . LYS A 1 373 ? 19.507 8.177 8.552 1.00 88.56 373 LYS A CA 1
ATOM 2937 C C . LYS A 1 373 ? 20.836 8.408 7.833 1.00 88.56 373 LYS A C 1
ATOM 2939 O O . LYS A 1 373 ? 21.824 8.710 8.494 1.00 88.56 373 LYS A O 1
ATOM 2944 N N . ASP A 1 374 ? 20.847 8.287 6.508 1.00 87.69 374 ASP A N 1
ATOM 2945 C CA . ASP A 1 374 ? 22.079 8.317 5.715 1.00 87.69 374 ASP A CA 1
ATOM 2946 C C . ASP A 1 374 ? 22.541 9.742 5.355 1.00 87.69 374 ASP A C 1
ATOM 2948 O O . ASP A 1 374 ? 23.742 10.001 5.305 1.00 87.69 374 ASP A O 1
ATOM 2952 N N . ASP A 1 375 ? 21.613 10.664 5.069 1.00 90.62 375 ASP A N 1
ATOM 2953 C CA . ASP A 1 375 ? 21.904 12.047 4.659 1.00 90.62 375 ASP A CA 1
ATOM 2954 C C . ASP A 1 375 ? 20.728 12.993 5.011 1.00 90.62 375 ASP A C 1
ATOM 2956 O O . ASP A 1 375 ? 19.884 13.319 4.158 1.00 90.62 375 ASP A O 1
ATOM 2960 N N . PRO A 1 376 ? 20.610 13.415 6.286 1.00 91.50 376 PRO A N 1
ATOM 2961 C CA . PRO A 1 376 ? 19.453 14.165 6.773 1.00 91.50 376 PRO A CA 1
ATOM 2962 C C . PRO A 1 376 ? 19.309 15.544 6.120 1.00 91.50 376 PRO A C 1
ATOM 2964 O O . PRO A 1 376 ? 18.194 15.944 5.782 1.00 91.50 376 PRO A O 1
ATOM 2967 N N . ASP A 1 377 ? 20.408 16.265 5.897 1.00 94.06 377 ASP A N 1
ATOM 2968 C CA . ASP A 1 377 ? 20.358 17.626 5.350 1.00 94.06 377 ASP A CA 1
ATOM 2969 C C . ASP A 1 377 ? 19.917 17.627 3.887 1.00 94.06 377 ASP A C 1
ATOM 2971 O O . ASP A 1 377 ? 19.032 18.398 3.502 1.00 94.06 377 ASP A O 1
ATOM 2975 N N . TRP A 1 378 ? 20.446 16.701 3.083 1.00 94.94 378 TRP A N 1
ATOM 2976 C CA . TRP A 1 378 ? 19.971 16.504 1.716 1.00 94.94 378 TRP A CA 1
ATOM 2977 C C . TRP A 1 378 ? 18.483 16.136 1.696 1.00 94.94 378 TRP A C 1
ATOM 2979 O O . TRP A 1 378 ? 17.701 16.694 0.922 1.00 94.94 378 TRP A O 1
ATOM 2989 N N . THR A 1 379 ? 18.067 15.241 2.592 1.00 94.94 379 THR A N 1
ATOM 2990 C CA . THR A 1 379 ? 16.679 14.774 2.680 1.00 94.94 379 THR A CA 1
ATOM 2991 C C . THR A 1 379 ? 15.712 15.905 3.010 1.00 94.94 379 THR A C 1
ATOM 2993 O O . THR A 1 379 ? 14.654 16.020 2.379 1.00 94.94 379 THR A O 1
ATOM 2996 N N . ARG A 1 380 ? 16.084 16.790 3.942 1.00 94.81 380 ARG A N 1
ATOM 2997 C CA . ARG A 1 380 ? 15.281 17.966 4.297 1.00 94.81 380 ARG A CA 1
ATOM 2998 C C . ARG A 1 380 ? 15.065 18.892 3.105 1.00 94.81 380 ARG A C 1
ATOM 3000 O O . ARG A 1 380 ? 13.937 19.308 2.846 1.00 94.81 380 ARG A O 1
ATOM 3007 N N . ILE A 1 381 ? 16.124 19.164 2.346 1.00 95.19 381 ILE A N 1
ATOM 3008 C CA . ILE A 1 381 ? 16.077 20.080 1.201 1.00 95.19 381 ILE A CA 1
ATOM 3009 C C . ILE A 1 381 ? 15.249 19.495 0.051 1.00 95.19 381 ILE A C 1
ATOM 3011 O O . ILE A 1 381 ? 14.410 20.189 -0.526 1.00 95.19 381 ILE A O 1
ATOM 3015 N N . TYR A 1 382 ? 15.477 18.229 -0.300 1.00 94.81 382 TYR A N 1
ATOM 3016 C CA . TYR A 1 382 ? 14.985 17.678 -1.564 1.00 94.81 382 TYR A CA 1
ATOM 3017 C C . TYR A 1 382 ? 13.735 16.803 -1.451 1.00 94.81 382 TYR A C 1
ATOM 3019 O O . TYR A 1 382 ? 13.052 16.628 -2.464 1.00 94.81 382 TYR A O 1
ATOM 3027 N N . LEU A 1 383 ? 13.415 16.272 -0.265 1.00 94.62 383 LEU A N 1
ATOM 3028 C CA . LEU A 1 383 ? 12.240 15.416 -0.045 1.00 94.62 383 LEU A CA 1
ATOM 3029 C C . LEU A 1 383 ? 11.232 16.044 0.930 1.00 94.62 383 LEU A C 1
ATOM 3031 O O . LEU A 1 383 ? 10.042 16.086 0.617 1.00 94.62 383 LEU A O 1
ATOM 3035 N N . ILE A 1 384 ? 11.686 16.584 2.067 1.00 94.06 384 ILE A N 1
ATOM 3036 C CA . ILE A 1 384 ? 10.792 17.171 3.084 1.00 94.06 384 ILE A CA 1
ATOM 3037 C C . ILE A 1 384 ? 10.238 18.527 2.638 1.00 94.06 384 ILE A C 1
ATOM 3039 O O . ILE A 1 384 ? 9.025 18.728 2.664 1.00 94.06 384 ILE A O 1
ATOM 3043 N N . ALA A 1 385 ? 11.090 19.453 2.186 1.00 93.69 385 ALA A N 1
ATOM 3044 C CA . ALA A 1 385 ? 10.626 20.780 1.786 1.00 93.69 385 ALA A CA 1
ATOM 3045 C C . ALA A 1 385 ? 9.566 20.728 0.662 1.00 93.69 385 ALA A C 1
ATOM 3047 O O . ALA A 1 385 ? 8.569 21.443 0.770 1.00 93.69 385 ALA A O 1
ATOM 3048 N N . PRO A 1 386 ? 9.679 19.868 -0.377 1.00 91.88 386 PRO A N 1
ATOM 3049 C CA . PRO A 1 386 ? 8.595 19.669 -1.343 1.00 91.88 386 PRO A CA 1
ATOM 3050 C C . PRO A 1 386 ? 7.299 19.103 -0.745 1.00 91.88 386 PRO A C 1
ATOM 3052 O O . PRO A 1 386 ? 6.225 19.557 -1.128 1.00 91.88 386 PRO A O 1
ATOM 3055 N N . LEU A 1 387 ? 7.366 18.168 0.211 1.00 90.81 387 LEU A N 1
ATOM 3056 C CA . LEU A 1 387 ? 6.176 17.636 0.900 1.00 90.81 387 LEU A CA 1
ATOM 3057 C C . LEU A 1 387 ? 5.405 18.721 1.665 1.00 90.81 387 LEU A C 1
ATOM 3059 O O . LEU A 1 387 ? 4.174 18.679 1.751 1.00 90.81 387 LEU A O 1
ATOM 3063 N N . GLN A 1 388 ? 6.127 19.689 2.223 1.00 89.50 388 GLN A N 1
ATOM 3064 C CA . GLN A 1 388 ? 5.558 20.777 3.016 1.00 89.50 388 GLN A CA 1
ATOM 3065 C C . GLN A 1 388 ? 4.931 21.888 2.157 1.00 89.50 388 GLN A C 1
ATOM 3067 O O . GLN A 1 388 ? 4.179 22.712 2.680 1.00 89.50 388 GLN A O 1
ATOM 3072 N N . LYS A 1 389 ? 5.175 21.909 0.838 1.00 86.44 389 LYS A N 1
ATOM 3073 C CA . LYS A 1 389 ? 4.477 22.825 -0.080 1.00 86.44 389 LYS A CA 1
ATOM 3074 C C . LYS A 1 389 ? 2.993 22.476 -0.115 1.00 86.44 389 LYS A C 1
ATOM 3076 O O . LYS A 1 389 ? 2.646 21.307 -0.069 1.00 86.44 389 LYS A O 1
ATOM 3081 N N . PHE A 1 390 ? 2.088 23.445 -0.217 1.00 80.19 390 PHE A N 1
ATOM 3082 C CA . PHE A 1 390 ? 0.634 23.201 -0.287 1.00 80.19 390 PHE A CA 1
ATOM 3083 C C . PHE A 1 390 ? 0.093 23.229 -1.732 1.00 80.19 390 PHE A C 1
ATOM 3085 O O . PHE A 1 390 ? -0.945 23.828 -2.000 1.00 80.19 390 PHE A O 1
ATOM 3092 N N . ASP A 1 391 ? 0.795 22.577 -2.662 1.00 84.12 391 ASP A N 1
ATOM 3093 C CA . ASP A 1 391 ? 0.468 22.497 -4.092 1.00 84.12 391 ASP A CA 1
ATOM 3094 C C . ASP A 1 391 ? -0.042 21.102 -4.525 1.00 84.12 391 ASP A C 1
ATOM 3096 O O . ASP A 1 391 ? -0.276 20.215 -3.702 1.00 84.12 391 ASP A O 1
ATOM 3100 N N . GLU A 1 392 ? -0.297 20.920 -5.825 1.00 81.00 392 GLU A N 1
ATOM 3101 C CA . GLU A 1 392 ? -0.757 19.639 -6.386 1.00 81.00 392 GLU A CA 1
ATOM 3102 C C . GLU A 1 392 ? 0.337 18.560 -6.371 1.00 81.00 392 GLU A C 1
ATOM 3104 O O . GLU A 1 392 ? 0.036 17.387 -6.150 1.00 81.00 392 GLU A O 1
ATOM 3109 N N . GLU A 1 393 ? 1.608 18.944 -6.554 1.00 84.12 393 GLU A N 1
ATOM 3110 C CA . GLU A 1 393 ? 2.741 18.013 -6.479 1.00 84.12 393 GLU A CA 1
ATOM 3111 C C . GLU A 1 393 ? 2.845 17.418 -5.074 1.00 84.12 393 GLU A C 1
ATOM 3113 O O . GLU A 1 393 ? 2.968 16.204 -4.926 1.00 84.12 393 GLU A O 1
ATOM 3118 N N . SER A 1 394 ? 2.724 18.228 -4.022 1.00 88.19 394 SER A N 1
ATOM 3119 C CA . SER A 1 394 ? 2.811 17.701 -2.665 1.00 88.19 394 SER A CA 1
ATOM 3120 C C . SER A 1 394 ? 1.669 16.756 -2.317 1.00 88.19 394 SER A C 1
ATOM 3122 O O . SER A 1 394 ? 1.914 15.769 -1.627 1.00 88.19 394 SER A O 1
ATOM 3124 N N . LEU A 1 395 ? 0.445 16.983 -2.817 1.00 86.19 395 LEU A N 1
ATOM 3125 C CA . LEU A 1 395 ? -0.660 16.030 -2.642 1.00 86.19 395 LEU A CA 1
ATOM 3126 C C . LEU A 1 395 ? -0.280 14.645 -3.174 1.00 86.19 395 LEU A C 1
ATOM 3128 O O . LEU A 1 395 ? -0.554 13.641 -2.518 1.00 86.19 395 LEU A O 1
ATOM 3132 N N . PHE A 1 396 ? 0.402 14.597 -4.320 1.00 83.19 396 PHE A N 1
ATOM 3133 C CA . PHE A 1 396 ? 0.926 13.354 -4.878 1.00 83.19 396 PHE A CA 1
ATOM 3134 C C . PHE A 1 396 ? 2.005 12.732 -3.984 1.00 83.19 396 PHE A C 1
ATOM 3136 O O . PHE A 1 396 ? 1.977 11.536 -3.704 1.00 83.19 396 PHE A O 1
ATOM 3143 N N . LEU A 1 397 ? 2.935 13.536 -3.471 1.00 89.75 397 LEU A N 1
ATOM 3144 C CA . LEU A 1 397 ? 3.999 13.045 -2.593 1.00 89.75 397 LEU A CA 1
ATOM 3145 C C . LEU A 1 397 ? 3.468 12.528 -1.241 1.00 89.75 397 LEU A C 1
ATOM 3147 O O . LEU A 1 397 ? 4.024 11.583 -0.685 1.00 89.75 397 LEU A O 1
ATOM 3151 N N . TRP A 1 398 ? 2.366 13.073 -0.720 1.00 91.12 398 TRP A N 1
ATOM 3152 C CA . TRP A 1 398 ? 1.731 12.574 0.508 1.00 91.12 398 TRP A CA 1
ATOM 3153 C C . TRP A 1 398 ? 1.111 11.179 0.353 1.00 91.12 398 TRP A C 1
ATOM 3155 O O . TRP A 1 398 ? 1.021 10.446 1.339 1.00 91.12 398 TRP A O 1
ATOM 3165 N N . GLN A 1 399 ? 0.764 10.765 -0.869 1.00 87.06 399 GLN A N 1
ATOM 3166 C CA . GLN A 1 399 ? 0.365 9.379 -1.144 1.00 87.06 399 GLN A CA 1
ATOM 3167 C C . GLN A 1 399 ? 1.543 8.421 -0.903 1.00 87.06 399 GLN A C 1
ATOM 3169 O O . GLN A 1 399 ? 1.367 7.388 -0.261 1.00 87.06 399 GLN A O 1
ATOM 3174 N N . ALA A 1 400 ? 2.765 8.810 -1.295 1.00 87.25 400 ALA A N 1
ATOM 3175 C CA . ALA A 1 400 ? 3.989 8.053 -1.004 1.00 87.25 400 ALA A CA 1
ATOM 3176 C C . ALA A 1 400 ? 4.217 7.868 0.506 1.00 87.25 400 ALA A C 1
ATOM 3178 O O . ALA A 1 400 ? 4.628 6.803 0.979 1.00 87.25 400 ALA A O 1
ATOM 3179 N N . VAL A 1 401 ? 3.933 8.911 1.295 1.00 89.81 401 VAL A N 1
ATOM 3180 C CA . VAL A 1 401 ? 4.039 8.850 2.760 1.00 89.81 401 VAL A CA 1
ATOM 3181 C C . VAL A 1 401 ? 3.090 7.790 3.319 1.00 89.81 401 VAL A C 1
ATOM 3183 O O . VAL A 1 401 ? 3.513 7.004 4.165 1.00 89.81 401 VAL A O 1
ATOM 3186 N N . ALA A 1 402 ? 1.861 7.727 2.803 1.00 87.69 402 ALA A N 1
ATOM 3187 C CA . ALA A 1 402 ? 0.793 6.844 3.263 1.00 87.69 402 ALA A CA 1
ATOM 3188 C C . ALA A 1 402 ? 0.986 5.346 2.953 1.00 87.69 402 ALA A C 1
ATOM 3190 O O . ALA A 1 402 ? 0.213 4.527 3.449 1.00 87.69 402 ALA A O 1
ATOM 3191 N N . TYR A 1 403 ? 1.996 4.944 2.180 1.00 82.19 403 TYR A N 1
ATOM 3192 C CA . TYR A 1 403 ? 2.251 3.518 1.922 1.00 82.19 403 TYR A CA 1
ATOM 3193 C C . TYR A 1 403 ? 2.765 2.734 3.119 1.00 82.19 403 TYR A C 1
ATOM 3195 O O . TYR A 1 403 ? 2.561 1.523 3.204 1.00 82.19 403 TYR A O 1
ATOM 3203 N N . HIS A 1 404 ? 3.452 3.418 4.024 1.00 80.19 404 HIS A N 1
ATOM 3204 C CA . HIS A 1 404 ? 4.075 2.806 5.180 1.00 80.19 404 HIS A CA 1
ATOM 3205 C C . HIS A 1 404 ? 3.657 3.566 6.424 1.00 80.19 404 HIS A C 1
ATOM 3207 O O . HIS A 1 404 ? 3.634 4.798 6.422 1.00 80.19 404 HIS A O 1
ATOM 3213 N N . THR A 1 405 ? 3.384 2.830 7.498 1.00 80.44 405 THR A N 1
ATOM 3214 C CA . THR A 1 405 ? 3.255 3.429 8.823 1.00 80.44 405 THR A CA 1
ATOM 3215 C C . THR A 1 405 ? 4.549 4.165 9.141 1.00 80.44 405 THR A C 1
ATOM 3217 O O . THR A 1 405 ? 5.636 3.590 9.058 1.00 80.44 405 THR A O 1
ATOM 3220 N N . ARG A 1 406 ? 4.441 5.459 9.444 1.00 84.62 406 ARG A N 1
ATOM 3221 C CA . ARG A 1 406 ? 5.600 6.296 9.769 1.00 84.62 406 ARG A CA 1
ATOM 3222 C C . ARG A 1 406 ? 5.779 6.369 11.275 1.00 84.62 406 ARG A C 1
ATOM 3224 O O . ARG A 1 406 ? 4.807 6.489 12.012 1.00 84.62 406 ARG A O 1
ATOM 3231 N N . PHE A 1 407 ? 7.032 6.301 11.702 1.00 78.25 407 PHE A N 1
ATOM 3232 C CA . PHE A 1 407 ? 7.423 6.288 13.107 1.00 78.25 407 PHE A CA 1
ATOM 3233 C C . PHE A 1 407 ? 8.229 7.540 13.465 1.00 78.25 407 PHE A C 1
ATOM 3235 O O . PHE A 1 407 ? 8.489 8.397 12.615 1.00 78.25 407 PHE A O 1
ATOM 3242 N N . TYR A 1 408 ? 8.620 7.625 14.735 1.00 84.44 408 TYR A N 1
ATOM 3243 C CA . TYR A 1 408 ? 9.186 8.799 15.400 1.00 84.44 408 TYR A CA 1
ATOM 3244 C C . TYR A 1 408 ? 10.143 9.647 14.542 1.00 84.44 408 TYR A C 1
ATOM 3246 O O . TYR A 1 408 ? 9.864 10.820 14.320 1.00 84.44 408 TYR A O 1
ATOM 3254 N N . LEU A 1 409 ? 11.218 9.064 13.991 1.00 84.31 409 LEU A N 1
ATOM 3255 C CA . LEU A 1 409 ? 12.236 9.815 13.234 1.00 84.31 409 LEU A CA 1
ATOM 3256 C C . LEU A 1 409 ? 11.670 10.570 12.025 1.00 84.31 409 LEU A C 1
ATOM 3258 O O . LEU A 1 409 ? 12.043 11.710 11.776 1.00 84.31 409 LEU A O 1
ATOM 3262 N N . VAL A 1 410 ? 10.762 9.942 11.278 1.00 88.94 410 VAL A N 1
ATOM 3263 C CA . VAL A 1 410 ? 10.129 10.577 10.115 1.00 88.94 410 VAL A CA 1
ATOM 3264 C C . VAL A 1 410 ? 9.114 11.621 10.575 1.00 88.94 410 VAL A C 1
ATOM 3266 O O . VAL A 1 410 ? 9.027 12.707 10.003 1.00 88.94 410 VAL A O 1
ATOM 3269 N N . LEU A 1 411 ? 8.349 11.299 11.620 1.00 91.88 411 LEU A N 1
ATOM 3270 C CA . LEU A 1 411 ? 7.295 12.164 12.139 1.00 91.88 411 LEU A CA 1
ATOM 3271 C C . LEU A 1 411 ? 7.832 13.429 12.814 1.00 91.88 411 LEU A C 1
ATOM 3273 O O . LEU A 1 411 ? 7.134 14.434 12.788 1.00 91.88 411 LEU A O 1
ATOM 3277 N N . LEU A 1 412 ? 9.069 13.445 13.312 1.00 90.44 412 LEU A N 1
ATOM 3278 C CA . LEU A 1 412 ? 9.711 14.689 13.752 1.00 90.44 412 LEU A CA 1
ATOM 3279 C C . LEU A 1 412 ? 9.821 15.727 12.623 1.00 90.44 412 LEU A C 1
ATOM 3281 O O . LEU A 1 412 ? 9.666 16.920 12.864 1.00 90.44 412 LEU A O 1
ATOM 3285 N N . GLU A 1 413 ? 10.052 15.281 11.386 1.00 91.94 413 GLU A N 1
ATOM 3286 C CA . GLU A 1 413 ? 10.286 16.173 10.244 1.00 91.94 413 GLU A CA 1
ATOM 3287 C C . GLU A 1 413 ? 8.975 16.564 9.532 1.00 91.94 413 GLU A C 1
ATOM 3289 O O . GLU A 1 413 ? 8.782 17.719 9.147 1.00 91.94 413 GLU A O 1
ATOM 3294 N N . ILE A 1 414 ? 8.041 15.617 9.353 1.00 92.56 414 ILE A N 1
ATOM 3295 C CA . ILE A 1 414 ? 6.789 15.852 8.595 1.00 92.56 414 ILE A CA 1
ATOM 3296 C C . ILE A 1 414 ? 5.542 16.014 9.475 1.00 92.56 414 ILE A C 1
ATOM 3298 O O . ILE A 1 414 ? 4.499 16.490 9.009 1.00 92.56 414 ILE A O 1
ATOM 3302 N N . GLY A 1 415 ? 5.636 15.633 10.746 1.00 88.62 415 GLY A N 1
ATOM 3303 C CA . GLY A 1 415 ? 4.537 15.599 11.705 1.00 88.62 415 GLY A CA 1
ATOM 3304 C C . GLY A 1 415 ? 3.819 16.928 11.943 1.00 88.62 415 GLY A C 1
ATOM 3305 O O . GLY A 1 415 ? 2.606 16.887 12.121 1.00 88.62 415 GLY A O 1
ATOM 3306 N N . PRO A 1 416 ? 4.462 18.110 11.858 1.00 89.94 416 PRO A N 1
ATOM 3307 C CA . PRO A 1 416 ? 3.737 19.380 11.943 1.00 89.94 416 PRO A CA 1
ATOM 3308 C C . PRO A 1 416 ? 2.668 19.561 10.851 1.00 89.94 416 PRO A C 1
ATOM 3310 O O . PRO A 1 416 ? 1.635 20.180 11.098 1.00 89.94 416 PRO A O 1
ATOM 3313 N N . THR A 1 417 ? 2.893 18.994 9.660 1.00 92.50 417 THR A N 1
ATOM 3314 C CA . THR A 1 417 ? 2.011 19.141 8.483 1.00 92.50 417 THR A CA 1
ATOM 3315 C C . THR A 1 417 ? 1.068 17.958 8.256 1.00 92.50 417 THR A C 1
ATOM 3317 O O . THR A 1 417 ? 0.004 18.107 7.654 1.00 92.50 417 THR A O 1
ATOM 3320 N N . MET A 1 418 ? 1.429 16.774 8.749 1.00 94.31 418 MET A N 1
ATOM 3321 C CA . MET A 1 418 ? 0.678 15.535 8.533 1.00 94.31 418 MET A CA 1
ATOM 3322 C C . MET A 1 418 ? -0.774 15.566 9.063 1.00 94.31 418 MET A C 1
ATOM 3324 O O . MET A 1 418 ? -1.648 15.072 8.350 1.00 94.31 418 MET A O 1
ATOM 3328 N N . PRO A 1 419 ? -1.084 16.183 10.226 1.00 94.62 419 PRO A N 1
ATOM 3329 C CA . PRO A 1 419 ? -2.452 16.380 10.709 1.00 94.62 419 PRO A CA 1
ATOM 3330 C C . PRO A 1 419 ? -3.362 17.109 9.715 1.00 94.62 419 PRO A C 1
ATOM 3332 O O . PRO A 1 419 ? -4.492 16.684 9.478 1.00 94.62 419 PRO A O 1
ATOM 3335 N N . ASP A 1 420 ? -2.864 18.180 9.090 1.00 93.12 420 ASP A N 1
ATOM 3336 C CA . ASP A 1 420 ? -3.641 18.949 8.112 1.00 93.12 420 ASP A CA 1
ATOM 3337 C C . ASP A 1 420 ? -3.892 18.128 6.844 1.00 93.12 420 ASP A C 1
ATOM 3339 O O . ASP A 1 420 ? -4.975 18.178 6.264 1.00 93.12 420 ASP A O 1
ATOM 3343 N N . ARG A 1 421 ? -2.919 17.302 6.447 1.00 93.06 421 ARG A N 1
ATOM 3344 C CA . ARG A 1 421 ? -3.045 16.397 5.297 1.00 93.06 421 ARG A CA 1
ATOM 3345 C C . ARG A 1 421 ? -3.993 15.241 5.557 1.00 93.06 421 ARG A C 1
ATOM 3347 O O . ARG A 1 421 ? -4.796 14.919 4.689 1.00 93.06 421 ARG A O 1
ATOM 3354 N N . ALA A 1 422 ? -3.985 14.666 6.754 1.00 93.94 422 ALA A N 1
ATOM 3355 C CA . ALA A 1 422 ? -4.962 13.651 7.136 1.00 93.94 422 ALA A CA 1
ATOM 3356 C C . ALA A 1 422 ? -6.411 14.179 7.068 1.00 93.94 422 ALA A C 1
ATOM 3358 O O . ALA A 1 422 ? -7.330 13.408 6.792 1.00 93.94 422 ALA A O 1
ATOM 3359 N N . ALA A 1 423 ? -6.620 15.488 7.249 1.00 91.62 423 ALA A N 1
ATOM 3360 C CA . ALA A 1 423 ? -7.923 16.142 7.117 1.00 91.62 423 ALA A CA 1
ATOM 3361 C C . ALA A 1 423 ? -8.245 16.654 5.691 1.00 91.62 423 ALA A C 1
ATOM 3363 O O . ALA A 1 423 ? -9.396 16.995 5.408 1.00 91.62 423 ALA A O 1
ATOM 3364 N N . ASP A 1 424 ? -7.274 16.693 4.771 1.00 90.56 424 ASP A N 1
ATOM 3365 C CA . ASP A 1 424 ? -7.420 17.301 3.441 1.00 90.56 424 ASP A CA 1
ATOM 3366 C C . ASP A 1 424 ? -8.227 16.418 2.479 1.00 90.56 424 ASP A C 1
ATOM 3368 O O . ASP A 1 424 ? -7.720 15.452 1.913 1.00 90.56 424 ASP A O 1
ATOM 3372 N N . ARG A 1 425 ? -9.489 16.785 2.228 1.00 88.31 425 ARG A N 1
ATOM 3373 C CA . ARG A 1 425 ? -10.433 16.025 1.383 1.00 88.31 425 ARG A CA 1
ATOM 3374 C C . ARG A 1 425 ? -10.024 15.890 -0.089 1.00 88.31 425 ARG A C 1
ATOM 3376 O O . ARG A 1 425 ? -10.693 15.158 -0.814 1.00 88.31 425 ARG A O 1
ATOM 3383 N N . ARG A 1 426 ? -8.974 16.585 -0.538 1.00 86.25 426 ARG A N 1
ATOM 3384 C CA . ARG A 1 426 ? -8.383 16.384 -1.872 1.00 86.25 426 ARG A CA 1
ATOM 3385 C C . ARG A 1 426 ? -7.575 15.087 -1.953 1.00 86.25 426 ARG A C 1
ATOM 3387 O O . ARG A 1 426 ? -7.376 14.573 -3.048 1.00 86.25 426 ARG A O 1
ATOM 3394 N N . LEU A 1 427 ? -7.116 14.561 -0.816 1.00 87.06 427 LEU A N 1
ATOM 3395 C CA . LEU A 1 427 ? -6.475 13.251 -0.730 1.00 87.06 427 LEU A CA 1
ATOM 3396 C C . LEU A 1 427 ? -7.519 12.134 -0.657 1.00 87.06 427 LEU A C 1
ATOM 3398 O O . LEU A 1 427 ? -8.614 12.301 -0.106 1.00 87.06 427 LEU A O 1
ATOM 3402 N N . SER A 1 428 ? -7.146 10.966 -1.181 1.00 85.19 428 SER A N 1
ATOM 3403 C CA . SER A 1 428 ? -8.004 9.785 -1.160 1.00 85.19 428 SER A CA 1
ATOM 3404 C C . SER A 1 428 ? -8.344 9.357 0.266 1.00 85.19 428 SER A C 1
ATOM 3406 O O . SER A 1 428 ? -7.655 9.691 1.240 1.00 85.19 428 SER A O 1
ATOM 3408 N N . ARG A 1 429 ? -9.424 8.583 0.410 1.00 87.50 429 ARG A N 1
ATOM 3409 C CA . ARG A 1 429 ? -9.823 8.070 1.728 1.00 87.50 429 ARG A CA 1
ATOM 3410 C C . ARG A 1 429 ? -8.739 7.163 2.297 1.00 87.50 429 ARG A C 1
ATOM 3412 O O . ARG A 1 429 ? -8.409 7.286 3.474 1.00 87.50 429 ARG A O 1
ATOM 3419 N N . ARG A 1 430 ? -8.154 6.307 1.456 1.00 86.94 430 ARG A N 1
ATOM 3420 C CA . ARG A 1 430 ? -7.058 5.406 1.825 1.00 86.94 430 ARG A CA 1
ATOM 3421 C C . ARG A 1 430 ? -5.840 6.165 2.348 1.00 86.94 430 ARG A C 1
ATOM 3423 O O . ARG A 1 430 ? -5.350 5.840 3.429 1.00 86.94 430 ARG A O 1
ATOM 3430 N N . THR A 1 431 ? -5.388 7.186 1.618 1.00 89.25 431 THR A N 1
ATOM 3431 C CA . THR A 1 431 ? -4.239 8.004 2.024 1.00 89.25 431 THR A CA 1
ATOM 3432 C C . THR A 1 431 ? -4.506 8.648 3.385 1.00 89.25 431 THR A C 1
ATOM 3434 O O . THR A 1 431 ? -3.733 8.448 4.321 1.00 89.25 431 THR A O 1
ATOM 3437 N N . ARG A 1 432 ? -5.648 9.329 3.550 1.00 93.56 432 ARG A N 1
ATOM 3438 C CA . ARG A 1 432 ? -6.010 9.987 4.819 1.00 93.56 432 ARG A CA 1
ATOM 3439 C C . ARG A 1 432 ? -6.057 9.024 6.007 1.00 93.56 432 ARG A C 1
ATOM 3441 O O . ARG A 1 432 ? -5.530 9.355 7.067 1.00 93.56 432 ARG A O 1
ATOM 3448 N N . ARG A 1 433 ? -6.616 7.819 5.827 1.00 92.38 433 ARG A N 1
ATOM 3449 C CA . ARG A 1 433 ? -6.632 6.761 6.860 1.00 92.38 433 ARG A CA 1
ATOM 3450 C C . ARG A 1 433 ? -5.237 6.358 7.289 1.00 92.38 433 ARG A C 1
ATOM 3452 O O . ARG A 1 433 ? -4.986 6.267 8.486 1.00 92.38 433 ARG A O 1
ATOM 3459 N N . SER A 1 434 ? -4.335 6.133 6.339 1.00 91.81 434 SER A N 1
ATOM 3460 C CA . SER A 1 434 ? -2.968 5.717 6.651 1.00 91.81 434 SER A CA 1
ATOM 3461 C C . SER A 1 434 ? -2.188 6.810 7.393 1.00 91.81 434 SER A C 1
ATOM 3463 O O . SER A 1 434 ? -1.499 6.529 8.380 1.00 91.81 434 SER A O 1
ATOM 3465 N N . LEU A 1 435 ? -2.360 8.076 6.987 1.00 94.81 435 LEU A N 1
ATOM 3466 C CA . LEU A 1 435 ? -1.745 9.213 7.678 1.00 94.81 435 LEU A CA 1
ATOM 3467 C C . LEU A 1 435 ? -2.272 9.340 9.117 1.00 94.81 435 LEU A C 1
ATOM 3469 O O . LEU A 1 435 ? -1.482 9.394 10.058 1.00 94.81 435 LEU A O 1
ATOM 3473 N N . ALA A 1 436 ? -3.595 9.314 9.306 1.00 95.62 436 ALA A N 1
ATOM 3474 C CA . ALA A 1 436 ? -4.199 9.352 10.638 1.00 95.62 436 ALA A CA 1
ATOM 3475 C C . ALA A 1 436 ? -3.732 8.170 11.505 1.00 95.62 436 ALA A C 1
ATOM 3477 O O . ALA A 1 436 ? -3.343 8.364 12.654 1.00 95.62 436 ALA A O 1
ATOM 3478 N N . SER A 1 437 ? -3.694 6.964 10.933 1.00 93.38 437 SER A N 1
ATOM 3479 C CA . SER A 1 437 ? -3.254 5.746 11.622 1.00 93.38 437 SER A CA 1
ATOM 3480 C C . SER A 1 437 ? -1.811 5.847 12.113 1.00 93.38 437 SER A C 1
ATOM 3482 O O . SER A 1 437 ? -1.532 5.486 13.251 1.00 93.38 437 SER A O 1
ATOM 3484 N N . SER A 1 438 ? -0.900 6.387 11.297 1.00 93.75 438 SER A N 1
ATOM 3485 C CA . SER A 1 438 ? 0.503 6.579 11.695 1.00 93.75 438 SER A CA 1
ATOM 3486 C C . SER A 1 438 ? 0.641 7.521 12.895 1.00 93.75 438 SER A C 1
ATOM 3488 O O . SER A 1 438 ? 1.415 7.242 13.805 1.00 93.75 438 SER A O 1
ATOM 3490 N N . LEU A 1 439 ? -0.140 8.607 12.930 1.00 95.75 439 LEU A N 1
ATOM 3491 C CA . LEU A 1 439 ? -0.125 9.566 14.040 1.00 95.75 439 LEU A CA 1
ATOM 3492 C C . LEU A 1 439 ? -0.704 8.971 15.333 1.00 95.75 439 LEU A C 1
ATOM 3494 O O . LEU A 1 439 ? -0.148 9.194 16.407 1.00 95.75 439 LEU A O 1
ATOM 3498 N N . VAL A 1 440 ? -1.779 8.179 15.234 1.00 96.31 440 VAL A N 1
ATOM 3499 C CA . VAL A 1 440 ? -2.344 7.450 16.384 1.00 96.31 440 VAL A CA 1
ATOM 3500 C C . VAL A 1 440 ? -1.332 6.448 16.937 1.00 96.31 440 VAL A C 1
ATOM 3502 O O . VAL A 1 440 ? -1.073 6.444 18.137 1.00 96.31 440 VAL A O 1
ATOM 3505 N N . VAL A 1 441 ? -0.720 5.636 16.072 1.00 94.25 441 VAL A N 1
ATOM 3506 C CA . VAL A 1 441 ? 0.282 4.638 16.476 1.00 94.25 441 VAL A CA 1
ATOM 3507 C C . VAL A 1 441 ? 1.498 5.299 17.129 1.00 94.25 441 VAL A C 1
ATOM 3509 O O . VAL A 1 441 ? 1.986 4.807 18.145 1.00 94.25 441 VAL A O 1
ATOM 3512 N N . GLU A 1 442 ? 1.977 6.429 16.603 1.00 94.62 442 GLU A N 1
ATOM 3513 C CA . GLU A 1 442 ? 3.093 7.154 17.217 1.00 94.62 442 GLU A CA 1
ATOM 3514 C C . GLU A 1 442 ? 2.739 7.713 18.599 1.00 94.62 442 GLU A C 1
ATOM 3516 O O . GLU A 1 442 ? 3.544 7.558 19.517 1.00 94.62 442 GLU A O 1
ATOM 3521 N N . SER A 1 443 ? 1.534 8.269 18.772 1.00 95.56 443 SER A N 1
ATOM 3522 C CA . SER A 1 443 ? 1.057 8.747 20.080 1.00 95.56 443 SER A CA 1
ATOM 3523 C C . SER A 1 443 ? 0.929 7.603 21.094 1.00 95.56 443 SER A C 1
ATOM 3525 O O . SER A 1 443 ? 1.335 7.746 22.244 1.00 95.56 443 SER A O 1
ATOM 3527 N N . LEU A 1 444 ? 0.428 6.435 20.675 1.00 95.44 444 LEU A N 1
ATOM 3528 C CA . LEU A 1 444 ? 0.355 5.242 21.530 1.00 95.44 444 LEU A CA 1
ATOM 3529 C C . LEU A 1 444 ? 1.750 4.762 21.957 1.00 95.44 444 LEU A C 1
ATOM 3531 O O . LEU A 1 444 ? 1.969 4.459 23.129 1.00 95.44 444 LEU A O 1
ATOM 3535 N N . HIS A 1 445 ? 2.721 4.751 21.037 1.00 93.81 445 HIS A N 1
ATOM 3536 C CA . HIS A 1 445 ? 4.118 4.481 21.386 1.00 93.81 445 HIS A CA 1
ATOM 3537 C C . HIS A 1 445 ? 4.692 5.529 22.347 1.00 93.81 445 HIS A C 1
ATOM 3539 O O . HIS A 1 445 ? 5.446 5.163 23.242 1.00 93.81 445 HIS A O 1
ATOM 3545 N N . ALA A 1 446 ? 4.350 6.811 22.183 1.00 93.88 446 ALA A N 1
ATOM 3546 C CA . ALA A 1 446 ? 4.827 7.874 23.062 1.00 93.88 446 ALA A CA 1
ATOM 3547 C C . ALA A 1 446 ? 4.373 7.664 24.514 1.00 93.88 446 ALA A C 1
ATOM 3549 O O . ALA A 1 446 ? 5.203 7.714 25.421 1.00 93.88 446 ALA A O 1
ATOM 3550 N N . PHE A 1 447 ? 3.095 7.324 24.721 1.00 95.44 447 PHE A N 1
ATOM 3551 C CA . PHE A 1 447 ? 2.581 6.962 26.044 1.00 95.44 447 PHE A CA 1
ATOM 3552 C C . PHE A 1 447 ? 3.250 5.710 26.613 1.00 95.44 447 PHE A C 1
ATOM 3554 O O . PHE A 1 447 ? 3.742 5.749 27.739 1.00 95.44 447 PHE A O 1
ATOM 3561 N N . ARG A 1 448 ? 3.337 4.629 25.823 1.00 92.44 448 ARG A N 1
ATOM 3562 C CA . ARG A 1 448 ? 3.968 3.371 26.254 1.00 92.44 448 ARG A CA 1
ATOM 3563 C C . ARG A 1 448 ? 5.405 3.582 26.732 1.00 92.44 448 ARG A C 1
ATOM 3565 O O . ARG A 1 448 ? 5.811 3.023 27.744 1.00 92.44 448 ARG A O 1
ATOM 3572 N N . ASP A 1 449 ? 6.172 4.360 25.974 1.00 91.50 449 ASP A N 1
ATOM 3573 C CA . ASP A 1 449 ? 7.596 4.574 26.224 1.00 91.50 449 ASP A CA 1
ATOM 3574 C C . ASP A 1 449 ? 7.846 5.726 27.224 1.00 91.50 449 ASP A C 1
ATOM 3576 O O . ASP A 1 449 ? 8.999 6.011 27.545 1.00 91.50 449 ASP A O 1
ATOM 3580 N N . GLY A 1 450 ? 6.796 6.409 27.707 1.00 91.62 450 GLY A N 1
ATOM 3581 C CA . GLY A 1 450 ? 6.908 7.549 28.623 1.00 91.62 450 GLY A CA 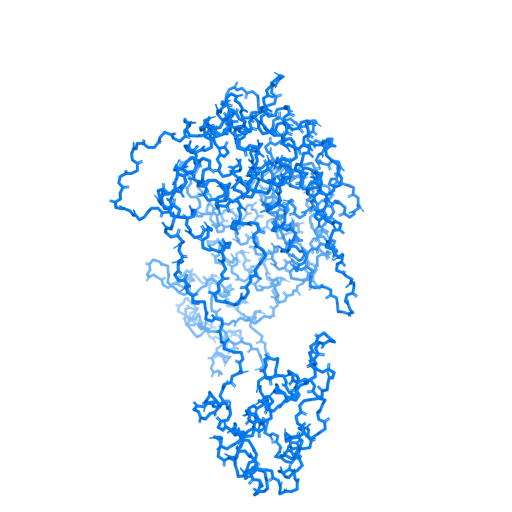1
ATOM 3582 C C . GLY A 1 450 ? 7.688 8.731 28.039 1.00 91.62 450 GLY A C 1
ATOM 3583 O O . GLY A 1 450 ? 8.374 9.444 28.773 1.00 91.62 450 GLY A O 1
ATOM 3584 N N . ARG A 1 451 ? 7.632 8.913 26.716 1.00 93.50 451 ARG A N 1
ATOM 3585 C CA . ARG A 1 451 ? 8.397 9.926 25.976 1.00 93.50 451 ARG A CA 1
ATOM 3586 C C . ARG A 1 451 ? 7.490 11.018 25.423 1.00 93.50 451 ARG A C 1
ATOM 3588 O O . ARG A 1 451 ? 6.305 10.800 25.188 1.00 93.50 451 ARG A O 1
ATOM 3595 N N . GLU A 1 452 ? 8.085 12.164 25.109 1.00 91.56 452 GLU A N 1
ATOM 3596 C CA . GLU A 1 452 ? 7.401 13.194 24.328 1.00 91.56 452 GLU A CA 1
ATOM 3597 C C . GLU A 1 452 ? 7.031 12.650 22.930 1.00 91.56 452 GLU A C 1
ATOM 3599 O O . GLU A 1 452 ? 7.845 11.962 22.289 1.00 91.56 452 GLU A O 1
ATOM 3604 N N . PRO A 1 453 ? 5.804 12.911 22.446 1.00 93.31 453 PRO A N 1
ATOM 3605 C CA . PRO A 1 453 ? 5.374 12.480 21.124 1.00 93.31 453 PRO A CA 1
ATOM 3606 C C . PRO A 1 453 ? 6.049 13.313 20.029 1.00 93.31 453 PRO A C 1
ATOM 3608 O O . PRO A 1 453 ? 6.324 14.501 20.208 1.00 93.31 453 PRO A O 1
ATOM 3611 N N . ALA A 1 454 ? 6.274 12.714 18.856 1.00 92.75 454 ALA A N 1
ATOM 3612 C CA . ALA A 1 454 ? 6.817 13.436 17.701 1.00 92.75 454 ALA A CA 1
ATOM 3613 C C . ALA A 1 454 ? 5.868 14.549 17.232 1.00 92.75 454 ALA A C 1
ATOM 3615 O O . ALA A 1 454 ? 6.305 15.587 16.735 1.00 92.75 454 ALA A O 1
ATOM 3616 N N . VAL A 1 455 ? 4.561 14.332 17.400 1.00 94.12 455 VAL A N 1
ATOM 3617 C CA . VAL A 1 455 ? 3.524 15.337 17.167 1.00 94.12 455 VAL A CA 1
ATOM 3618 C C . VAL A 1 455 ? 2.768 15.575 18.470 1.00 94.12 455 VAL A C 1
ATOM 3620 O O . VAL A 1 455 ? 2.240 14.617 19.030 1.00 94.12 455 VAL A O 1
ATOM 3623 N N . PRO A 1 456 ? 2.636 16.829 18.944 1.00 95.44 456 PRO A N 1
ATOM 3624 C CA . PRO A 1 456 ? 1.933 17.111 20.189 1.00 95.44 456 PRO A CA 1
ATOM 3625 C C . PRO A 1 456 ? 0.537 16.480 20.223 1.00 95.44 456 PRO A C 1
ATOM 3627 O O . PRO A 1 456 ? -0.260 16.669 19.300 1.00 95.44 456 PRO A O 1
ATOM 3630 N N . HIS A 1 457 ? 0.209 15.792 21.316 1.00 95.19 457 HIS A N 1
ATOM 3631 C CA . HIS A 1 457 ? -1.073 15.104 21.498 1.00 95.19 457 HIS A CA 1
ATOM 3632 C C . HIS A 1 457 ? -2.289 16.003 21.228 1.00 95.19 457 HIS A C 1
ATOM 3634 O O . HIS A 1 457 ? -3.235 15.590 20.560 1.00 95.19 457 HIS A O 1
ATOM 3640 N N . ALA A 1 458 ? -2.238 17.273 21.640 1.00 95.06 458 ALA A N 1
ATOM 3641 C CA . ALA A 1 458 ? -3.295 18.243 21.352 1.00 95.06 458 ALA A CA 1
ATOM 3642 C C . ALA A 1 458 ? -3.551 18.419 19.840 1.00 95.06 458 ALA A C 1
ATOM 3644 O O . ALA A 1 458 ? -4.696 18.570 19.408 1.00 95.06 458 ALA A O 1
ATOM 3645 N N . ARG A 1 459 ? -2.495 18.360 19.017 1.00 95.94 459 ARG A N 1
ATOM 3646 C CA . ARG A 1 459 ? -2.590 18.473 17.557 1.00 95.94 459 ARG A CA 1
ATOM 3647 C C . ARG A 1 459 ? -3.205 17.221 16.937 1.00 95.94 459 ARG A C 1
ATOM 3649 O O . ARG A 1 459 ? -4.052 17.349 16.054 1.00 95.94 459 ARG A O 1
ATOM 3656 N N . VAL A 1 460 ? -2.836 16.038 17.432 1.00 96.50 460 VAL A N 1
ATOM 3657 C CA . VAL A 1 460 ? -3.449 14.761 17.029 1.00 96.50 460 VAL A CA 1
ATOM 3658 C C . VAL A 1 460 ? -4.932 14.737 17.408 1.00 96.50 460 VAL A C 1
ATOM 3660 O O . VAL A 1 460 ? -5.773 14.428 16.566 1.00 96.50 460 VAL A O 1
ATOM 3663 N N . GLY A 1 461 ? -5.285 15.172 18.619 1.00 96.56 461 GLY A N 1
ATOM 3664 C CA . GLY A 1 461 ? -6.680 15.297 19.044 1.00 96.56 461 GLY A CA 1
ATOM 3665 C C . GLY A 1 461 ? -7.482 16.258 18.161 1.00 96.56 461 GLY A C 1
ATOM 3666 O O . GLY A 1 461 ? -8.601 15.948 17.754 1.00 96.56 461 GLY A O 1
ATOM 3667 N N . GLN A 1 462 ? -6.910 17.409 17.788 1.00 96.00 462 GLN A N 1
ATOM 3668 C CA . GLN A 1 462 ? -7.572 18.350 16.876 1.00 96.00 462 GLN A CA 1
ATOM 3669 C C . GLN A 1 462 ? -7.783 17.770 15.472 1.00 96.00 462 GLN A C 1
ATOM 3671 O O . GLN A 1 462 ? -8.829 18.008 14.869 1.00 96.00 462 GLN A O 1
ATOM 3676 N N . MET A 1 463 ? -6.828 16.988 14.964 1.00 96.75 463 MET A N 1
ATOM 3677 C CA . MET A 1 463 ? -7.003 16.247 13.716 1.00 96.75 463 MET A CA 1
ATOM 3678 C C . MET A 1 463 ? -8.169 15.266 13.827 1.00 96.75 463 MET A C 1
ATOM 3680 O O . MET A 1 463 ? -9.064 15.302 12.994 1.00 96.75 463 MET A O 1
ATOM 3684 N N . LEU A 1 464 ? -8.214 14.427 14.866 1.00 96.75 464 LEU A N 1
ATOM 3685 C CA . LEU A 1 464 ? -9.278 13.427 15.032 1.00 96.75 464 LEU A CA 1
ATOM 3686 C C . LEU A 1 464 ? -10.687 14.055 15.049 1.00 96.75 464 LEU A C 1
ATOM 3688 O O . LEU A 1 464 ? -11.637 13.452 14.535 1.00 96.75 464 LEU A O 1
ATOM 3692 N N . ARG A 1 465 ? -10.817 15.284 15.571 1.00 95.50 465 ARG A N 1
ATOM 3693 C CA . ARG A 1 465 ? -12.060 16.074 15.520 1.00 95.50 465 ARG A CA 1
ATOM 3694 C C . ARG A 1 465 ? -12.452 16.507 14.105 1.00 95.50 465 ARG A C 1
ATOM 3696 O O . ARG A 1 465 ? -13.642 16.553 13.809 1.00 95.50 465 ARG A O 1
ATOM 3703 N N . SER A 1 466 ? -11.487 16.821 13.239 1.00 94.25 466 SER A N 1
ATOM 3704 C CA . SER A 1 466 ? -11.742 17.300 11.871 1.00 94.25 466 SER A CA 1
ATOM 3705 C C . SER A 1 466 ? -11.908 16.185 10.833 1.00 94.25 466 SER A C 1
ATOM 3707 O O . SER A 1 466 ? -12.423 16.444 9.743 1.00 94.25 466 SER A O 1
ATOM 3709 N N . LEU A 1 467 ? -11.511 14.948 11.156 1.00 94.25 467 LEU A N 1
ATOM 3710 C CA . LEU A 1 467 ? -11.708 13.784 10.287 1.00 94.25 467 LEU A CA 1
ATOM 3711 C C . LEU A 1 467 ? -13.194 13.491 10.048 1.00 94.25 467 LEU A C 1
ATOM 3713 O O . LEU A 1 467 ? -14.039 13.744 10.905 1.00 94.25 467 LEU A O 1
ATOM 3717 N N . ASP A 1 468 ? -13.515 12.882 8.907 1.00 91.31 468 ASP A N 1
ATOM 3718 C CA . ASP A 1 468 ? -14.828 12.269 8.703 1.00 91.31 468 ASP A CA 1
ATOM 3719 C C . ASP A 1 468 ? -14.968 10.956 9.496 1.00 91.31 468 ASP A C 1
ATOM 3721 O O . ASP A 1 468 ? -13.982 10.372 9.952 1.00 91.31 468 ASP A O 1
ATOM 3725 N N . GLY A 1 469 ? -16.211 10.501 9.686 1.00 89.19 469 GLY A N 1
ATOM 3726 C CA . GLY A 1 469 ? -16.513 9.361 10.556 1.00 89.19 469 GLY A CA 1
ATOM 3727 C C . GLY A 1 469 ? -15.853 8.048 10.129 1.00 89.19 469 GLY A C 1
ATOM 3728 O O . GLY A 1 469 ? -15.523 7.238 10.988 1.00 89.19 469 GLY A O 1
ATOM 3729 N N . GLU A 1 470 ? -15.610 7.850 8.832 1.00 90.06 470 GLU A N 1
ATOM 3730 C CA . GLU A 1 470 ? -14.982 6.630 8.321 1.00 90.06 470 GLU A CA 1
ATOM 3731 C C . GLU A 1 470 ? -13.477 6.618 8.611 1.00 90.06 470 GLU A C 1
ATOM 3733 O O . GLU A 1 470 ? -12.960 5.650 9.166 1.00 90.06 470 GLU A O 1
ATOM 3738 N N . VAL A 1 471 ? -12.776 7.719 8.311 1.00 93.31 471 VAL A N 1
ATOM 3739 C CA . VAL A 1 471 ? -11.344 7.848 8.632 1.00 93.31 471 VAL A CA 1
ATOM 3740 C C . VAL A 1 471 ? -11.124 7.790 10.149 1.00 93.31 471 VAL A C 1
ATOM 3742 O O . VAL A 1 471 ? -10.173 7.158 10.609 1.00 93.31 471 VAL A O 1
ATOM 3745 N N . ARG A 1 472 ? -12.025 8.392 10.940 1.00 95.00 472 ARG A N 1
ATOM 3746 C CA . ARG A 1 472 ? -11.979 8.324 12.408 1.00 95.00 472 ARG A CA 1
ATOM 3747 C C . ARG A 1 472 ? -12.201 6.901 12.929 1.00 95.00 472 ARG A C 1
ATOM 3749 O O . ARG A 1 472 ? -11.504 6.493 13.851 1.00 95.00 472 ARG A O 1
ATOM 3756 N N . ALA A 1 473 ? -13.125 6.140 12.344 1.00 93.94 473 ALA A N 1
ATOM 3757 C CA . ALA A 1 473 ? -13.338 4.739 12.708 1.00 93.94 473 ALA A CA 1
ATOM 3758 C C . ALA A 1 473 ? -12.087 3.886 12.446 1.00 93.94 473 ALA A C 1
ATOM 3760 O O . ALA A 1 473 ? -11.687 3.103 13.302 1.00 93.94 473 ALA A O 1
ATOM 3761 N N . ASP A 1 474 ? -11.415 4.070 11.307 1.00 92.44 474 ASP A N 1
ATOM 3762 C CA . ASP A 1 474 ? -10.165 3.351 11.030 1.00 92.44 474 ASP A CA 1
ATOM 3763 C C . ASP A 1 474 ? -9.024 3.767 11.974 1.00 92.44 474 ASP A C 1
ATOM 3765 O O . ASP A 1 474 ? -8.247 2.914 12.402 1.00 92.44 474 ASP A O 1
ATOM 3769 N N . ALA A 1 475 ? -8.962 5.041 12.374 1.00 94.75 475 ALA A N 1
ATOM 3770 C CA . ALA A 1 475 ? -8.042 5.501 13.413 1.00 94.75 475 ALA A CA 1
ATOM 3771 C C . ALA A 1 475 ? -8.326 4.836 14.778 1.00 94.75 475 ALA A C 1
ATOM 3773 O O . ALA A 1 475 ? -7.384 4.449 15.466 1.00 94.75 475 ALA A O 1
ATOM 3774 N N . ALA A 1 476 ? -9.599 4.631 15.144 1.00 95.25 476 ALA A N 1
ATOM 3775 C CA . ALA A 1 476 ? -9.983 3.913 16.367 1.00 95.25 476 ALA A CA 1
ATOM 3776 C C . ALA A 1 476 ? -9.494 2.455 16.355 1.00 95.25 476 ALA A C 1
ATOM 3778 O O . ALA A 1 476 ? -8.925 1.987 17.341 1.00 95.25 476 ALA A O 1
ATOM 3779 N N . LYS A 1 477 ? -9.613 1.760 15.210 1.00 93.75 477 LYS A N 1
ATOM 3780 C CA . LYS A 1 477 ? -9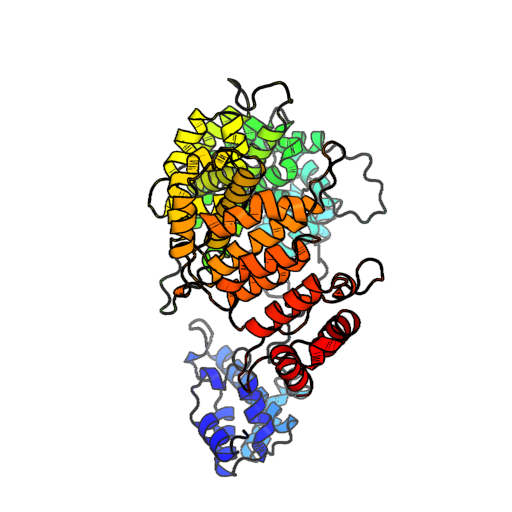.129 0.373 15.054 1.00 93.75 477 LYS A CA 1
ATOM 3781 C C . LYS A 1 477 ? -7.633 0.230 15.341 1.00 93.75 477 LYS A C 1
ATOM 3783 O O . LYS A 1 477 ? -7.188 -0.856 15.713 1.00 93.75 477 LYS A O 1
ATOM 3788 N N . MET A 1 478 ? -6.840 1.291 15.157 1.00 94.19 478 MET A N 1
ATOM 3789 C CA . MET A 1 478 ? -5.404 1.244 15.448 1.00 94.19 478 MET A CA 1
ATOM 3790 C C . MET A 1 478 ? -5.114 1.067 16.937 1.00 94.19 478 MET A C 1
ATOM 3792 O O . MET A 1 478 ? -4.104 0.454 17.263 1.00 94.19 478 MET A O 1
ATOM 3796 N N . ILE A 1 479 ? -5.996 1.531 17.828 1.00 95.81 479 ILE A N 1
ATOM 3797 C CA . ILE A 1 479 ? -5.843 1.360 19.280 1.00 95.81 479 ILE A CA 1
ATOM 3798 C C . ILE A 1 479 ? -5.885 -0.132 19.625 1.00 95.81 479 ILE A C 1
ATOM 3800 O O . ILE A 1 479 ? -4.961 -0.653 20.244 1.00 95.81 479 ILE A O 1
ATOM 3804 N N . ARG A 1 480 ? -6.908 -0.846 19.138 1.00 92.50 480 ARG A N 1
ATOM 3805 C CA . ARG A 1 480 ? -7.041 -2.296 19.328 1.00 92.50 480 ARG A CA 1
ATOM 3806 C C . ARG A 1 480 ? -5.904 -3.075 18.666 1.00 92.50 480 ARG A C 1
ATOM 3808 O O . ARG A 1 480 ? -5.314 -3.944 19.302 1.00 92.50 480 ARG A O 1
ATOM 3815 N N . ARG A 1 481 ? -5.554 -2.751 17.412 1.00 91.88 481 ARG A N 1
ATOM 3816 C CA . ARG A 1 481 ? -4.425 -3.404 16.717 1.00 91.88 481 ARG A CA 1
ATOM 3817 C C . ARG A 1 481 ? -3.105 -3.214 17.453 1.00 91.88 481 ARG A C 1
ATOM 3819 O O . ARG A 1 481 ? -2.343 -4.159 17.555 1.00 91.88 481 ARG A O 1
ATOM 3826 N N . PHE A 1 482 ? -2.850 -2.031 18.004 1.00 92.81 482 PHE A N 1
ATOM 3827 C CA . PHE A 1 482 ? -1.640 -1.774 18.778 1.00 92.81 482 PHE A CA 1
ATOM 3828 C C . PHE A 1 482 ? -1.519 -2.708 19.989 1.00 92.81 482 PHE A C 1
ATOM 3830 O O . PHE A 1 482 ? -0.446 -3.259 20.216 1.00 92.81 482 PHE A O 1
ATOM 3837 N N . VAL A 1 483 ? -2.609 -2.912 20.738 1.00 92.19 483 VAL A N 1
ATOM 3838 C CA . VAL A 1 483 ? -2.613 -3.804 21.909 1.00 92.19 483 VAL A CA 1
ATOM 3839 C C . VAL A 1 483 ? -2.449 -5.275 21.486 1.00 92.19 483 VAL A C 1
ATOM 3841 O O . VAL A 1 483 ? -1.580 -5.963 22.024 1.00 92.19 483 VAL A O 1
ATOM 3844 N N . SER A 1 484 ? -3.202 -5.739 20.480 1.00 88.50 484 SER A N 1
ATOM 3845 C CA . SER A 1 484 ? -3.121 -7.125 19.968 1.00 88.50 484 SER A CA 1
ATOM 3846 C C . SER A 1 484 ? -1.737 -7.423 19.377 1.00 88.50 484 SER A C 1
ATOM 3848 O O . SER A 1 484 ? -1.005 -8.267 19.884 1.00 88.50 484 SER A O 1
ATOM 3850 N N . ASP A 1 485 ? -1.307 -6.650 18.375 1.00 88.19 485 ASP A N 1
ATOM 3851 C CA . ASP A 1 485 ? -0.098 -6.932 17.597 1.00 88.19 485 ASP A CA 1
ATOM 3852 C C . ASP A 1 485 ? 1.185 -6.859 18.445 1.00 88.19 485 ASP A C 1
ATOM 3854 O O . ASP A 1 485 ? 2.178 -7.512 18.122 1.00 88.19 485 ASP A O 1
ATOM 3858 N N . LEU A 1 486 ? 1.221 -6.024 19.493 1.00 85.69 486 LEU A N 1
ATOM 3859 C CA . LEU A 1 486 ? 2.387 -5.920 20.378 1.00 85.69 486 LEU A CA 1
ATOM 3860 C C . LEU A 1 486 ? 2.391 -6.952 21.504 1.00 85.69 486 LEU A C 1
ATOM 3862 O O . LEU A 1 486 ? 3.479 -7.320 21.944 1.00 85.69 486 LEU A O 1
ATOM 3866 N N . SER A 1 487 ? 1.226 -7.420 21.952 1.00 84.38 487 SER A N 1
ATOM 3867 C CA . SER A 1 487 ? 1.151 -8.498 22.946 1.00 84.38 487 SER A CA 1
ATOM 3868 C C . SER A 1 487 ? 1.494 -9.863 22.337 1.00 84.38 487 SER A C 1
ATOM 3870 O O . SER A 1 487 ? 2.113 -10.691 23.002 1.00 84.38 487 SER A O 1
ATOM 3872 N N . GLU A 1 488 ? 1.195 -10.068 21.050 1.00 81.38 488 GLU A N 1
ATOM 3873 C CA . GLU A 1 488 ? 1.544 -11.283 20.298 1.00 81.38 488 GLU A CA 1
ATOM 3874 C C . GLU A 1 488 ? 3.035 -11.354 19.910 1.00 81.38 488 GLU A C 1
ATOM 3876 O O . GLU A 1 488 ? 3.598 -12.440 19.748 1.00 81.38 488 GLU A O 1
ATOM 3881 N N . LYS A 1 489 ? 3.719 -10.208 19.771 1.00 71.12 489 LYS A N 1
ATOM 3882 C CA . LYS A 1 489 ? 5.137 -10.143 19.370 1.00 71.12 489 LYS A CA 1
ATOM 3883 C C . LYS A 1 489 ? 6.079 -10.528 20.515 1.00 71.12 489 LYS A C 1
ATOM 3885 O O . LYS A 1 489 ? 6.748 -9.685 21.114 1.00 71.12 489 LYS A O 1
ATOM 3890 N N . GLN A 1 490 ? 6.216 -11.830 20.754 1.00 53.97 490 GLN A N 1
ATOM 3891 C CA . GLN A 1 490 ? 7.311 -12.390 21.546 1.00 53.97 490 GLN A CA 1
ATOM 3892 C C . GLN A 1 490 ? 8.624 -12.240 20.771 1.00 53.97 490 GLN A C 1
ATOM 3894 O O . GLN A 1 490 ? 8.936 -13.025 19.880 1.00 53.97 490 GLN A O 1
ATOM 3899 N N . THR A 1 491 ? 9.407 -11.209 21.083 1.00 48.56 491 THR A N 1
ATOM 3900 C CA . THR A 1 491 ? 10.783 -11.124 20.575 1.00 48.56 491 THR A CA 1
ATOM 3901 C C . THR A 1 491 ? 11.710 -11.643 21.668 1.00 48.56 491 THR A C 1
ATOM 3903 O O . THR A 1 491 ? 11.638 -11.146 22.788 1.00 48.56 491 THR A O 1
ATOM 3906 N N . GLU A 1 492 ? 12.611 -12.583 21.357 1.00 45.62 492 GLU A N 1
ATOM 3907 C CA . GLU A 1 492 ? 13.533 -13.256 22.305 1.00 45.62 492 GLU A CA 1
ATOM 3908 C C . GLU A 1 492 ? 14.358 -12.317 23.222 1.00 45.62 492 GLU A C 1
ATOM 3910 O O . GLU A 1 492 ? 14.993 -12.775 24.168 1.00 45.62 492 GLU A O 1
ATOM 3915 N N . LYS A 1 493 ? 14.365 -11.000 22.970 1.00 44.59 493 LYS A N 1
ATOM 3916 C CA . LYS A 1 493 ? 15.162 -9.993 23.689 1.00 44.59 493 LYS A CA 1
ATOM 3917 C C . LYS A 1 493 ? 14.396 -9.100 24.673 1.00 44.59 493 LYS A C 1
ATOM 3919 O O . LYS A 1 493 ? 15.048 -8.411 25.453 1.00 44.59 493 LYS A O 1
ATOM 3924 N N . LEU A 1 494 ? 13.062 -9.088 24.679 1.00 51.47 494 LEU A N 1
ATOM 3925 C CA . LEU A 1 494 ? 12.261 -8.271 25.604 1.00 51.47 494 LEU A CA 1
ATOM 3926 C C . LEU A 1 494 ? 11.051 -9.090 26.059 1.00 51.47 494 LEU A C 1
ATOM 3928 O O . LEU A 1 494 ? 10.317 -9.600 25.217 1.00 51.47 494 LEU A O 1
ATOM 3932 N N . LYS A 1 495 ? 10.817 -9.207 27.377 1.00 53.75 495 LYS A N 1
ATOM 3933 C CA . LYS A 1 495 ? 9.526 -9.702 27.884 1.00 53.75 495 LYS A CA 1
ATOM 3934 C C . LYS A 1 495 ? 8.436 -8.831 27.260 1.00 53.75 495 LYS A C 1
ATOM 3936 O O . LYS A 1 495 ? 8.412 -7.629 27.517 1.00 53.75 495 LYS A O 1
ATOM 3941 N N . ALA A 1 496 ? 7.600 -9.421 26.408 1.00 62.72 496 ALA A N 1
ATOM 3942 C CA . ALA A 1 496 ? 6.474 -8.715 25.817 1.00 62.72 496 ALA A CA 1
ATOM 3943 C C . ALA A 1 496 ? 5.577 -8.213 26.955 1.00 62.72 496 ALA A C 1
ATOM 3945 O O . ALA A 1 496 ? 5.245 -8.979 27.863 1.00 62.72 496 ALA A O 1
ATOM 3946 N N . ALA A 1 497 ? 5.246 -6.921 26.933 1.00 79.62 497 ALA A N 1
ATOM 3947 C CA . ALA A 1 497 ? 4.255 -6.375 27.847 1.00 79.62 497 ALA A CA 1
ATOM 3948 C C . ALA A 1 497 ? 2.921 -7.075 27.571 1.00 79.62 497 ALA A C 1
ATOM 3950 O O . ALA A 1 497 ? 2.535 -7.253 26.412 1.00 79.62 497 ALA A O 1
ATOM 3951 N N . SER A 1 498 ? 2.236 -7.491 28.630 1.00 89.06 498 SER A N 1
ATOM 3952 C CA . SER A 1 498 ? 0.920 -8.110 28.498 1.00 89.06 498 SER A CA 1
ATOM 3953 C C . SER A 1 498 ? -0.073 -7.137 27.854 1.00 89.06 498 SER A C 1
ATOM 3955 O O . SER A 1 498 ? 0.071 -5.916 27.956 1.00 89.06 498 SER A O 1
ATOM 3957 N N . ALA A 1 499 ? -1.121 -7.669 27.222 1.00 91.19 499 ALA A N 1
ATOM 3958 C CA . ALA A 1 499 ? -2.194 -6.858 26.649 1.00 91.19 499 ALA A CA 1
ATOM 3959 C C . ALA A 1 499 ? -2.778 -5.850 27.662 1.00 91.19 499 ALA A C 1
ATOM 3961 O O . ALA A 1 499 ? -2.985 -4.681 27.334 1.00 91.19 499 ALA A O 1
ATOM 3962 N N . ALA A 1 500 ? -2.949 -6.271 28.919 1.00 93.56 500 ALA A N 1
ATOM 3963 C CA . ALA A 1 500 ? -3.449 -5.420 29.995 1.00 93.56 500 ALA A CA 1
ATOM 3964 C C . ALA A 1 500 ? -2.476 -4.281 30.353 1.00 93.56 500 ALA A C 1
ATOM 3966 O O . ALA A 1 500 ? -2.897 -3.144 30.565 1.00 93.56 500 ALA A O 1
ATOM 3967 N N . GLU A 1 501 ? -1.169 -4.551 30.397 1.00 93.38 501 GLU A N 1
ATOM 3968 C CA . GLU A 1 501 ? -0.151 -3.517 30.629 1.00 93.38 501 GLU A CA 1
ATOM 3969 C C . GLU A 1 501 ? -0.081 -2.521 29.467 1.00 93.38 501 GLU A C 1
ATOM 3971 O O . GLU A 1 501 ? -0.000 -1.314 29.700 1.00 93.38 501 GLU A O 1
ATOM 3976 N N . LEU A 1 502 ? -0.155 -2.998 28.220 1.00 93.56 502 LEU A N 1
ATOM 3977 C CA . LEU A 1 502 ? -0.201 -2.141 27.031 1.00 93.56 502 LEU A CA 1
ATOM 3978 C C . LEU A 1 502 ? -1.451 -1.260 27.020 1.00 93.56 502 LEU A C 1
ATOM 3980 O O . LEU A 1 502 ? -1.364 -0.071 26.707 1.00 93.56 502 LEU A O 1
ATOM 3984 N N . PHE A 1 503 ? -2.603 -1.812 27.403 1.00 96.69 503 PHE A N 1
ATOM 3985 C CA . PHE A 1 503 ? -3.826 -1.034 27.531 1.00 96.69 503 PHE A CA 1
ATOM 3986 C C . PHE A 1 503 ? -3.657 0.091 28.562 1.00 96.69 503 PHE A C 1
ATOM 3988 O O . PHE A 1 503 ? -3.845 1.260 28.225 1.00 96.69 503 PHE A O 1
ATOM 3995 N N . ARG A 1 504 ? -3.226 -0.236 29.787 1.00 96.81 504 ARG A N 1
ATOM 3996 C CA . ARG A 1 504 ? -3.086 0.739 30.884 1.00 96.81 504 ARG A CA 1
ATOM 3997 C C . ARG A 1 504 ? -2.025 1.804 30.621 1.00 96.81 504 ARG A C 1
ATOM 3999 O O . ARG A 1 504 ? -2.229 2.964 30.961 1.00 96.81 504 ARG A O 1
ATOM 4006 N N . SER A 1 505 ? -0.895 1.420 30.030 1.00 94.88 505 SER A N 1
ATOM 4007 C CA . SER A 1 505 ? 0.232 2.333 29.794 1.00 94.88 505 SER A CA 1
ATOM 4008 C C . SER A 1 505 ? 0.082 3.189 28.536 1.00 94.88 505 SER A C 1
ATOM 4010 O O . SER A 1 505 ? 0.683 4.257 28.478 1.00 94.88 505 SER A O 1
ATOM 4012 N N . ALA A 1 506 ? -0.705 2.758 27.540 1.00 96.38 506 ALA A N 1
ATOM 4013 C CA . ALA A 1 506 ? -0.796 3.444 26.250 1.00 96.38 506 ALA A CA 1
ATOM 4014 C C . ALA A 1 506 ? -2.227 3.754 25.799 1.00 96.38 506 ALA A C 1
ATOM 4016 O O . ALA A 1 506 ? -2.548 4.912 25.529 1.00 96.38 506 ALA A O 1
ATOM 4017 N N . ALA A 1 507 ? -3.093 2.744 25.700 1.00 97.00 507 ALA A N 1
ATOM 4018 C CA . ALA A 1 507 ? -4.429 2.923 25.131 1.00 97.00 507 ALA A CA 1
ATOM 4019 C C . ALA A 1 507 ? -5.339 3.773 26.030 1.00 97.00 507 ALA A C 1
ATOM 4021 O O . ALA A 1 507 ? -5.991 4.692 25.537 1.00 97.00 507 ALA A O 1
ATOM 4022 N N . LEU A 1 508 ? -5.347 3.509 27.338 1.00 97.38 508 LEU A N 1
ATOM 4023 C CA . LEU A 1 508 ? -6.131 4.253 28.321 1.00 97.38 508 LEU A CA 1
ATOM 4024 C C . LEU A 1 508 ? -5.767 5.751 28.352 1.00 97.38 508 LEU A C 1
ATOM 4026 O O . LEU A 1 508 ? -6.651 6.566 28.082 1.00 97.38 508 LEU A O 1
ATOM 4030 N N . PRO A 1 509 ? -4.498 6.160 28.570 1.00 97.38 509 PRO A N 1
ATOM 4031 C CA . PRO A 1 509 ? -4.154 7.581 28.573 1.00 97.38 509 PRO A CA 1
ATOM 4032 C C . PRO A 1 509 ? -4.391 8.245 27.209 1.00 97.38 509 PRO A C 1
ATOM 4034 O O . PRO A 1 509 ? -4.774 9.414 27.157 1.00 97.38 509 PRO A O 1
ATOM 4037 N N . PHE A 1 510 ? -4.251 7.515 26.096 1.00 97.94 510 PHE A N 1
ATOM 4038 C CA . PHE A 1 510 ? -4.609 8.034 24.777 1.00 97.94 510 PHE A CA 1
ATOM 4039 C C . PHE A 1 510 ? -6.115 8.311 24.644 1.00 97.94 510 PHE A C 1
ATOM 4041 O O . PHE A 1 510 ? -6.505 9.382 24.167 1.00 97.94 510 PHE A O 1
ATOM 4048 N N . LEU A 1 511 ? -6.962 7.377 25.090 1.00 97.12 511 LEU A N 1
ATOM 4049 C CA . LEU A 1 511 ? -8.418 7.535 25.102 1.00 97.12 511 LEU A CA 1
ATOM 4050 C C . LEU A 1 511 ? -8.869 8.686 26.006 1.00 97.12 511 LEU A C 1
ATOM 4052 O O . LEU A 1 511 ? -9.861 9.333 25.690 1.00 97.12 511 LEU A O 1
ATOM 4056 N N . GLU A 1 512 ? -8.155 8.967 27.094 1.00 95.69 512 GLU A N 1
ATOM 4057 C CA . GLU A 1 512 ? -8.494 10.047 28.026 1.00 95.69 512 GLU A CA 1
ATOM 4058 C C . GLU A 1 512 ? -7.994 11.424 27.570 1.00 95.69 512 GLU A C 1
ATOM 4060 O O . GLU A 1 512 ? -8.707 12.420 27.707 1.00 95.69 512 GLU A O 1
ATOM 4065 N N . GLN A 1 513 ? -6.772 11.494 27.034 1.00 95.62 513 GLN A N 1
ATOM 4066 C CA . GLN A 1 513 ? -6.067 12.762 26.812 1.00 95.62 513 GLN A CA 1
ATOM 4067 C C . GLN A 1 513 ? -6.068 13.221 25.350 1.00 95.62 513 GLN A C 1
ATOM 4069 O O . GLN A 1 513 ? -5.933 14.417 25.084 1.00 95.62 513 GLN A O 1
ATOM 4074 N N . VAL A 1 514 ? -6.193 12.296 24.392 1.00 97.12 514 VAL A N 1
ATOM 4075 C CA . VAL A 1 514 ? -6.004 12.585 22.957 1.00 97.12 514 VAL A CA 1
ATOM 4076 C C . VAL A 1 514 ? -7.275 12.357 22.157 1.00 97.12 514 VAL A C 1
ATOM 4078 O O . VAL A 1 514 ? -7.628 13.188 21.314 1.00 97.12 514 VAL A O 1
ATOM 4081 N N . TRP A 1 515 ? -7.964 11.243 22.404 1.00 97.25 515 TRP A N 1
ATOM 4082 C CA . TRP A 1 515 ? -9.180 10.904 21.677 1.00 97.25 515 TRP A CA 1
ATOM 4083 C C . TRP A 1 515 ? -10.277 11.965 21.898 1.00 97.25 515 TRP A C 1
ATOM 4085 O O . TRP A 1 515 ? -10.410 12.483 23.012 1.00 97.25 515 TRP A O 1
ATOM 4095 N N . PRO A 1 516 ? -11.072 12.324 20.869 1.00 95.31 516 PRO A N 1
ATOM 4096 C CA . PRO A 1 516 ? -12.143 13.303 21.027 1.00 95.31 516 PRO A CA 1
ATOM 4097 C C . PRO A 1 516 ? -13.186 12.861 22.062 1.00 95.31 516 PRO A C 1
ATOM 4099 O O . PRO A 1 516 ? -13.733 11.765 21.972 1.00 95.31 516 PRO A O 1
ATOM 4102 N N . GLN A 1 517 ? -13.474 13.731 23.032 1.00 93.94 517 GLN A N 1
ATOM 4103 C CA . GLN A 1 517 ? -14.383 13.455 24.156 1.00 93.94 517 GLN A CA 1
ATOM 4104 C C . GLN A 1 517 ? -15.834 13.871 23.873 1.00 93.94 517 GLN A C 1
ATOM 4106 O O . GLN A 1 517 ? -16.744 13.592 24.654 1.00 93.94 517 GLN A O 1
ATOM 4111 N N . GLU A 1 518 ? -16.063 14.585 22.774 1.00 92.06 518 GLU A N 1
ATOM 4112 C CA . GLU A 1 518 ? -17.354 15.145 22.419 1.00 92.06 518 GLU A CA 1
ATOM 4113 C C . GLU A 1 518 ? -18.314 14.049 21.933 1.00 92.06 518 GLU A C 1
ATOM 4115 O O . GLU A 1 518 ? -18.071 13.396 20.919 1.00 92.06 518 GLU A O 1
ATOM 4120 N N . ARG A 1 519 ? -19.471 13.901 22.593 1.00 85.81 519 ARG A N 1
ATOM 4121 C CA . ARG A 1 519 ? -20.501 12.912 22.206 1.00 85.81 519 ARG A CA 1
ATOM 4122 C C . ARG A 1 519 ? -21.022 13.082 20.776 1.00 85.81 519 ARG A C 1
ATOM 4124 O O . ARG A 1 519 ? -21.506 12.123 20.190 1.00 85.81 519 ARG A O 1
ATOM 4131 N N . SER A 1 520 ? -20.924 14.284 20.204 1.00 87.12 520 SER A N 1
ATOM 4132 C CA . SER A 1 520 ? -21.289 14.549 18.805 1.00 87.12 520 SER A CA 1
ATOM 4133 C C . SER A 1 520 ? -20.388 13.827 17.795 1.00 87.12 520 SER A C 1
ATOM 4135 O O . SER A 1 520 ? -20.743 13.737 16.622 1.00 87.12 520 SER A O 1
ATOM 4137 N N . LEU A 1 521 ? -19.229 13.326 18.233 1.00 89.06 521 LEU A N 1
ATOM 4138 C CA . LEU A 1 521 ? -18.269 12.600 17.405 1.00 89.06 521 LEU A CA 1
ATOM 4139 C C . LEU A 1 521 ? -18.362 11.077 17.573 1.00 89.06 521 LEU A C 1
ATOM 4141 O O . LEU A 1 521 ? -17.722 10.359 16.796 1.00 89.06 521 LEU A O 1
ATOM 4145 N N . SER A 1 522 ? -19.179 10.601 18.520 1.00 89.31 522 SER A N 1
ATOM 4146 C CA . SER A 1 522 ? -19.550 9.193 18.665 1.00 89.31 522 SER A CA 1
ATOM 4147 C C . SER A 1 522 ? -20.432 8.782 17.485 1.00 89.31 522 SER A C 1
ATOM 4149 O O . SER A 1 522 ? -21.517 9.323 17.277 1.00 89.31 522 SER A O 1
ATOM 4151 N N . ALA A 1 523 ? -19.946 7.838 16.682 1.00 92.19 523 ALA A N 1
ATOM 4152 C CA . ALA A 1 523 ? -20.609 7.369 15.470 1.00 92.19 523 ALA A CA 1
ATOM 4153 C C . ALA A 1 523 ? -20.589 5.833 15.415 1.00 92.19 523 ALA A C 1
ATOM 4155 O O . ALA A 1 523 ? -19.643 5.243 15.944 1.00 92.19 523 ALA A O 1
ATOM 4156 N N . PRO A 1 524 ? -21.547 5.181 14.723 1.00 93.19 524 PRO A N 1
ATOM 4157 C CA . PRO A 1 524 ? -21.621 3.718 14.660 1.00 93.19 524 PRO A CA 1
ATOM 4158 C C . PRO A 1 524 ? -20.310 3.052 14.225 1.00 93.19 524 PRO A C 1
ATOM 4160 O O . PRO A 1 524 ? -19.901 2.056 14.808 1.00 93.19 524 PRO A O 1
ATOM 4163 N N . GLY A 1 525 ? -19.593 3.646 13.263 1.00 93.12 525 GLY A N 1
ATOM 4164 C CA . GLY A 1 525 ? -18.296 3.129 12.818 1.00 93.12 525 GLY A CA 1
ATOM 4165 C C . GLY A 1 525 ? -17.203 3.181 13.892 1.00 93.12 525 GLY A C 1
ATOM 4166 O O . GLY A 1 525 ? -16.394 2.264 13.975 1.00 93.12 525 GLY A O 1
ATOM 4167 N N . VAL A 1 526 ? -17.185 4.222 14.734 1.00 94.31 526 VAL A N 1
ATOM 4168 C CA . VAL A 1 526 ? -16.236 4.333 15.858 1.00 94.31 526 VAL A CA 1
ATOM 4169 C C . VAL A 1 526 ? -16.611 3.355 16.969 1.00 94.31 526 VAL A C 1
ATOM 4171 O O . VAL A 1 526 ? -15.731 2.684 17.494 1.00 94.31 526 VAL A O 1
ATOM 4174 N N . ALA A 1 527 ? -17.903 3.235 17.289 1.00 95.56 527 ALA A N 1
ATOM 4175 C CA . ALA A 1 527 ? -18.385 2.277 18.280 1.00 95.56 527 ALA A CA 1
ATOM 4176 C C . ALA A 1 527 ? -18.037 0.836 17.878 1.00 95.56 527 ALA A C 1
ATOM 4178 O O . ALA A 1 527 ? -17.451 0.111 18.673 1.00 95.56 527 ALA A O 1
ATOM 4179 N N . SER A 1 528 ? -18.299 0.466 16.621 1.00 94.25 528 SER A N 1
ATOM 4180 C CA . SER A 1 528 ? -17.912 -0.830 16.054 1.00 94.25 528 SER A CA 1
ATOM 4181 C C . SER A 1 528 ? -16.399 -1.062 16.115 1.00 94.25 528 SER A C 1
ATOM 4183 O O . SER A 1 528 ? -15.960 -2.136 16.503 1.00 94.25 528 SER A O 1
ATOM 4185 N N . ALA A 1 529 ? -15.590 -0.048 15.796 1.00 93.69 529 ALA A N 1
ATOM 4186 C CA . ALA A 1 529 ? -14.131 -0.144 15.825 1.00 93.69 529 ALA A CA 1
ATOM 4187 C C . ALA A 1 529 ? -13.514 -0.266 17.231 1.00 93.69 529 ALA A C 1
ATOM 4189 O O . ALA A 1 529 ? -12.347 -0.635 17.334 1.00 93.69 529 ALA A O 1
ATOM 4190 N N . LEU A 1 530 ? -14.251 0.105 18.282 1.00 95.81 530 LEU A N 1
ATOM 4191 C CA . LEU A 1 530 ? -13.810 0.016 19.677 1.00 95.81 530 LEU A CA 1
ATOM 4192 C C . LEU A 1 530 ? -14.430 -1.176 20.420 1.00 95.81 530 LEU A C 1
ATOM 4194 O O . LEU A 1 530 ? -13.963 -1.510 21.504 1.00 95.81 530 LEU A O 1
ATOM 4198 N N . ALA A 1 531 ? -15.468 -1.809 19.868 1.00 95.12 531 ALA A N 1
ATOM 4199 C CA . ALA A 1 531 ? -16.246 -2.846 20.545 1.00 95.12 531 ALA A CA 1
ATOM 4200 C C . ALA A 1 531 ? -15.440 -4.115 20.876 1.00 95.12 531 ALA A C 1
ATOM 4202 O O . ALA A 1 531 ? -15.788 -4.819 21.822 1.00 95.12 531 ALA A O 1
ATOM 4203 N N . ASP A 1 532 ? -14.357 -4.386 20.146 1.00 93.38 532 ASP A N 1
ATOM 4204 C CA . ASP A 1 532 ? -13.451 -5.518 20.367 1.00 93.38 532 ASP A CA 1
ATOM 4205 C C . ASP A 1 532 ? -12.195 -5.156 21.189 1.00 93.38 532 ASP A C 1
ATOM 4207 O O . ASP A 1 532 ? -11.405 -6.037 21.541 1.00 93.38 532 ASP A O 1
ATOM 4211 N N . LEU A 1 533 ? -12.009 -3.877 21.546 1.00 95.75 533 LEU A N 1
ATOM 4212 C CA . LEU A 1 533 ? -10.895 -3.427 22.385 1.00 95.75 533 LEU A CA 1
ATOM 4213 C C . LEU A 1 533 ? -10.876 -4.096 23.773 1.00 95.75 533 LEU A C 1
ATOM 4215 O O . LEU A 1 533 ? -9.779 -4.437 24.223 1.00 95.75 533 LEU A O 1
ATOM 4219 N N . PRO A 1 534 ? -12.017 -4.324 24.461 1.00 96.25 534 PRO A N 1
ATOM 4220 C CA . PRO A 1 534 ? -12.013 -5.001 25.755 1.00 96.25 534 PRO A CA 1
ATOM 4221 C C . PRO A 1 534 ? -11.399 -6.396 25.709 1.00 96.25 534 PRO A C 1
ATOM 4223 O O . PRO A 1 534 ? -10.557 -6.713 26.545 1.00 96.25 534 PRO A O 1
ATOM 4226 N N . VAL A 1 535 ? -11.739 -7.191 24.691 1.00 92.75 535 VAL A N 1
ATOM 4227 C CA . VAL A 1 535 ? -11.143 -8.519 24.483 1.00 92.75 535 VAL A CA 1
ATOM 4228 C C . VAL A 1 535 ? -9.656 -8.399 24.196 1.00 92.75 535 VAL A C 1
ATOM 4230 O O . VAL A 1 535 ? -8.848 -9.070 24.830 1.00 92.75 535 VAL A O 1
ATOM 4233 N N . ALA A 1 536 ? -9.273 -7.481 23.303 1.00 91.75 536 ALA A N 1
ATOM 4234 C CA . ALA A 1 536 ? -7.869 -7.253 22.981 1.00 91.75 536 ALA A CA 1
ATOM 4235 C C . ALA A 1 536 ? -7.035 -6.782 24.187 1.00 91.75 536 ALA A C 1
ATOM 4237 O O . ALA A 1 536 ? -5.818 -6.892 24.142 1.00 91.75 536 ALA A O 1
ATOM 4238 N N . SER A 1 537 ? -7.665 -6.269 25.250 1.00 93.50 537 SER A N 1
ATOM 4239 C CA . SER A 1 537 ? -7.002 -5.784 26.470 1.00 93.50 537 SER A CA 1
ATOM 4240 C C . SER A 1 537 ? -6.800 -6.872 27.537 1.00 93.50 537 SER A C 1
ATOM 4242 O O . SER A 1 537 ? -6.168 -6.604 28.563 1.00 93.50 537 SER A O 1
ATOM 4244 N N . GLY A 1 538 ? -7.306 -8.093 27.322 1.00 91.75 538 GLY A N 1
ATOM 4245 C CA . GLY A 1 538 ? -7.145 -9.229 28.237 1.00 91.75 538 GLY A CA 1
ATOM 4246 C C . GLY A 1 538 ? -7.645 -8.920 29.652 1.00 91.75 538 GLY A C 1
ATOM 4247 O O . GLY A 1 538 ? -8.800 -8.555 29.852 1.00 91.75 538 GLY A O 1
ATOM 4248 N N . GLU A 1 539 ? -6.767 -9.008 30.653 1.00 93.38 539 GLU A N 1
ATOM 4249 C CA . GLU A 1 539 ? -7.130 -8.747 32.056 1.00 93.38 539 GLU A CA 1
ATOM 4250 C C . GLU A 1 539 ? -7.585 -7.309 32.353 1.00 93.38 539 GLU A C 1
ATOM 4252 O O . GLU A 1 539 ? -8.205 -7.069 33.385 1.00 93.38 539 GLU A O 1
ATOM 4257 N N . ALA A 1 540 ? -7.341 -6.350 31.455 1.00 95.31 540 ALA A N 1
ATOM 4258 C CA . ALA A 1 540 ? -7.885 -4.996 31.574 1.00 95.31 540 ALA A CA 1
ATOM 4259 C C . ALA A 1 540 ? -9.281 -4.845 30.930 1.00 95.31 540 ALA A C 1
ATOM 4261 O O . ALA A 1 540 ? -9.713 -3.726 30.667 1.00 95.31 540 ALA A O 1
ATOM 4262 N N . PHE A 1 541 ? -10.004 -5.943 30.669 1.00 96.44 541 PHE A N 1
ATOM 4263 C CA . PHE A 1 541 ? -11.314 -5.940 30.000 1.00 96.44 541 PHE A CA 1
ATOM 4264 C C . PHE A 1 541 ? -12.304 -4.927 30.597 1.00 96.44 541 PHE A C 1
ATOM 4266 O O . PHE A 1 541 ? -12.909 -4.145 29.868 1.00 96.44 541 PHE A O 1
ATOM 4273 N N . VAL A 1 542 ? -12.466 -4.928 31.925 1.00 97.50 542 VAL A N 1
ATOM 4274 C CA . VAL A 1 542 ? -13.427 -4.056 32.626 1.00 97.50 542 VAL A CA 1
ATOM 4275 C C . VAL A 1 542 ? -13.036 -2.585 32.468 1.00 97.50 542 VAL A C 1
ATOM 4277 O O . VAL A 1 542 ? -13.860 -1.768 32.062 1.00 97.50 542 VAL A O 1
ATOM 4280 N N . GLU A 1 543 ? -11.755 -2.271 32.685 1.00 97.38 543 GLU A N 1
ATOM 4281 C CA . GLU A 1 543 ? -11.196 -0.926 32.494 1.00 97.38 543 GLU A CA 1
ATOM 4282 C C . GLU A 1 543 ? -11.391 -0.442 31.050 1.00 97.38 543 GLU A C 1
ATOM 4284 O O . GLU A 1 543 ? -11.738 0.714 30.814 1.00 97.38 543 GLU A O 1
ATOM 4289 N N . ALA A 1 544 ? -11.215 -1.337 30.075 1.00 96.81 544 ALA A N 1
ATOM 4290 C CA . ALA A 1 544 ? -11.408 -1.037 28.666 1.00 96.81 544 ALA A CA 1
ATOM 4291 C C . ALA A 1 544 ? -12.869 -0.738 28.319 1.00 96.81 544 ALA A C 1
ATOM 4293 O O . ALA A 1 544 ? -13.116 0.232 27.602 1.00 96.81 544 ALA A O 1
ATOM 4294 N N . VAL A 1 545 ? -13.834 -1.504 28.847 1.00 97.38 545 VAL A N 1
ATOM 4295 C CA . VAL A 1 545 ? -15.268 -1.206 28.675 1.00 97.38 545 VAL A CA 1
ATOM 4296 C C . VAL A 1 545 ? -15.603 0.174 29.239 1.00 97.38 545 VAL A C 1
ATOM 4298 O O . VAL A 1 545 ? -16.264 0.965 28.564 1.00 97.38 545 VAL A O 1
ATOM 4301 N N . ASP A 1 546 ? -15.130 0.487 30.445 1.00 96.88 546 ASP A N 1
ATOM 4302 C CA . ASP A 1 546 ? -15.408 1.772 31.088 1.00 96.88 546 ASP A CA 1
ATOM 4303 C C . ASP A 1 546 ? -14.747 2.949 30.351 1.00 96.88 546 ASP A C 1
ATOM 4305 O O . ASP A 1 546 ? -15.359 4.010 30.192 1.00 96.88 546 ASP A O 1
ATOM 4309 N N . ALA A 1 547 ? -13.537 2.756 29.821 1.00 96.50 547 ALA A N 1
ATOM 4310 C CA . ALA A 1 547 ? -12.835 3.770 29.038 1.00 96.50 547 ALA A CA 1
ATOM 4311 C C . ALA A 1 547 ? -13.562 4.110 27.728 1.00 96.50 547 ALA A C 1
ATOM 4313 O O . ALA A 1 547 ? -13.618 5.281 27.337 1.00 96.50 547 ALA A O 1
ATOM 4314 N N . ILE A 1 548 ? -14.135 3.109 27.047 1.00 96.12 548 ILE A N 1
ATOM 4315 C CA . ILE A 1 548 ? -14.798 3.317 25.752 1.00 96.12 548 ILE A CA 1
ATOM 4316 C C . ILE A 1 548 ? -16.287 3.636 25.856 1.00 96.12 548 ILE A C 1
ATOM 4318 O O . ILE A 1 548 ? -16.850 4.110 24.872 1.00 96.12 548 ILE A O 1
ATOM 4322 N N . GLU A 1 549 ? -16.922 3.416 27.013 1.00 95.38 549 GLU A N 1
ATOM 4323 C CA . GLU A 1 549 ? -18.375 3.528 27.220 1.00 95.38 549 GLU A CA 1
ATOM 4324 C C . GLU A 1 549 ? -18.980 4.778 26.569 1.00 95.38 549 GLU A C 1
ATOM 4326 O O . GLU A 1 549 ? -19.987 4.713 25.865 1.00 95.38 549 GLU A O 1
ATOM 4331 N N . ARG A 1 550 ? -18.335 5.933 26.760 1.00 93.88 550 ARG A N 1
ATOM 4332 C CA . ARG A 1 550 ? -18.816 7.232 26.263 1.00 93.88 550 ARG A CA 1
ATOM 4333 C C . ARG A 1 550 ? -18.799 7.368 24.731 1.00 93.88 550 ARG A C 1
ATOM 4335 O O . ARG A 1 550 ? -19.456 8.262 24.193 1.00 93.88 550 ARG A O 1
ATOM 4342 N N . PHE A 1 551 ? -18.033 6.526 24.042 1.00 93.75 551 PHE A N 1
ATOM 4343 C CA . PHE A 1 551 ? -17.891 6.508 22.584 1.00 93.75 551 PHE A CA 1
ATOM 4344 C C . PHE A 1 551 ? -18.812 5.481 21.919 1.00 93.75 551 PHE A C 1
ATOM 4346 O O . PHE A 1 551 ? -18.954 5.490 20.694 1.00 93.75 551 PHE A O 1
ATOM 4353 N N . LEU A 1 552 ? -19.441 4.613 22.713 1.00 95.00 552 LEU A N 1
ATOM 4354 C CA . LEU A 1 552 ? -20.330 3.577 22.220 1.00 95.00 552 LEU A CA 1
ATOM 4355 C C . LEU A 1 552 ? -21.710 4.149 21.893 1.00 95.00 552 LEU A C 1
ATOM 4357 O O . LEU A 1 552 ? -22.316 4.899 22.658 1.00 95.00 552 LEU A O 1
ATOM 4361 N N . VAL A 1 553 ? -22.209 3.752 20.731 1.00 94.38 553 VAL A N 1
ATOM 4362 C CA . VAL A 1 553 ? -23.575 3.975 20.259 1.00 94.38 553 VAL A CA 1
ATOM 4363 C C . VAL A 1 553 ? -24.038 2.702 19.551 1.00 94.38 553 VAL A C 1
ATOM 4365 O O . VAL A 1 553 ? -23.185 1.898 19.158 1.00 94.38 553 VAL A O 1
ATOM 4368 N N . PRO A 1 554 ? -25.350 2.509 19.341 1.00 94.38 554 PRO A N 1
ATOM 4369 C CA . PRO A 1 554 ? -25.825 1.371 18.574 1.00 94.38 554 PRO A CA 1
ATOM 4370 C C . PRO A 1 554 ? -25.220 1.300 17.165 1.00 94.38 554 PRO A C 1
ATOM 4372 O O . PRO A 1 554 ? -25.119 2.322 16.479 1.00 94.38 554 PRO A O 1
ATOM 4375 N N . PHE A 1 555 ? -24.841 0.096 16.732 1.00 93.38 555 PHE A N 1
ATOM 4376 C CA . PHE A 1 555 ? -24.333 -0.179 15.386 1.00 93.38 555 PHE A CA 1
ATOM 4377 C C . PHE A 1 555 ? -24.786 -1.560 14.889 1.00 93.38 555 PHE A C 1
ATOM 4379 O O . PHE A 1 555 ? -25.264 -2.384 15.669 1.00 93.38 555 PHE A O 1
ATOM 4386 N N . ASP A 1 556 ? -24.631 -1.809 13.588 1.00 89.31 556 ASP A N 1
ATOM 4387 C CA . ASP A 1 556 ? -25.000 -3.082 12.963 1.00 89.31 556 ASP A CA 1
ATOM 4388 C C . ASP A 1 556 ? -23.979 -4.174 13.332 1.00 89.31 556 ASP A C 1
ATOM 4390 O O . ASP A 1 556 ? -22.972 -4.358 12.649 1.00 89.31 556 ASP A O 1
ATOM 4394 N N . CYS A 1 557 ? -24.228 -4.869 14.444 1.00 86.19 557 CYS A N 1
ATOM 4395 C CA . CYS A 1 557 ? -23.441 -6.007 14.918 1.00 86.19 557 CYS A CA 1
ATOM 4396 C C . CYS A 1 557 ? -24.071 -7.315 14.423 1.00 86.19 557 CYS A C 1
ATOM 4398 O O . CYS A 1 557 ? -25.153 -7.714 14.850 1.00 86.19 557 CYS A O 1
ATOM 4400 N N . TRP A 1 558 ? -23.397 -7.996 13.501 1.00 86.81 558 TRP A N 1
ATOM 4401 C CA . TRP A 1 558 ? -23.910 -9.210 12.863 1.00 86.81 558 TRP A CA 1
ATOM 4402 C C . TRP A 1 558 ? -23.554 -10.469 13.651 1.00 86.81 558 TRP A C 1
ATOM 4404 O O . TRP A 1 558 ? -24.217 -11.499 13.503 1.00 86.81 558 TRP A O 1
ATOM 4414 N N . SER A 1 559 ? -22.515 -10.421 14.490 1.00 90.25 559 SER A N 1
ATOM 4415 C CA . SER A 1 559 ? -22.104 -11.568 15.304 1.00 90.25 559 SER A CA 1
ATOM 4416 C C . SER A 1 559 ? -21.255 -11.179 16.513 1.00 90.25 559 SER A C 1
ATOM 4418 O O . SER A 1 559 ? -20.746 -10.066 16.604 1.00 90.25 559 SER A O 1
ATOM 4420 N N . MET A 1 560 ? -21.009 -12.140 17.408 1.00 89.88 560 MET A N 1
ATOM 4421 C CA . MET A 1 560 ? -20.019 -11.985 18.486 1.00 89.88 560 MET A CA 1
ATOM 4422 C C . MET A 1 560 ? -18.586 -11.727 17.982 1.00 89.88 560 MET A C 1
ATOM 4424 O O . MET A 1 560 ? -17.731 -11.322 18.767 1.00 89.88 560 MET A O 1
ATOM 4428 N N . ASN A 1 561 ? -18.316 -11.898 16.681 1.00 87.69 561 ASN A N 1
ATOM 4429 C CA . ASN A 1 561 ? -17.020 -11.577 16.087 1.00 87.69 561 ASN A CA 1
ATOM 4430 C C . ASN A 1 561 ? -16.751 -10.069 16.111 1.00 87.69 561 ASN A C 1
ATOM 4432 O O . ASN A 1 561 ? -15.607 -9.662 16.268 1.00 87.69 561 ASN A O 1
ATOM 4436 N N . ASP A 1 562 ? -17.804 -9.250 16.034 1.00 86.94 562 ASP A N 1
ATOM 4437 C CA . ASP A 1 562 ? -17.702 -7.787 16.110 1.00 86.94 562 ASP A CA 1
ATOM 4438 C C . ASP A 1 562 ? -17.227 -7.305 17.495 1.00 86.94 562 ASP A C 1
ATOM 4440 O O . ASP A 1 562 ? -16.778 -6.172 17.640 1.00 86.94 562 ASP A O 1
ATOM 4444 N N . TYR A 1 563 ? -17.289 -8.183 18.501 1.00 91.00 563 TYR A N 1
ATOM 4445 C CA . TYR A 1 563 ? -16.761 -7.969 19.849 1.00 91.00 563 TYR A CA 1
ATOM 4446 C C . TYR A 1 563 ? -15.474 -8.768 20.111 1.00 91.00 563 TYR A C 1
ATOM 4448 O O . TYR A 1 563 ? -14.968 -8.752 21.226 1.00 91.00 563 TYR A O 1
ATOM 4456 N N . GLY A 1 564 ? -14.953 -9.506 19.122 1.00 85.44 564 GLY A N 1
ATOM 4457 C CA . GLY A 1 564 ? -13.784 -10.381 19.270 1.00 85.44 564 GLY A CA 1
ATOM 4458 C C . GLY A 1 564 ? -14.043 -11.713 19.992 1.00 85.44 564 GLY A C 1
ATOM 4459 O O . GLY A 1 564 ? -13.093 -12.441 20.266 1.00 85.44 564 GLY A O 1
ATOM 4460 N N . LEU A 1 565 ? -15.305 -12.061 20.275 1.00 85.00 565 LEU A N 1
ATOM 4461 C CA . LEU A 1 565 ? -15.704 -13.203 21.117 1.00 85.00 565 LEU A CA 1
ATOM 4462 C C . LEU A 1 565 ? -16.287 -14.391 20.332 1.00 85.00 565 LEU A C 1
ATOM 4464 O O . LEU A 1 565 ? -16.979 -15.234 20.901 1.00 85.00 565 LEU A O 1
ATOM 4468 N N . TYR A 1 566 ? -16.053 -14.464 19.021 1.00 79.44 566 TYR A N 1
ATOM 4469 C CA . TYR A 1 566 ? -16.544 -15.565 18.187 1.00 79.44 566 TYR A CA 1
ATOM 4470 C C . TYR A 1 566 ? -15.466 -16.610 17.899 1.00 79.44 566 TYR A C 1
ATOM 4472 O O . TYR A 1 566 ? -14.317 -16.268 17.615 1.00 79.44 566 TYR A O 1
ATOM 4480 N N . GLY A 1 567 ? -15.879 -17.878 17.893 1.00 76.94 567 GLY A N 1
ATOM 4481 C CA . GLY A 1 567 ? -15.024 -19.028 17.613 1.00 76.94 567 GLY A CA 1
ATOM 4482 C C . GLY A 1 567 ? -14.265 -19.535 18.839 1.00 76.94 567 GLY A C 1
ATOM 4483 O O . GLY A 1 567 ? -14.554 -19.149 19.975 1.00 76.94 567 GLY A O 1
ATOM 4484 N N . ASP A 1 568 ? -13.288 -20.394 18.567 1.00 74.06 568 ASP A N 1
ATOM 4485 C CA . ASP A 1 568 ? -12.456 -21.042 19.576 1.00 74.06 568 ASP A CA 1
ATOM 4486 C C . ASP A 1 568 ? -11.009 -20.545 19.476 1.00 74.06 568 ASP A C 1
ATOM 4488 O O . ASP A 1 568 ? -10.499 -20.269 18.387 1.00 74.06 568 ASP A O 1
ATOM 4492 N N . GLU A 1 569 ? -10.347 -20.448 20.620 1.00 70.06 569 GLU A N 1
ATOM 4493 C CA . GLU A 1 569 ? -8.918 -20.191 20.762 1.00 70.06 569 GLU A CA 1
ATOM 4494 C C . GLU A 1 569 ? -8.321 -21.381 21.514 1.00 70.06 569 GLU A C 1
ATOM 4496 O O . GLU A 1 569 ? -8.775 -21.727 22.606 1.00 70.06 569 GLU A O 1
ATOM 4501 N N . ASP A 1 570 ? -7.404 -22.103 20.867 1.00 65.25 570 ASP A N 1
ATOM 4502 C CA . ASP A 1 570 ? -6.812 -23.349 21.380 1.00 65.25 570 ASP A CA 1
ATOM 4503 C C . ASP A 1 570 ? -7.842 -24.412 21.824 1.00 65.25 570 ASP A C 1
ATOM 4505 O O . ASP A 1 570 ? -7.631 -25.177 22.764 1.00 65.25 570 ASP A O 1
ATOM 4509 N N . GLY A 1 571 ? -8.987 -24.471 21.131 1.00 67.38 571 GLY A N 1
ATOM 4510 C CA . GLY A 1 571 ? -10.081 -25.402 21.434 1.00 67.38 571 GLY A CA 1
ATOM 4511 C C . GLY A 1 571 ? -10.968 -24.979 22.612 1.00 67.38 571 GLY A C 1
ATOM 4512 O O . GLY A 1 571 ? -11.872 -25.727 22.984 1.00 67.38 571 GLY A O 1
ATOM 4513 N N . THR A 1 572 ? -10.743 -23.791 23.182 1.00 73.12 572 THR A N 1
ATOM 4514 C CA . THR A 1 572 ? -11.625 -23.171 24.178 1.00 73.12 572 THR A CA 1
ATOM 4515 C C . THR A 1 572 ? -12.473 -22.072 23.535 1.00 73.12 572 THR A C 1
ATOM 4517 O O . THR A 1 572 ? -11.925 -21.229 22.822 1.00 73.12 572 THR A O 1
ATOM 4520 N N . PRO A 1 573 ? -13.799 -22.033 23.762 1.00 81.81 573 PRO A N 1
ATOM 4521 C CA . PRO A 1 573 ? -14.631 -20.953 23.241 1.00 81.81 573 PRO A CA 1
ATOM 4522 C C . PRO A 1 573 ? -14.135 -19.601 23.746 1.00 81.81 573 PRO A C 1
ATOM 4524 O O . PRO A 1 573 ? -13.963 -19.430 24.951 1.00 81.81 573 PRO A O 1
ATOM 4527 N N . LYS A 1 574 ? -13.977 -18.605 22.868 1.00 84.56 574 LYS A N 1
ATOM 4528 C CA . LYS A 1 574 ? -13.499 -17.267 23.276 1.00 84.56 574 LYS A CA 1
ATOM 4529 C C . LYS A 1 574 ? -14.377 -16.597 24.335 1.00 84.56 574 LYS A C 1
ATOM 4531 O O . LYS A 1 574 ? -13.887 -15.825 25.153 1.00 84.56 574 LYS A O 1
ATOM 4536 N N . LEU A 1 575 ? -15.666 -16.937 24.372 1.00 87.62 575 LEU A N 1
ATOM 4537 C CA . LEU A 1 575 ? -16.590 -16.506 25.426 1.00 87.62 575 LEU A CA 1
ATOM 4538 C C . LEU A 1 575 ? -16.160 -16.951 26.834 1.00 87.62 575 LEU A C 1
ATOM 4540 O O . LEU A 1 575 ? -16.515 -16.281 27.800 1.00 87.62 575 LEU A O 1
ATOM 4544 N N . ALA A 1 576 ? -15.375 -18.024 26.964 1.00 86.25 576 ALA A N 1
ATOM 4545 C CA . ALA A 1 576 ? -14.866 -18.500 28.248 1.00 86.25 576 ALA A CA 1
ATOM 4546 C C . ALA A 1 576 ? -13.927 -17.492 28.933 1.00 86.25 576 ALA A C 1
ATOM 4548 O O . ALA A 1 576 ? -13.782 -17.549 30.147 1.00 86.25 576 ALA A O 1
ATOM 4549 N N . GLN A 1 577 ? -13.360 -16.526 28.196 1.00 86.88 577 GLN A N 1
ATOM 4550 C CA . GLN A 1 577 ? -12.568 -15.427 28.771 1.00 86.88 577 GLN A CA 1
ATOM 4551 C C . GLN A 1 577 ? -13.403 -14.519 29.699 1.00 86.88 577 GLN A C 1
ATOM 4553 O O . GLN A 1 577 ? -12.860 -13.802 30.544 1.00 86.88 577 GLN A O 1
ATOM 4558 N N . ILE A 1 578 ? -14.734 -14.548 29.564 1.00 92.12 578 ILE A N 1
ATOM 4559 C CA . ILE A 1 578 ? -15.673 -13.906 30.484 1.00 92.12 578 ILE A CA 1
ATOM 4560 C C . ILE A 1 578 ? -15.922 -14.862 31.655 1.00 92.12 578 ILE A C 1
ATOM 4562 O O . ILE A 1 578 ? -16.934 -15.560 31.703 1.00 92.12 578 ILE A O 1
ATOM 4566 N N . GLU A 1 579 ? -14.961 -14.923 32.573 1.00 91.31 579 GLU A N 1
ATOM 4567 C CA . GLU A 1 579 ? -14.934 -15.887 33.687 1.00 91.31 579 GLU A CA 1
ATOM 4568 C C . GLU A 1 579 ? -15.207 -15.263 35.065 1.00 91.31 579 GLU A C 1
ATOM 4570 O O . GLU A 1 579 ? -15.500 -15.977 36.022 1.00 91.31 579 GLU A O 1
ATOM 4575 N N . THR A 1 580 ? -15.135 -13.932 35.180 1.00 93.56 580 THR A N 1
ATOM 4576 C CA . THR A 1 580 ? -15.354 -13.204 36.438 1.00 93.56 580 THR A CA 1
ATOM 4577 C C . THR A 1 580 ? -16.662 -12.422 36.422 1.00 93.56 580 THR A C 1
ATOM 4579 O O . THR A 1 580 ? -17.133 -11.991 35.365 1.00 93.56 580 THR A O 1
ATOM 4582 N N . GLU A 1 581 ? -17.243 -12.205 37.606 1.00 94.50 581 GLU A N 1
ATOM 4583 C CA . GLU A 1 581 ? -18.474 -11.421 37.770 1.00 94.50 581 GLU A CA 1
ATOM 4584 C C . GLU A 1 581 ? -18.328 -10.014 37.171 1.00 94.50 581 GLU A C 1
ATOM 4586 O O . GLU A 1 581 ? -19.178 -9.587 36.388 1.00 94.50 581 GLU A O 1
ATOM 4591 N N . ASP A 1 582 ? -17.200 -9.346 37.419 1.00 94.94 582 ASP A N 1
ATOM 4592 C CA . ASP A 1 582 ? -16.930 -8.012 36.877 1.00 94.94 582 ASP A CA 1
ATOM 4593 C C . ASP A 1 582 ? -16.850 -8.010 35.339 1.00 94.94 582 ASP A C 1
ATOM 4595 O O . ASP A 1 582 ? -17.460 -7.152 34.692 1.00 94.94 582 ASP A O 1
ATOM 4599 N N . LYS A 1 583 ? -16.163 -8.994 34.725 1.00 95.12 583 LYS A N 1
ATOM 4600 C CA . LYS A 1 583 ? -16.094 -9.137 33.255 1.00 95.12 583 LYS A CA 1
ATOM 4601 C C . LYS A 1 583 ? -17.490 -9.386 32.671 1.00 95.12 583 LYS A C 1
ATOM 4603 O O . LYS A 1 583 ? -17.839 -8.783 31.658 1.00 95.12 583 LYS A O 1
ATOM 4608 N N . ALA A 1 584 ? -18.311 -10.215 33.317 1.00 94.94 584 ALA A N 1
ATOM 4609 C CA . ALA A 1 584 ? -19.672 -10.517 32.868 1.00 94.94 584 ALA A CA 1
ATOM 4610 C C . ALA A 1 584 ? -20.597 -9.288 32.929 1.00 94.94 584 ALA A C 1
ATOM 4612 O O . ALA A 1 584 ? -21.335 -9.014 31.978 1.00 94.94 584 ALA A O 1
ATOM 4613 N N . VAL A 1 585 ? -20.526 -8.504 34.009 1.00 95.75 585 VAL A N 1
ATOM 4614 C CA . VAL A 1 585 ? -21.297 -7.259 34.165 1.00 95.75 585 VAL A CA 1
ATOM 4615 C C . VAL A 1 585 ? -20.848 -6.196 33.157 1.00 95.75 585 VAL A C 1
ATOM 4617 O O . VAL A 1 585 ? -21.692 -5.533 32.542 1.00 95.75 585 VAL A O 1
ATOM 4620 N N . ALA A 1 586 ? -19.537 -6.050 32.945 1.00 96.69 586 ALA A N 1
ATOM 4621 C CA . ALA A 1 586 ? -18.978 -5.140 31.948 1.00 96.69 586 ALA A CA 1
ATOM 4622 C C . ALA A 1 586 ? -19.363 -5.558 30.519 1.00 96.69 586 ALA A C 1
ATOM 4624 O O . ALA A 1 586 ? -19.768 -4.722 29.710 1.00 96.69 586 ALA A O 1
ATOM 4625 N N . PHE A 1 587 ? -19.330 -6.855 30.213 1.00 96.44 587 PHE A N 1
ATOM 4626 C CA . PHE A 1 587 ? -19.741 -7.358 28.907 1.00 96.44 587 PHE A CA 1
ATOM 4627 C C . PHE A 1 587 ? -21.239 -7.141 28.656 1.00 96.44 587 PHE A C 1
ATOM 4629 O O . PHE A 1 587 ? -21.625 -6.666 27.588 1.00 96.44 587 PHE A O 1
ATOM 4636 N N . LEU A 1 588 ? -22.091 -7.367 29.664 1.00 96.44 588 LEU A N 1
ATOM 4637 C CA . LEU A 1 588 ? -23.516 -7.049 29.567 1.00 96.44 588 LEU A CA 1
ATOM 4638 C C . LEU A 1 588 ? -23.752 -5.558 29.283 1.00 96.44 588 LEU A C 1
ATOM 4640 O O . LEU A 1 588 ? -24.609 -5.212 28.473 1.00 96.44 588 LEU A O 1
ATOM 4644 N N . LYS A 1 589 ? -22.987 -4.671 29.930 1.00 96.50 589 LYS A N 1
ATOM 4645 C CA . LYS A 1 589 ? -23.030 -3.219 29.697 1.00 96.50 589 LYS A CA 1
ATOM 4646 C C . LYS A 1 589 ? -22.635 -2.868 28.257 1.00 96.50 589 LYS A C 1
ATOM 4648 O O . LYS A 1 589 ? -23.339 -2.093 27.616 1.00 96.50 589 LYS A O 1
ATOM 4653 N N . LEU A 1 590 ? -21.568 -3.473 27.735 1.00 96.62 590 LEU A N 1
ATOM 4654 C CA . LEU A 1 590 ? -21.117 -3.298 26.350 1.00 96.62 590 LEU A CA 1
ATOM 4655 C C . LEU A 1 590 ? -22.205 -3.698 25.341 1.00 96.62 590 LEU A C 1
ATOM 4657 O O . LEU A 1 590 ? -22.548 -2.907 24.458 1.00 96.62 590 LEU A O 1
ATOM 4661 N N . LEU A 1 591 ? -22.783 -4.894 25.495 1.00 95.75 591 LEU A N 1
ATOM 4662 C CA . LEU A 1 591 ? -23.879 -5.376 24.647 1.00 95.75 591 LEU A CA 1
ATOM 4663 C C . LEU A 1 591 ? -25.110 -4.471 24.753 1.00 95.75 591 LEU A C 1
ATOM 4665 O O . LEU A 1 591 ? -25.757 -4.176 23.748 1.00 95.75 591 LEU A O 1
ATOM 4669 N N . ASP A 1 592 ? -25.423 -3.994 25.961 1.00 95.38 592 ASP A N 1
ATOM 4670 C CA . ASP A 1 592 ? -26.612 -3.182 26.182 1.00 95.38 592 ASP A CA 1
ATOM 4671 C C . ASP A 1 592 ? -26.557 -1.839 25.437 1.00 95.38 592 ASP A C 1
ATOM 4673 O O . ASP A 1 592 ? -27.552 -1.402 24.860 1.00 95.38 592 ASP A O 1
ATOM 4677 N N . ILE A 1 593 ? -25.386 -1.205 25.405 1.00 94.75 593 ILE A N 1
ATOM 4678 C CA . ILE A 1 593 ? -25.202 0.098 24.755 1.00 94.75 593 ILE A CA 1
ATOM 4679 C C . ILE A 1 593 ? -25.146 -0.035 23.223 1.00 94.75 593 ILE A C 1
ATOM 4681 O O . ILE A 1 593 ? -25.590 0.861 22.502 1.00 94.75 593 ILE A O 1
ATOM 4685 N N . THR A 1 594 ? -24.594 -1.140 22.717 1.00 94.81 594 THR A N 1
ATOM 4686 C CA . THR A 1 594 ? -24.263 -1.308 21.290 1.00 94.81 594 THR A CA 1
ATOM 4687 C C . THR A 1 594 ? -25.337 -2.033 20.477 1.00 94.81 594 THR A C 1
ATOM 4689 O O . THR A 1 594 ? -25.458 -1.784 19.278 1.00 94.81 594 THR A O 1
ATOM 4692 N N . ILE A 1 595 ? -26.169 -2.868 21.106 1.00 93.00 595 ILE A N 1
ATOM 4693 C CA . ILE A 1 595 ? -27.308 -3.515 20.442 1.00 93.00 595 ILE A CA 1
ATOM 4694 C C . ILE A 1 595 ? -28.527 -2.599 20.541 1.00 93.00 595 ILE A C 1
ATOM 4696 O O . ILE A 1 595 ? -29.066 -2.359 21.629 1.00 93.00 595 ILE A O 1
ATOM 4700 N N . GLY A 1 596 ? -28.974 -2.105 19.385 1.00 88.12 596 GLY A N 1
ATOM 4701 C CA . GLY A 1 596 ? -30.060 -1.136 19.279 1.00 88.12 596 GLY A CA 1
ATOM 4702 C C . GLY A 1 596 ? -31.398 -1.602 19.869 1.00 88.12 596 GLY A C 1
ATOM 4703 O O . GLY A 1 596 ? -31.675 -2.787 20.042 1.00 88.12 596 GLY A O 1
ATOM 4704 N N . ASN A 1 597 ? -32.243 -0.622 20.201 1.00 85.06 597 ASN A N 1
ATOM 4705 C CA . ASN A 1 597 ? -33.568 -0.830 20.802 1.00 85.06 597 ASN A CA 1
ATOM 4706 C C . ASN A 1 597 ? -34.717 -0.816 19.781 1.00 85.06 597 ASN A C 1
ATOM 4708 O O . ASN A 1 597 ? -35.876 -0.958 20.169 1.00 85.06 597 ASN A O 1
ATOM 4712 N N . SER A 1 598 ? -34.426 -0.572 18.502 1.00 82.88 598 SER A N 1
ATOM 4713 C CA . SER A 1 598 ? -35.448 -0.455 17.459 1.00 82.88 598 SER A CA 1
ATOM 4714 C C . SER A 1 598 ? -35.804 -1.822 16.875 1.00 82.88 598 SER A C 1
ATOM 4716 O O . SER A 1 598 ? -34.997 -2.746 16.896 1.00 82.88 598 SER A O 1
ATOM 4718 N N . GLU A 1 599 ? -37.003 -1.952 16.304 1.00 74.44 599 GLU A N 1
ATOM 4719 C CA . GLU A 1 599 ? -37.439 -3.198 15.649 1.00 74.44 599 GLU A CA 1
ATOM 4720 C C . GLU A 1 599 ? -36.544 -3.616 14.475 1.00 74.44 599 GLU A C 1
ATOM 4722 O O . GLU A 1 599 ? -36.443 -4.803 14.193 1.00 74.44 599 GLU A O 1
ATOM 4727 N N . ASN A 1 600 ? -35.846 -2.661 13.855 1.00 79.69 600 ASN A N 1
ATOM 4728 C CA . ASN A 1 600 ? -34.923 -2.899 12.744 1.00 79.69 600 ASN A CA 1
ATOM 4729 C C . ASN A 1 600 ? -33.461 -3.069 13.194 1.00 79.69 600 ASN A C 1
ATOM 4731 O O . ASN A 1 600 ? -32.570 -3.068 12.349 1.00 79.69 600 ASN A O 1
ATOM 4735 N N . SER A 1 601 ? -33.188 -3.133 14.503 1.00 85.06 601 SER A N 1
ATOM 4736 C CA . SER A 1 601 ? -31.822 -3.330 15.002 1.00 85.06 601 SER A CA 1
ATOM 4737 C C . SER A 1 601 ? -31.331 -4.736 14.656 1.00 85.06 601 SER A C 1
ATOM 4739 O O . SER A 1 601 ? -32.044 -5.713 14.882 1.00 85.06 601 SER A O 1
ATOM 4741 N N . VAL A 1 602 ? -30.110 -4.835 14.129 1.00 87.00 602 VAL A N 1
ATOM 4742 C CA . VAL A 1 602 ? -29.461 -6.125 13.865 1.00 87.00 602 VAL A CA 1
ATOM 4743 C C . VAL A 1 602 ? -29.175 -6.815 15.199 1.00 87.00 602 VAL A C 1
ATOM 4745 O O . VAL A 1 602 ? -28.590 -6.214 16.100 1.00 87.00 602 VAL A O 1
ATOM 4748 N N . ILE A 1 603 ? -29.616 -8.068 15.332 1.00 89.12 603 ILE A N 1
ATOM 4749 C CA . ILE A 1 603 ? -29.336 -8.903 16.501 1.00 89.12 603 ILE A CA 1
ATOM 4750 C C . ILE A 1 603 ? -28.147 -9.810 16.165 1.00 89.12 603 ILE A C 1
ATOM 4752 O O . ILE A 1 603 ? -28.234 -10.576 15.202 1.00 89.12 603 ILE A O 1
ATOM 4756 N N . PRO A 1 604 ? -27.041 -9.745 16.924 1.00 89.25 604 PRO A N 1
ATOM 4757 C CA . PRO A 1 604 ? -25.835 -10.469 16.566 1.00 89.25 604 PRO A CA 1
ATOM 4758 C C . PRO A 1 604 ? -25.989 -11.977 16.766 1.00 89.25 604 PRO A C 1
ATOM 4760 O O . PRO A 1 604 ? -26.433 -12.459 17.814 1.00 89.25 604 PRO A O 1
ATOM 4763 N N . ASN A 1 605 ? -25.515 -12.740 15.783 1.00 87.06 605 ASN A N 1
ATOM 4764 C CA . ASN A 1 605 ? -25.362 -14.185 15.896 1.00 87.06 605 ASN A CA 1
ATOM 4765 C C . ASN A 1 605 ? -24.441 -14.536 17.079 1.00 87.06 605 ASN A C 1
ATOM 4767 O O . ASN A 1 605 ? -23.331 -14.009 17.197 1.00 87.06 605 ASN A O 1
ATOM 4771 N N . GLY A 1 606 ? -24.900 -15.439 17.949 1.00 87.62 606 GLY A N 1
ATOM 4772 C CA . GLY A 1 606 ? -24.198 -15.829 19.179 1.00 87.62 606 GLY A CA 1
ATOM 4773 C C . GLY A 1 606 ? -24.629 -15.069 20.440 1.00 87.62 606 GLY A C 1
ATOM 4774 O O . GLY A 1 606 ? -24.155 -15.406 21.523 1.00 87.62 606 GLY A O 1
ATOM 4775 N N . LEU A 1 607 ? -25.563 -14.110 20.343 1.00 92.62 607 LEU A N 1
ATOM 4776 C CA . LEU A 1 607 ? -26.120 -13.423 21.517 1.00 92.62 607 LEU A CA 1
ATOM 4777 C C . LEU A 1 607 ? -26.721 -14.379 22.574 1.00 92.62 607 LEU A C 1
ATOM 4779 O O . LEU A 1 607 ? -26.449 -14.158 23.753 1.00 92.62 607 LEU A O 1
ATOM 4783 N N . PRO A 1 608 ? -27.477 -15.447 22.225 1.00 92.56 608 PRO A N 1
ATOM 4784 C CA . PRO A 1 608 ? -27.956 -16.408 23.222 1.00 92.56 608 PRO A CA 1
ATOM 4785 C C . PRO A 1 608 ? -26.816 -17.048 24.025 1.00 92.56 608 PRO A C 1
ATOM 4787 O O . PRO A 1 608 ? -26.848 -17.028 25.251 1.00 92.56 608 PRO A O 1
ATOM 4790 N N . SER A 1 609 ? -25.771 -17.525 23.340 1.00 91.88 609 SER A N 1
ATOM 4791 C CA . SER A 1 609 ? -24.593 -18.134 23.971 1.00 91.88 609 SER A CA 1
ATOM 4792 C C . SER A 1 609 ? -23.846 -17.148 24.872 1.00 91.88 609 SER A C 1
ATOM 4794 O O . SER A 1 609 ? -23.416 -17.514 25.961 1.00 91.88 609 SER A O 1
ATOM 4796 N N . ALA A 1 610 ? -23.730 -15.886 24.450 1.00 92.69 610 ALA A N 1
ATOM 4797 C CA . ALA A 1 610 ? -23.131 -14.830 25.259 1.00 92.69 610 ALA A CA 1
ATOM 4798 C C . ALA A 1 610 ? -23.929 -14.561 26.548 1.00 92.69 610 ALA A C 1
ATOM 4800 O O . ALA A 1 610 ? -23.345 -14.443 27.624 1.00 92.69 610 ALA A O 1
ATOM 4801 N N . LEU A 1 611 ? -25.264 -14.508 26.466 1.00 94.50 611 LEU A N 1
ATOM 4802 C CA . LEU A 1 611 ? -26.128 -14.334 27.638 1.00 94.50 611 LEU A CA 1
ATOM 4803 C C . LEU A 1 611 ? -26.100 -15.556 28.565 1.00 94.50 611 LEU A C 1
ATOM 4805 O O . LEU A 1 611 ? -26.112 -15.391 29.784 1.00 94.50 611 LEU A O 1
ATOM 4809 N N . ASP A 1 612 ? -26.020 -16.766 28.010 1.00 93.50 612 ASP A N 1
ATOM 4810 C CA . ASP A 1 612 ? -25.872 -17.992 28.795 1.00 93.50 612 ASP A CA 1
ATOM 4811 C C . ASP A 1 612 ? -24.544 -18.011 29.568 1.00 93.50 612 ASP A C 1
ATOM 4813 O O . ASP A 1 612 ? -24.556 -18.333 30.757 1.00 93.50 612 ASP A O 1
ATOM 4817 N N . GLN A 1 613 ? -23.436 -17.584 28.945 1.00 93.94 613 GLN A N 1
ATOM 4818 C CA . GLN A 1 613 ? -22.136 -17.430 29.611 1.00 93.94 613 GLN A CA 1
ATOM 4819 C C . GLN A 1 613 ? -22.193 -16.386 30.739 1.00 93.94 613 GLN A C 1
ATOM 4821 O O . GLN A 1 613 ? -21.741 -16.639 31.856 1.00 93.94 613 GLN A O 1
ATOM 4826 N N . ILE A 1 614 ? -22.797 -15.219 30.482 1.00 94.31 614 ILE A N 1
ATOM 4827 C CA . ILE A 1 614 ? -22.979 -14.172 31.503 1.00 94.31 614 ILE A CA 1
ATOM 4828 C C . ILE A 1 614 ? -23.782 -14.720 32.693 1.00 94.31 614 ILE A C 1
ATOM 4830 O O . ILE A 1 614 ? -23.415 -14.498 33.847 1.00 94.31 614 ILE A O 1
ATOM 4834 N N . ARG A 1 615 ? -24.850 -15.480 32.428 1.00 94.94 615 ARG A N 1
ATOM 4835 C CA . ARG A 1 615 ? -25.675 -16.103 33.469 1.00 94.94 615 ARG A CA 1
ATOM 4836 C C . ARG A 1 615 ? -24.929 -17.187 34.245 1.00 94.94 615 ARG A C 1
ATOM 4838 O O . ARG A 1 615 ? -25.139 -17.295 35.449 1.00 94.94 615 ARG A O 1
ATOM 4845 N N . SER A 1 616 ? -24.093 -17.999 33.593 1.00 94.25 616 SER A N 1
ATOM 4846 C CA . SER A 1 616 ? -23.340 -19.041 34.302 1.00 94.25 616 SER A CA 1
ATOM 4847 C C . SER A 1 616 ? -22.344 -18.459 35.300 1.00 94.25 616 SER A C 1
ATOM 4849 O O . SER A 1 616 ? -22.112 -19.067 36.341 1.00 94.25 616 SER A O 1
ATOM 4851 N N . VAL A 1 617 ? -21.798 -17.275 35.006 1.00 93.50 617 VAL A N 1
ATOM 4852 C CA . VAL A 1 617 ? -20.887 -16.559 35.909 1.00 93.50 617 VAL A CA 1
ATOM 4853 C C . VAL A 1 617 ? -21.656 -15.770 36.971 1.00 93.50 617 VAL A C 1
ATOM 4855 O O . VAL A 1 617 ? -21.258 -15.768 38.133 1.00 93.50 617 VAL A O 1
ATOM 4858 N N . VAL A 1 618 ? -22.780 -15.139 36.607 1.00 93.69 618 VAL A N 1
ATOM 4859 C CA . VAL A 1 618 ? -23.588 -14.304 37.513 1.00 93.69 618 VAL A CA 1
ATOM 4860 C C . VAL A 1 618 ? -25.055 -14.760 37.503 1.00 93.69 618 VAL A C 1
ATOM 4862 O O . VAL A 1 618 ? -25.886 -14.166 36.815 1.00 93.69 618 VAL A O 1
ATOM 4865 N N . PRO A 1 619 ? -25.440 -15.783 38.291 1.00 88.38 619 PRO A N 1
ATOM 4866 C CA . PRO A 1 619 ? -26.787 -16.365 38.223 1.00 88.38 619 PRO A CA 1
ATOM 4867 C C . PRO A 1 619 ? -27.928 -15.374 38.504 1.00 88.38 619 PRO A C 1
ATOM 4869 O O . PRO A 1 619 ? -29.000 -15.464 37.910 1.00 88.38 619 PRO A O 1
ATOM 4872 N N . ASN A 1 620 ? -27.699 -14.383 39.373 1.00 90.00 620 ASN A N 1
ATOM 4873 C CA . ASN A 1 620 ? -28.714 -13.388 39.741 1.00 90.00 620 ASN A CA 1
ATOM 4874 C C . ASN A 1 620 ? -28.919 -12.288 38.679 1.00 90.00 620 ASN A C 1
ATOM 4876 O O . ASN A 1 620 ? -29.835 -11.471 38.812 1.00 90.00 620 ASN A O 1
ATOM 4880 N N . ILE A 1 621 ? -28.111 -12.264 37.611 1.00 91.12 621 ILE A N 1
ATOM 4881 C CA . ILE A 1 621 ? -28.167 -11.222 36.576 1.00 91.12 621 ILE A CA 1
ATOM 4882 C C . ILE A 1 621 ? -29.434 -11.291 35.719 1.00 91.12 621 ILE A C 1
ATOM 4884 O O . ILE A 1 621 ? -29.800 -10.305 35.084 1.00 91.12 621 ILE A O 1
ATOM 4888 N N . GLU A 1 622 ? -30.174 -12.405 35.767 1.00 86.50 622 GLU A N 1
ATOM 4889 C CA . GLU A 1 622 ? -31.473 -12.550 35.100 1.00 86.50 622 GLU A CA 1
ATOM 4890 C C . GLU A 1 622 ? -32.500 -11.506 35.558 1.00 86.50 622 GLU A C 1
ATOM 4892 O O . GLU A 1 622 ? -33.457 -11.214 34.837 1.00 86.50 622 GLU A O 1
ATOM 4897 N N . GLN A 1 623 ? -32.323 -10.927 36.751 1.00 88.81 623 GLN A N 1
ATOM 4898 C CA . GLN A 1 623 ? -33.192 -9.869 37.256 1.00 88.81 623 GLN A CA 1
ATOM 4899 C C . GLN A 1 623 ? -32.876 -8.494 36.649 1.00 88.81 623 GLN A C 1
ATOM 4901 O O . GLN A 1 623 ? -33.771 -7.639 36.632 1.00 88.81 623 GLN A O 1
ATOM 4906 N N . ASP A 1 624 ? -31.668 -8.304 36.102 1.00 93.69 624 ASP A N 1
ATOM 4907 C CA . ASP A 1 624 ? -31.208 -7.056 35.494 1.00 93.69 624 ASP A CA 1
ATOM 4908 C C . ASP A 1 624 ? -32.055 -6.710 34.260 1.00 93.69 624 ASP A C 1
ATOM 4910 O O . ASP A 1 624 ? -32.336 -7.532 33.380 1.00 93.69 624 ASP A O 1
ATOM 4914 N N . ARG A 1 625 ? -32.480 -5.447 34.187 1.00 93.50 625 ARG A N 1
ATOM 4915 C CA . ARG A 1 625 ? -33.287 -4.928 33.081 1.00 93.50 625 ARG A CA 1
ATOM 4916 C C . ARG A 1 625 ? -32.569 -5.063 31.732 1.00 93.50 625 ARG A C 1
ATOM 4918 O O . ARG A 1 625 ? -33.233 -5.350 30.736 1.00 93.50 625 ARG A O 1
ATOM 4925 N N . ARG A 1 626 ? -31.249 -4.868 31.700 1.00 94.06 626 ARG A N 1
ATOM 4926 C CA . ARG A 1 626 ? -30.405 -4.974 30.499 1.00 94.06 626 ARG A CA 1
ATOM 4927 C C . ARG A 1 626 ? -30.388 -6.407 29.980 1.00 94.06 626 ARG A C 1
ATOM 4929 O O . ARG A 1 626 ? -30.650 -6.640 28.802 1.00 94.06 626 ARG A O 1
ATOM 4936 N N . PHE A 1 627 ? -30.206 -7.372 30.884 1.00 95.06 627 PHE A N 1
ATOM 4937 C CA . PHE A 1 627 ? -30.240 -8.798 30.557 1.00 95.06 627 PHE A CA 1
ATOM 4938 C C . PHE A 1 627 ? -31.598 -9.205 29.980 1.00 95.06 627 PHE A C 1
ATOM 4940 O O . PHE A 1 627 ? -31.666 -9.780 28.898 1.00 95.06 627 PHE A O 1
ATOM 4947 N N . LYS A 1 628 ? -32.702 -8.835 30.645 1.00 92.50 628 LYS A N 1
ATOM 4948 C CA . LYS A 1 628 ? -34.064 -9.139 30.166 1.00 92.50 628 LYS A CA 1
ATOM 4949 C C . LYS A 1 628 ? -34.341 -8.564 28.777 1.00 92.50 628 LYS A C 1
ATOM 4951 O O . LYS A 1 628 ? -34.980 -9.226 27.956 1.00 92.50 628 LYS A O 1
ATOM 4956 N N . ARG A 1 629 ? -33.865 -7.344 28.506 1.00 93.38 629 ARG A N 1
ATOM 4957 C CA . ARG A 1 629 ? -33.995 -6.696 27.194 1.00 93.38 629 ARG A CA 1
ATOM 4958 C C . ARG A 1 629 ? -33.283 -7.506 26.114 1.00 93.38 629 ARG A C 1
ATOM 4960 O O . ARG A 1 629 ? -33.918 -7.884 25.132 1.00 93.38 629 ARG A O 1
ATOM 4967 N N . LEU A 1 630 ? -32.001 -7.801 26.316 1.00 93.00 630 LEU A N 1
ATOM 4968 C CA . LEU A 1 630 ? -31.186 -8.539 25.351 1.00 93.00 630 LEU A CA 1
ATOM 4969 C C . LEU A 1 630 ? -31.675 -9.980 25.165 1.00 93.00 630 LEU A C 1
ATOM 4971 O O . LEU A 1 630 ? -31.755 -10.451 24.037 1.00 93.00 630 LEU A O 1
ATOM 4975 N N . ALA A 1 631 ? -32.106 -10.650 26.236 1.00 91.75 631 ALA A N 1
ATOM 4976 C CA . ALA A 1 631 ? -32.701 -11.984 26.166 1.00 91.75 631 ALA A CA 1
ATOM 4977 C C . ALA A 1 631 ? -34.021 -12.000 25.378 1.00 91.75 631 ALA A C 1
ATOM 4979 O O . ALA A 1 631 ? -34.335 -12.985 24.715 1.00 91.75 631 ALA A O 1
ATOM 4980 N N . THR A 1 632 ? -34.798 -10.913 25.430 1.00 89.94 632 THR A N 1
ATOM 4981 C CA . THR A 1 632 ? -36.007 -10.761 24.605 1.00 89.94 632 THR A CA 1
ATOM 4982 C C . THR A 1 632 ? -35.645 -10.522 23.142 1.00 89.94 632 THR A C 1
ATOM 4984 O O . THR A 1 632 ? -36.279 -11.089 22.257 1.00 89.94 632 THR A O 1
ATOM 4987 N N . ALA A 1 633 ? -34.618 -9.708 22.885 1.00 86.75 633 ALA A N 1
ATOM 4988 C CA . ALA A 1 633 ? -34.126 -9.440 21.538 1.00 86.75 633 ALA A CA 1
ATOM 4989 C C . ALA A 1 633 ? -33.555 -10.704 20.871 1.00 86.75 633 ALA A C 1
ATOM 4991 O O . ALA A 1 633 ? -33.853 -10.958 19.713 1.00 86.75 633 ALA A O 1
ATOM 4992 N N . ALA A 1 634 ? -32.837 -11.540 21.625 1.00 86.69 634 ALA A N 1
ATOM 4993 C CA . ALA A 1 634 ? -32.250 -12.799 21.164 1.00 86.69 634 ALA A CA 1
ATOM 4994 C C . ALA A 1 634 ? -33.272 -13.882 20.754 1.00 86.69 634 ALA A C 1
ATOM 4996 O O . ALA A 1 634 ? -32.884 -14.901 20.191 1.00 86.69 634 ALA A O 1
ATOM 4997 N N . ARG A 1 635 ? -34.560 -13.705 21.088 1.00 83.00 635 ARG A N 1
ATOM 4998 C CA . ARG A 1 635 ? -35.655 -14.638 20.753 1.00 83.00 635 ARG A CA 1
ATOM 4999 C C . ARG A 1 635 ? -36.436 -14.241 19.496 1.00 83.00 635 ARG A C 1
ATOM 5001 O O . ARG A 1 635 ? -37.343 -14.978 19.116 1.00 83.00 635 ARG A O 1
ATOM 5008 N N . ARG A 1 636 ? -36.159 -13.061 18.938 1.00 71.31 636 ARG A N 1
ATOM 5009 C CA . ARG A 1 636 ? -36.701 -12.606 17.652 1.00 71.31 636 ARG A CA 1
ATOM 5010 C C . ARG A 1 636 ? -35.878 -13.210 16.529 1.00 71.31 636 ARG A C 1
ATOM 5012 O O . ARG A 1 636 ? -36.506 -13.564 15.510 1.00 71.31 636 ARG A O 1
#

Radius of gyration: 33.28 Å; chains: 1; bounding box: 84×54×85 Å

Sequence (636 aa):
MVVSAEDVAKNLWGMNHRPYWDPNSFPEIAELRARRFGEFSPDHQKAIASRLRKGPPRDLWRRNVGREEIASRQRYWSLRELKRIEIAGGILPTKVQLWLQAEIGQFPDLVAMTIERGFPEGVEVRSVPPNPDNRYNTLEGVARLRALEKALSAKRSGWDDDPEARARDWLHGSNNIGSVLDDLQTLDDGGNGFPNVWNNFGWVHTPREKRSEQENSADRNLQGEADRTLSLMEKLSDETLTAAIKGVCEWLDTWKEQVVSSPSGLANWLRIWPIAVKATNTMQTGEAVPVISVLPPDPDAGEKSMTGKSFSTPVGNLVSVFLAACQSTATNTPTFAAGSAPLQMREKAIRSVGFSGIIVRHRLIERLENFLKDDPDWTRIYLIAPLQKFDEESLFLWQAVAYHTRFYLVLLEIGPTMPDRAADRRLSRRTRRSLASSLVVESLHAFRDGREPAVPHARVGQMLRSLDGEVRADAAKMIRRFVSDLSEKQTEKLKAASAAELFRSAALPFLEQVWPQERSLSAPGVASALADLPVASGEAFVEAVDAIERFLVPFDCWSMNDYGLYGDEDGTPKLAQIETEDKAVAFLKLLDITIGNSENSVIPNGLPSALDQIRSVVPNIEQDRRFKRLATAARR

Secondary structure (DSSP, 8-state):
-PPPHHHHHHHHHH--HHHHH-TTT-HHHHHHHHHTGGGS-HHHHHHHHHHHHH-S-GGGS-TTS-HHHHHHHHHHHHHHHHHHHHHTT----HHHHHHHHHHGGG-HHHHT--TTTTS--------PPP---GGGGG--HHHHHHHHHHHHT----SSS--HHHHHHHHHTSTTHHHHHHHHHHTSTTSSTT-HHHHHHHHHH--S-----TTS------HHHHHHHHHHHHTTS-HHHHHHTHHHHHHHHHHTHHHHHHSTTHHHHHHHHHHHHHHHHHHHHHHS------SSPP-HHHHHHHHHHHHHSSHHHHHHHHHHHHHHSS-TTS-TT-TT-HHHHHHHHHHT--THHHHHHHHHHHHTHHHHHHH-HHHHIIIIIHHHHS-SHHHHHHHHHHTTS---HHHHHHHTTTHHHHHH-TTS-HHHHHHHHHHHHHHHHHHHHTT---SS-HHHHHHHHHHS-HHHHHHHHHHHHHHHHHHHH--BTTB-PPPHHHHIIIIIHHHHHHTS---GGG--HHHHHHHTTHHHHTGGGHHHHHHHHGGG-------BGGGGT--SEETTEEGGGG--SHHHHHHHHHHHHHHS--STTPPPPBTHHHHHHHHHHH-GGGGGSHHHHHHHHHTT-

Foldseek 3Di:
DDDALAVLLVCLLPDDLCLNQQLAVNVVNLLCCQQSLQVDDPVSLVSNLVVLCVFGDPVVDDPPDDPVRVVVVRNVSSLLSVLLNVLSVHDHDPVSVVVSVVCVVVPVCSVPDDNCPNHPDDPDPDDDDQDADCVLVVDAAPRSLVQLLVLCPDDDDDDPDRSNSNSLSQLLDPPVLVRLLVSLVVDPLSPQVRLSCLLSSLVRDAPDDPDDPPDDPPDDPLLVSLQSNLVSLVSHDLVSCLSNLQSVLSNCLRSLLSLLVDPSNLVSLVSSQVSLLVQLQVVVVPDPDPPDDPDDPQLVVVVVVVVVSLCRGSLNSSLSSLVSNLVPDPPPDQSCPPPRSSVVSLVSQCPRDDPSNLSNLLVVLLVLVVCCVRPVVCSCVRRLVLCQDPDPSNLSSLLSNLPDQDEQSVCLRNVVPLLVSLLDPSHHLSSSLSSLQSQLLQQLVCQLVVHQGSHHLQSNLVSLVSDDLQSNLSSLLSLLCSLQVQQPDPDVPDDGDHSQSSCVRGVLCCLVPRHDQDLVSQDQSNQLSLLQSLLSSQVCNLVSLVSCVSSHAAYQAAACVSNVQCDDDVNHRSLVSCQALSNLVSNLSSCLRHQDPDPPTHQYHCLVVNLVSSCVRPVVCCVPPSSVSSVVVVVD